Protein 7BU2 (pdb70)

Sequence (676 aa):
SMIKSYAAKEAGGELEVYEYDPGELRPQDVEVQVDYCGICHSDLSMIDNEWGFSQYPLVAGHEVIGRVVALGSAAQDKGLQVGQRVGIGWTARSCGHCDACISGNQINCEQGAVPTIMNNRGGFAEKLRADDWQWVIPLPENIDIESAGPLLCGGITVFKPLLMHHITATSRVGVIGIGGLGHIAIKKLLHAMGCEVTAFSSNPAKEQEVLAMGADKVVNSRRDPQALKALAGQFDLIINTVNVSSLDDWQPYFEALTYGGNFHTVGAVLTPLSVPAFTLIAGDRSVSSGSATGTPYELRKLMRFAARSSKVAPTTELFPMMSKINDAIQHVRDGKARYRVVLKADMIKSYAAKEAGGELEVYEYDPGELRPQDVEVQQVDYCGICHSDLSMIDNEWGFSQYPLVAGHEVIGRVVALGSAAQDKGLQVGQRVGIGWTARSCGHCDACISGNQINCEQGAVPTIMMNRGGFAEKLRADWQWVIPLPENIDIEESAGPLLCGGITVFKPLLMHHHITATSRVGVIGIGGLGHIAIKLLHAMGCEVTAFSSNPAKEQEVLAMGADKVVNSRDPQALKALAGQFDLIINTVNVSLDWQPYFEALTYGGNFHTVGAVLTPLSVPAFTLIAGDRSVSSSGSATGTPYELRKKLMRFAARSSKVAPTTELFPMSKINDAIQHVRDGKARYRRVVLKADYLA

B-factor: mean 23.8, std 11.02, range [9.71, 74.42]

GO terms:
  GO:0008106 alcohol dehydrogenase (NADP+) activity (F, IDA)
  GO:0008270 zinc ion binding (F, IDA)
  GO:0042803 protein homodimerization activity (F, IDA)

Nearest PDB structures (foldseek):
  7bu3-assembly1_B  TM=9.756E-01  e=1.170E-74  Escherichia coli
  5vkt-assembly1_A  TM=9.229E-01  e=2.555E-42  Sorghum bicolor
  6k3g-assembly1_B  TM=9.204E-01  e=2.256E-42  Catharanthus roseus
  1yqd-assembly1_A  TM=9.185E-01  e=1.874E-41  Populus tremuloides
  5fi5-assembly1_B  TM=9.517E-01  e=1.998E-39  Catharanthus roseus

Secondary structure (DSSP, 8-state):
--EEEEEESSTTPPEEEEEE---SPPTTEEEEEEEEEEE-HHHHHHHTTTTS---SSB-----EEEEEEEE-TTSTTSS--TT-EEEE-SEEE--S-SHHHHTT-GGG-TT-PEEGGGG--SSBSEEEEEGGGEEE--TT--HHHHGGGGTHHHHHHHHHHHTT--TT-EEEEE--SHHHHHHHHHHHHTT-EEEEEES-GGGGTHHHHHT-SEEEETT-HHHHHTTTT-EEEEEE--SS----HHHHHTEEEEEEEEE-S--SSPP---HHHHHHHT-EEEE-----HHHHHHHHHHHHHHT----EEEEEGGGHHHHHHHHHTT--SSEEEEEP-/-EEEEEESSTTPPEEEEEE---SPPTTEEEEEEEEEEE-HHHHHHHTTTTS---SSB-----EEEEEEEE-GGGTTSS--TT-EEEE-SEEE--S-SHHHHTT-GGG-TT-PEETTTS--SSBSEEEEEGGGSEE--TT--HHHHGGGGTHHHHHHHHHHHTT--TT-EEEEE--SHHHHHHHHHHHHTT-EEEEEES-GGGHHHHHHHT-SEEEETT-HHHHHTTTT-EEEEEE---S----HHHHHTEEEEEEEEE-S--SSPP---HHHHHHHT-EEEE-----HHHHHHHHHHHHHHT----EEEEEGGGHHHHHHHHHTT--SSEEEEEP----

CATH classification: 3.40.50.720

InterPro domains:
  IPR002328 Alcohol dehydrogenase, zinc-type, conserved site [PS00059] (62-76)
  IPR011032 GroES-like superfamily [SSF50129] (2-184)
  IPR013149 Alcohol dehydrogenase-like, C-terminal [PF00107] (179-301)
  IPR013154 Alcohol dehydrogenase-like, N-terminal [PF08240] (28-140)
  IPR020843 Enoylreductase domain [SM00829] (14-335)
  IPR029752 D-isomer specific 2-hydroxyacid dehydrogenase, NAD-binding domain conserved site 1 [PS00065] (172-199)
  IPR036291 NAD(P)-binding domain superfamily [SSF51735] (142-305)
  IPR047109 Cinnamyl alcohol dehydrogenase-like [PTHR42683] (7-336)
  IPR047109 Cinnamyl alcohol dehydrogenase-like [cd05283] (5-336)

Structure (mmCIF, N/CA/C/O backbone):
data_7BU2
#
_entry.id   7BU2
#
_cell.length_a   133.138
_cell.length_b   64.470
_cell.length_c   81.663
_cell.angle_alpha   90.000
_cell.angle_beta   106.140
_cell.angle_gamma   90.000
#
_symmetry.space_group_name_H-M   'C 1 2 1'
#
loop_
_entity.id
_entity.type
_entity.pdbx_description
1 polymer 'Alcohol dehydrogenase'
2 non-polymer 'NITRATE ION'
3 non-polymer GLYCEROL
4 non-polymer 'ZINC ION'
5 water water
#
loop_
_atom_site.group_PDB
_atom_site.id
_atom_site.type_symbol
_atom_site.label_atom_id
_atom_site.label_alt_id
_atom_site.label_comp_id
_atom_site.label_asym_id
_atom_site.label_entity_id
_atom_site.label_seq_id
_atom_site.pdbx_PDB_ins_code
_atom_site.Cartn_x
_atom_site.Cartn_y
_atom_site.Cartn_z
_atom_site.occupancy
_atom_site.B_iso_or_equiv
_atom_site.auth_seq_id
_atom_site.auth_comp_id
_atom_site.auth_asym_id
_atom_site.auth_atom_id
_atom_site.pdbx_PDB_model_num
ATOM 1 N N . SER A 1 2 ? -16.035 28.975 -9.196 1.00 47.94 2 SER A N 1
ATOM 2 C CA . SER A 1 2 ? -17.403 29.156 -8.721 1.00 51.71 2 SER A CA 1
ATOM 3 C C . SER A 1 2 ? -17.586 30.528 -8.079 1.00 46.47 2 SER A C 1
ATOM 4 O O . SER A 1 2 ? -16.639 31.100 -7.542 1.00 51.20 2 SER A O 1
ATOM 7 N N . MET A 1 3 ? -18.800 31.066 -8.155 1.00 49.99 3 MET A N 1
ATOM 8 C CA . MET A 1 3 ? -19.109 32.316 -7.470 1.00 42.43 3 MET A CA 1
ATOM 9 C C . MET A 1 3 ? -19.994 32.025 -6.267 1.00 36.79 3 MET A C 1
ATOM 10 O O . MET A 1 3 ? -20.795 31.091 -6.296 1.00 35.18 3 MET A O 1
ATOM 15 N N . ILE A 1 4 ? -19.835 32.816 -5.210 1.00 30.23 4 ILE A N 1
ATOM 16 C CA . ILE A 1 4 ? -20.710 32.714 -4.041 1.00 27.32 4 ILE A CA 1
ATOM 17 C C . ILE A 1 4 ? -21.521 33.993 -3.908 1.00 22.78 4 ILE A C 1
ATOM 18 O O . ILE A 1 4 ? -20.948 35.077 -3.861 1.00 25.74 4 ILE A O 1
ATOM 23 N N . LYS A 1 5 ? -22.843 33.866 -3.861 1.00 28.35 5 LYS A N 1
ATOM 24 C CA . LYS A 1 5 ? -23.740 35.002 -3.622 1.00 26.54 5 LYS A CA 1
ATOM 25 C C . LYS A 1 5 ? -23.860 35.299 -2.125 1.00 25.62 5 LYS A C 1
ATOM 26 O O . LYS A 1 5 ? -24.239 34.415 -1.355 1.00 28.42 5 LYS A O 1
ATOM 32 N N . SER A 1 6 ? -23.551 36.532 -1.729 1.00 21.96 6 SER A N 1
ATOM 33 C CA . SER A 1 6 ? -23.545 36.926 -0.321 1.00 26.65 6 SER A CA 1
ATOM 34 C C . SER A 1 6 ? -24.179 38.311 -0.117 1.00 26.81 6 SER A C 1
ATOM 35 O O . SER A 1 6 ? -24.478 39.027 -1.083 1.00 28.16 6 SER A O 1
ATOM 38 N N . TYR A 1 7 ? -24.408 38.675 1.140 1.00 23.71 7 TYR A N 1
ATOM 39 C CA . TYR A 1 7 ? -24.798 40.032 1.493 1.00 21.37 7 TYR A CA 1
ATOM 40 C C . TYR A 1 7 ? -23.672 40.691 2.254 1.00 24.08 7 TYR A C 1
ATOM 41 O O . TYR A 1 7 ? -23.326 40.271 3.358 1.00 27.05 7 TYR A O 1
ATOM 50 N N . ALA A 1 8 ? -23.089 41.726 1.666 1.00 21.77 8 ALA A N 1
ATOM 51 C CA . ALA A 1 8 ? -21.886 42.330 2.222 1.00 21.67 8 ALA A CA 1
ATOM 52 C C . ALA A 1 8 ? -22.047 43.807 2.569 1.00 23.98 8 ALA A C 1
ATOM 53 O O . ALA A 1 8 ? -22.748 44.542 1.877 1.00 26.73 8 ALA A O 1
ATOM 55 N N . ALA A 1 9 ? -21.376 44.233 3.634 1.00 21.31 9 ALA A N 1
ATOM 56 C CA . ALA A 1 9 ? -21.155 45.650 3.908 1.00 22.84 9 ALA A CA 1
ATOM 57 C C . ALA A 1 9 ? -19.951 46.145 3.107 1.00 24.85 9 ALA A C 1
ATOM 58 O O . ALA A 1 9 ? -18.875 45.544 3.158 1.00 23.66 9 ALA A O 1
ATOM 60 N N . LYS A 1 10 ? -20.119 47.249 2.393 1.00 27.22 10 LYS A N 1
ATOM 61 C CA . LYS A 1 10 ? -19.022 47.784 1.584 1.00 31.02 10 LYS A CA 1
ATOM 62 C C . LYS A 1 10 ? -18.208 48.829 2.335 1.00 29.98 10 LYS A C 1
ATOM 63 O O . LYS A 1 10 ? -17.129 49.208 1.890 1.00 31.89 10 LYS A O 1
ATOM 69 N N . GLU A 1 11 ? -18.714 49.281 3.474 1.00 32.76 11 GLU A N 1
ATOM 70 C CA . GLU A 1 11 ? -17.997 50.227 4.325 1.00 28.58 11 GLU A CA 1
ATOM 71 C C . GLU A 1 11 ? -18.493 50.083 5.753 1.00 30.88 11 GLU A C 1
ATOM 72 O O . GLU A 1 11 ? -19.565 49.537 5.968 1.00 28.65 11 GLU A O 1
ATOM 78 N N . ALA A 1 12 ? -17.730 50.566 6.727 1.00 32.13 12 ALA A N 1
ATOM 79 C CA . ALA A 1 12 ? -18.142 50.426 8.126 1.00 29.39 12 ALA A CA 1
ATOM 80 C C . ALA A 1 12 ? -19.533 51.015 8.376 1.00 34.24 12 ALA A C 1
ATOM 81 O O . ALA A 1 12 ? -19.834 52.136 7.960 1.00 30.15 12 ALA A O 1
ATOM 83 N N . GLY A 1 13 ? -20.383 50.247 9.051 1.00 28.78 13 GLY A N 1
ATOM 84 C CA . GLY A 1 13 ? -21.731 50.704 9.364 1.00 26.37 13 GLY A CA 1
ATOM 85 C C . GLY A 1 13 ? -22.697 50.724 8.197 1.00 27.71 13 GLY A C 1
ATOM 86 O O . GLY A 1 13 ? -23.847 51.130 8.355 1.00 33.88 13 GLY A O 1
ATOM 87 N N . GLY A 1 14 ? -22.248 50.282 7.027 1.00 26.74 14 GLY A N 1
ATOM 88 C CA . GLY A 1 14 ? -23.063 50.344 5.829 1.00 27.47 14 GLY A CA 1
ATOM 89 C C . GLY A 1 14 ? -24.170 49.303 5.784 1.00 37.89 14 GLY A C 1
ATOM 90 O O . GLY A 1 14 ? -24.160 48.327 6.539 1.00 31.80 14 GLY A O 1
ATOM 91 N N . GLU A 1 15 ? -25.138 49.511 4.900 1.00 28.84 15 GLU A N 1
ATOM 92 C CA . GLU A 1 15 ? -26.173 48.509 4.690 1.00 35.92 15 GLU A CA 1
ATOM 93 C C . GLU A 1 15 ? -25.623 47.413 3.794 1.00 26.94 15 GLU A C 1
ATOM 94 O O . GLU A 1 15 ? -24.686 47.639 3.027 1.00 31.63 15 GLU A O 1
ATOM 100 N N . LEU A 1 16 ? -26.190 46.220 3.901 1.00 22.99 16 LEU A N 1
ATOM 101 C CA . LEU A 1 16 ? -25.673 45.085 3.151 1.00 25.84 16 LEU A CA 1
ATOM 102 C C . LEU A 1 16 ? -26.187 45.084 1.715 1.00 30.98 16 LEU A C 1
ATOM 103 O O . LEU A 1 16 ? -27.368 45.368 1.458 1.00 28.81 16 LEU A O 1
ATOM 108 N N . GLU A 1 17 ? -25.285 44.763 0.788 1.00 28.89 17 GLU A N 1
ATOM 109 C CA . GLU A 1 17 ? -25.597 44.695 -0.637 1.00 31.98 17 GLU A CA 1
ATOM 110 C C . GLU A 1 17 ? -25.298 43.313 -1.174 1.00 34.25 17 GLU A C 1
ATOM 111 O O . GLU A 1 17 ? -24.373 42.646 -0.702 1.00 26.71 17 GLU A O 1
ATOM 117 N N . VAL A 1 18 ? -26.058 42.891 -2.175 1.00 31.16 18 VAL A N 1
ATOM 118 C CA . VAL A 1 18 ? -25.755 41.649 -2.862 1.00 27.67 18 VAL A CA 1
ATOM 119 C C . VAL A 1 18 ? -24.333 41.746 -3.408 1.00 32.18 18 VAL A C 1
ATOM 120 O O . VAL A 1 18 ? -23.975 42.729 -4.055 1.00 32.52 18 VAL A O 1
ATOM 124 N N . TYR A 1 19 ? -23.520 40.739 -3.107 1.00 28.98 19 TYR A N 1
ATOM 125 C CA . TYR A 1 19 ? -22.093 40.757 -3.423 1.00 31.36 19 TYR A CA 1
ATOM 126 C C . TYR A 1 19 ? -21.626 39.361 -3.804 1.00 31.90 19 TYR A C 1
ATOM 127 O O . TYR A 1 19 ? -21.660 38.439 -2.994 1.00 30.23 19 TYR A O 1
ATOM 136 N N . GLU A 1 20 ? -21.202 39.200 -5.051 1.00 29.84 20 GLU A N 1
ATOM 137 C CA . GLU A 1 20 ? -20.710 37.914 -5.507 1.00 34.07 20 GLU A CA 1
ATOM 138 C C . GLU A 1 20 ? -19.196 37.887 -5.409 1.00 33.40 20 GLU A C 1
ATOM 139 O O . GLU A 1 20 ? -18.528 38.836 -5.817 1.00 32.76 20 GLU A O 1
ATOM 145 N N . TYR A 1 21 ? -18.651 36.816 -4.844 1.00 28.23 21 TYR A N 1
ATOM 146 C CA . TYR A 1 21 ? -17.201 36.689 -4.763 1.00 28.87 21 TYR A CA 1
ATOM 147 C C . TYR A 1 21 ? -16.758 35.291 -5.162 1.00 30.05 21 TYR A C 1
ATOM 148 O O . TYR A 1 21 ? -17.513 34.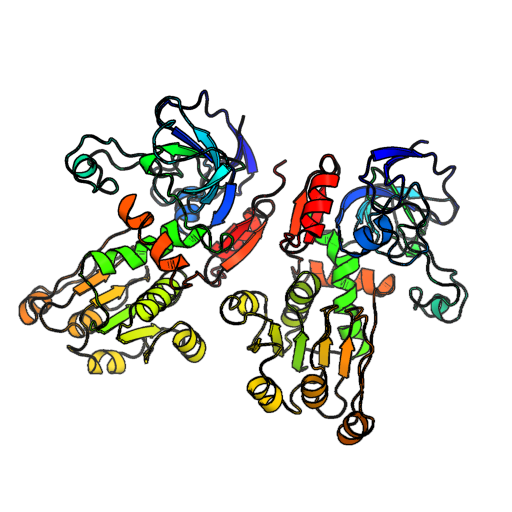328 -5.054 1.00 27.89 21 TYR A O 1
ATOM 157 N N . ASP A 1 22 ? -15.538 35.201 -5.680 1.00 31.21 22 ASP A N 1
ATOM 158 C CA . ASP A 1 22 ? -14.947 33.917 -6.033 1.00 33.07 22 ASP A CA 1
ATOM 159 C C . ASP A 1 22 ? -14.076 33.465 -4.868 1.00 29.57 22 ASP A C 1
ATOM 160 O O . ASP A 1 22 ? -13.100 34.123 -4.536 1.00 32.92 22 ASP A O 1
ATOM 165 N N . PRO A 1 23 ? -14.449 32.350 -4.219 1.00 30.11 23 PRO A N 1
ATOM 166 C CA . PRO A 1 23 ? -13.656 31.805 -3.116 1.00 34.01 23 PRO A CA 1
ATOM 167 C C . PRO A 1 23 ? -12.401 31.075 -3.596 1.00 35.20 23 PRO A C 1
ATOM 168 O O . PRO A 1 23 ? -11.583 30.703 -2.774 1.00 33.65 23 PRO A O 1
ATOM 172 N N . GLY A 1 24 ? -12.272 30.858 -4.903 1.00 32.71 24 GLY A N 1
ATOM 173 C CA . GLY A 1 24 ? -11.198 30.034 -5.434 1.00 29.74 24 GLY A CA 1
ATOM 174 C C . GLY A 1 24 ? -11.449 28.562 -5.129 1.00 27.75 24 GLY A C 1
ATOM 175 O O . GLY A 1 24 ? -12.503 28.220 -4.606 1.00 25.69 24 GLY A O 1
ATOM 176 N N . GLU A 1 25 ? -10.501 27.692 -5.465 1.00 27.09 25 GLU A N 1
ATOM 177 C CA . GLU A 1 25 ? -10.637 26.276 -5.164 1.00 26.80 25 GLU A CA 1
ATOM 178 C C . GLU A 1 25 ? -10.663 26.024 -3.660 1.00 21.64 25 GLU A C 1
ATOM 179 O O . GLU A 1 25 ? -10.044 26.756 -2.866 1.00 24.34 25 GLU A O 1
ATOM 185 N N . LEU A 1 26 ? -11.385 24.974 -3.291 1.00 25.95 26 LEU A N 1
ATOM 186 C CA . LEU A 1 26 ? -11.446 24.526 -1.907 1.00 25.73 26 LEU A CA 1
ATOM 187 C C . LEU A 1 26 ? -10.053 24.146 -1.392 1.00 24.29 26 LEU A C 1
ATOM 188 O O . LEU A 1 26 ? -9.365 23.330 -2.004 1.00 33.25 26 LEU A O 1
ATOM 193 N N . ARG A 1 27 ? -9.639 24.739 -0.275 1.00 24.84 27 ARG A N 1
ATOM 194 C CA . ARG A 1 27 ? -8.385 24.353 0.360 1.00 23.17 27 ARG A CA 1
ATOM 195 C C . ARG A 1 27 ? -8.512 22.941 0.913 1.00 21.60 27 ARG A C 1
ATOM 196 O O . ARG A 1 27 ? -9.618 22.469 1.182 1.00 20.28 27 ARG A O 1
ATOM 204 N N . PRO A 1 28 ? -7.379 22.261 1.094 1.00 22.79 28 PRO A N 1
ATOM 205 C CA . PRO A 1 28 ? -7.404 20.861 1.520 1.00 23.54 28 PRO A CA 1
ATOM 206 C C . PRO A 1 28 ? -8.224 20.653 2.786 1.00 18.43 28 PRO A C 1
ATOM 207 O O . PRO A 1 28 ? -8.926 19.649 2.882 1.00 20.50 28 PRO A O 1
ATOM 211 N N . GLN A 1 29 ? -8.136 21.592 3.722 1.00 19.98 29 GLN A N 1
ATOM 212 C CA . GLN A 1 29 ? -8.842 21.401 4.992 1.00 21.28 29 GLN A CA 1
ATOM 213 C C . GLN A 1 29 ? -10.253 21.978 4.993 1.00 26.38 29 GLN A C 1
ATOM 214 O O . GLN A 1 29 ? -10.986 21.785 5.971 1.00 23.65 29 GLN A O 1
ATOM 220 N N . ASP A 1 30 ? -10.628 22.685 3.923 1.00 20.60 30 ASP A N 1
ATOM 221 C CA . ASP A 1 30 ? -11.922 23.398 3.843 1.00 16.79 30 ASP A CA 1
ATOM 222 C C . ASP A 1 30 ? -13.085 22.431 3.705 1.00 20.71 30 ASP A C 1
ATOM 223 O O . ASP A 1 30 ? -12.955 21.359 3.119 1.00 21.02 30 ASP A O 1
ATOM 228 N N . VAL A 1 31 ? -14.238 22.876 4.204 1.00 17.43 31 VAL A N 1
ATOM 229 C CA . VAL A 1 31 ? -15.540 22.282 3.953 1.00 18.48 31 VAL A CA 1
ATOM 230 C C . VAL A 1 31 ? -16.442 23.400 3.452 1.00 17.37 31 VAL A C 1
ATOM 231 O O . VAL A 1 31 ? -16.488 24.469 4.060 1.00 18.73 31 VAL A O 1
ATOM 235 N N . GLU A 1 32 ? -17.125 23.189 2.326 1.00 16.36 32 GLU A N 1
ATOM 236 C CA . GLU A 1 32 ? -18.079 24.178 1.842 1.00 18.66 32 GLU A CA 1
ATOM 237 C C . GLU A 1 32 ? -19.484 23.811 2.259 1.00 17.61 32 GLU A C 1
ATOM 238 O O . GLU A 1 32 ? -19.905 22.662 2.087 1.00 18.36 32 GLU A O 1
ATOM 244 N N . VAL A 1 33 ? -20.191 24.778 2.840 1.00 18.81 33 VAL A N 1
ATOM 245 C CA . VAL A 1 33 ? -21.511 24.549 3.405 1.00 19.79 33 VAL A CA 1
ATOM 246 C C . VAL A 1 33 ? -22.541 25.489 2.787 1.00 17.24 33 VAL A C 1
ATOM 247 O O . VAL A 1 33 ? -22.313 26.700 2.684 1.00 19.54 33 VAL A O 1
ATOM 251 N N . GLN A 1 34 ? -23.656 24.901 2.343 1.00 20.80 34 GLN A N 1
ATOM 252 C CA . GLN A 1 34 ? -24.819 25.645 1.867 1.00 20.13 34 GLN A CA 1
ATOM 253 C C . GLN A 1 34 ? -25.631 26.100 3.077 1.00 18.08 34 GLN A C 1
ATOM 254 O O . GLN A 1 34 ? -25.973 25.288 3.931 1.00 20.99 34 GLN A O 1
ATOM 260 N N . VAL A 1 35 ? -25.901 27.394 3.157 1.00 19.73 35 VAL A N 1
ATOM 261 C CA . VAL A 1 35 ? -26.619 27.953 4.304 1.00 18.09 35 VAL A CA 1
ATOM 262 C C . VAL A 1 35 ? -28.106 27.675 4.208 1.00 22.88 35 VAL A C 1
ATOM 263 O O . VAL A 1 35 ? -28.726 27.982 3.196 1.00 21.27 35 VAL A O 1
ATOM 267 N N . ASP A 1 36 ? -28.674 27.082 5.255 1.00 17.99 36 ASP A N 1
ATOM 268 C CA . ASP A 1 36 ? -30.119 26.936 5.341 1.00 16.46 36 ASP A CA 1
ATOM 269 C C . ASP A 1 36 ? -30.671 28.009 6.285 1.00 21.48 36 ASP A C 1
ATOM 270 O O . ASP A 1 36 ? -31.685 28.654 5.984 1.00 19.68 36 ASP A O 1
ATOM 275 N N . TYR A 1 37 ? -29.993 28.209 7.418 1.00 17.61 37 TYR A N 1
ATOM 276 C CA . TYR A 1 37 ? -30.371 29.207 8.433 1.00 15.66 37 TYR A CA 1
ATOM 277 C C . TYR A 1 37 ? -29.104 29.882 8.948 1.00 16.86 37 TYR A C 1
ATOM 278 O O . TYR A 1 37 ? -28.050 29.234 9.011 1.00 15.36 37 TYR A O 1
ATOM 287 N N . CYS A 1 38 ? -29.185 31.143 9.335 1.00 15.28 38 CYS A N 1
ATOM 288 C CA . CYS A 1 38 ? -28.068 31.800 9.995 1.00 14.11 38 CYS A CA 1
ATOM 289 C C . CYS A 1 38 ? -28.586 32.785 11.018 1.00 18.20 38 CYS A C 1
ATOM 290 O O . CYS A 1 38 ? -29.273 33.756 10.680 1.00 16.39 38 CYS A O 1
ATOM 293 N N . GLY A 1 39 ? -28.221 32.554 12.270 1.00 13.87 39 GLY A N 1
ATOM 294 C CA . GLY A 1 39 ? -28.577 33.477 13.320 1.00 16.96 39 GLY A CA 1
ATOM 295 C C . GLY A 1 39 ? -27.878 34.802 13.138 1.00 16.46 39 GLY A C 1
ATOM 296 O O . GLY A 1 39 ? -26.881 34.918 12.411 1.00 17.79 39 GLY A O 1
ATOM 297 N N . ILE A 1 40 ? -28.422 35.822 13.804 1.00 15.66 40 ILE A N 1
ATOM 298 C CA . ILE A 1 40 ? -27.779 37.119 13.908 1.00 14.48 40 ILE A CA 1
ATOM 299 C C . ILE A 1 40 ? -27.556 37.448 15.365 1.00 18.50 40 ILE A C 1
ATOM 300 O O . ILE A 1 40 ? -28.453 37.244 16.170 1.00 19.16 40 ILE A O 1
ATOM 305 N N . CYS A 1 41 ? -26.384 37.972 15.728 1.00 15.16 41 CYS A N 1
ATOM 306 C CA . CYS A 1 41 ? -26.238 38.516 17.062 1.00 15.45 41 CYS A CA 1
ATOM 307 C C . CYS A 1 41 ? -25.457 39.821 16.983 1.00 17.31 41 CYS A C 1
ATOM 308 O O . CYS A 1 41 ? -25.055 40.261 15.895 1.00 16.70 41 CYS A O 1
ATOM 311 N N . HIS A 1 42 ? -25.248 40.446 18.134 1.00 19.48 42 HIS A N 1
ATOM 312 C CA . HIS A 1 42 ? -24.626 41.755 18.157 1.00 19.37 42 HIS A CA 1
ATOM 313 C C . HIS A 1 42 ? -23.184 41.729 17.670 1.00 18.94 42 HIS A C 1
ATOM 314 O O . HIS A 1 42 ? -22.709 42.733 17.173 1.00 20.87 42 HIS A O 1
ATOM 321 N N . SER A 1 43 ? -22.514 40.583 17.755 1.00 19.34 43 SER A N 1
ATOM 322 C CA . SER A 1 43 ? -21.184 40.488 17.175 1.00 18.07 43 SER A CA 1
ATOM 323 C C . SER A 1 43 ? -21.141 40.723 15.663 1.00 20.26 43 SER A C 1
ATOM 324 O O . SER A 1 43 ? -20.130 41.198 15.128 1.00 18.68 43 SER A O 1
ATOM 327 N N . ASP A 1 44 ? -22.191 40.338 14.954 1.00 18.26 44 ASP A N 1
ATOM 328 C CA . ASP A 1 44 ? -22.264 40.621 13.524 1.00 17.91 44 ASP A CA 1
ATOM 329 C C . ASP A 1 44 ? -22.309 42.116 13.320 1.00 22.59 44 ASP A C 1
ATOM 330 O O . ASP A 1 44 ? -21.631 42.648 12.437 1.00 21.24 44 ASP A O 1
ATOM 335 N N . LEU A 1 45 ? -23.105 42.773 14.162 1.00 20.01 45 LEU A N 1
ATOM 336 C CA . LEU A 1 45 ? -23.275 44.224 14.105 1.00 20.48 45 LEU A CA 1
ATOM 337 C C . LEU A 1 45 ? -21.949 44.910 14.418 1.00 25.17 45 LEU A C 1
ATOM 338 O O . LEU A 1 45 ? -21.566 45.884 13.750 1.00 24.93 45 LEU A O 1
ATOM 343 N N . SER A 1 46 ? -21.249 44.401 15.430 1.00 23.31 46 SER A N 1
ATOM 344 C CA . SER A 1 46 ? -19.956 44.975 15.818 1.00 26.86 46 SER A CA 1
ATOM 345 C C . SER A 1 46 ? -18.955 44.891 14.677 1.00 26.64 46 SER A C 1
ATOM 346 O O . SER A 1 46 ? -18.174 45.829 14.453 1.00 27.41 46 SER A O 1
ATOM 349 N N . MET A 1 47 ? -18.965 43.774 13.955 1.00 21.70 47 MET A N 1
ATOM 350 C CA . MET A 1 47 ? -18.048 43.607 12.834 1.00 20.56 47 MET A CA 1
ATOM 351 C C . MET A 1 47 ? -18.463 44.508 11.666 1.00 24.78 47 MET A C 1
ATOM 352 O O . MET A 1 47 ? -17.633 45.174 11.054 1.00 25.66 47 MET A O 1
ATOM 357 N N . ILE A 1 48 ? -19.751 44.522 11.349 1.00 19.55 48 ILE A N 1
ATOM 358 C CA . ILE A 1 48 ? -20.266 45.413 10.306 1.00 20.50 48 ILE A CA 1
ATOM 359 C C . ILE A 1 48 ? -19.851 46.853 10.575 1.00 22.33 48 ILE A C 1
ATOM 360 O O . ILE A 1 48 ? -19.433 47.579 9.644 1.00 24.03 48 ILE A O 1
ATOM 365 N N . ASP A 1 49 ? -19.928 47.242 11.849 1.00 24.37 49 ASP A N 1
ATOM 366 C CA . ASP A 1 49 ? -19.659 48.619 12.275 1.00 26.02 49 ASP A CA 1
ATOM 367 C C . ASP A 1 49 ? -18.188 48.910 12.502 1.00 26.76 49 ASP A C 1
ATOM 368 O O . ASP A 1 49 ? -17.824 50.046 12.830 1.00 26.86 49 ASP A O 1
ATOM 373 N N . ASN A 1 50 ? -17.355 47.882 12.369 1.00 22.96 50 ASN A N 1
ATOM 374 C CA . ASN A 1 50 ? -15.934 47.978 12.696 1.00 28.61 50 ASN A CA 1
ATOM 375 C C . ASN A 1 50 ? -15.700 48.500 14.113 1.00 31.54 50 ASN A C 1
ATOM 376 O O . ASN A 1 50 ? -14.789 49.289 14.358 1.00 30.97 50 ASN A O 1
ATOM 381 N N . GLU A 1 51 ? -16.537 48.070 15.050 1.00 23.98 51 GLU A N 1
ATOM 382 C CA . GLU A 1 51 ? -16.400 48.515 16.440 1.00 27.08 51 GLU A CA 1
ATOM 383 C C . GLU A 1 51 ? -15.038 48.155 17.036 1.00 34.48 51 GLU A C 1
ATOM 384 O O . GLU A 1 51 ? -14.511 48.878 17.880 1.00 33.62 51 GLU A O 1
ATOM 390 N N . TRP A 1 52 ? -14.479 47.033 16.599 1.00 30.49 52 TRP A N 1
ATOM 391 C CA . TRP A 1 52 ? -13.252 46.519 17.196 1.00 36.91 52 TRP A CA 1
ATOM 392 C C . TRP A 1 52 ? -12.011 46.826 16.368 1.00 38.48 52 TRP A C 1
ATOM 393 O O . TRP A 1 52 ? -10.898 46.477 16.760 1.00 42.70 52 TRP A O 1
ATOM 404 N N . GLY A 1 53 ? -12.203 47.470 15.221 1.00 31.32 53 GLY A N 1
ATOM 405 C CA . GLY A 1 53 ? -11.088 47.991 14.450 1.00 41.76 53 GLY A CA 1
ATOM 406 C C . GLY A 1 53 ? -10.353 47.055 13.508 1.00 40.00 53 GLY A C 1
ATOM 407 O O . GLY A 1 53 ? -9.338 47.440 12.932 1.00 44.41 53 GLY A O 1
ATOM 408 N N . PHE A 1 54 ? -10.836 45.830 13.338 1.00 32.56 54 PHE A N 1
ATOM 409 C CA . PHE A 1 54 ? -10.148 44.929 12.431 1.00 31.86 54 PHE A CA 1
ATOM 410 C C . PHE A 1 54 ? -11.038 44.354 11.348 1.00 28.55 54 PHE A C 1
ATOM 411 O O . PHE A 1 54 ? -10.692 43.348 10.729 1.00 35.39 54 PHE A O 1
ATOM 419 N N . SER A 1 55 ? -12.165 45.015 11.085 1.00 26.47 55 SER A N 1
ATOM 420 C CA . SER A 1 55 ? -13.016 44.624 9.974 1.00 25.64 55 SER A CA 1
ATOM 421 C C . SER A 1 55 ? -12.398 45.029 8.654 1.00 28.99 55 SER A C 1
ATOM 422 O O . SER A 1 55 ? -11.786 46.094 8.543 1.00 29.31 55 SER A O 1
ATOM 425 N N . GLN A 1 56 ? -12.565 44.165 7.659 1.00 28.99 56 GLN A N 1
ATOM 426 C CA . GLN A 1 56 ? -12.116 44.428 6.292 1.00 30.55 56 GLN A CA 1
ATOM 427 C C . GLN A 1 56 ? -13.313 44.364 5.358 1.00 30.51 56 GLN A C 1
ATOM 428 O O . GLN A 1 56 ? -14.174 43.483 5.498 1.00 25.83 56 GLN A O 1
ATOM 434 N N . TYR A 1 57 ? -13.367 45.289 4.402 1.00 26.50 57 TYR A N 1
ATOM 435 C CA . TYR A 1 57 ? -14.524 45.424 3.519 1.00 27.70 57 TYR A CA 1
ATOM 436 C C . TYR A 1 57 ? -14.135 45.108 2.083 1.00 30.62 57 TYR A C 1
ATOM 437 O O . TYR A 1 57 ? -13.014 45.409 1.673 1.00 34.97 57 TYR A O 1
ATOM 446 N N . PRO A 1 58 ? -15.036 44.478 1.316 1.00 26.89 58 PRO A N 1
ATOM 447 C CA . PRO A 1 58 ? -16.404 44.055 1.663 1.00 22.45 58 PRO A CA 1
ATOM 448 C C . PRO A 1 58 ? -16.432 42.991 2.756 1.00 22.96 58 PRO A C 1
ATOM 449 O O . PRO A 1 58 ? -15.612 42.062 2.767 1.00 24.61 58 PRO A O 1
ATOM 453 N N . LEU A 1 59 ? -17.386 43.139 3.670 1.00 23.16 59 LEU A N 1
ATOM 454 C CA . LEU A 1 59 ? -17.467 42.281 4.840 1.00 24.93 59 LEU A CA 1
ATOM 455 C C . LEU A 1 59 ? -18.729 41.431 4.798 1.00 23.19 59 LEU A C 1
ATOM 456 O O . LEU A 1 59 ? -19.839 41.952 4.670 1.00 22.31 59 LEU A O 1
ATOM 461 N N . VAL A 1 60 ? -18.546 40.116 4.870 1.00 19.85 60 VAL A N 1
ATOM 462 C CA . VAL A 1 60 ? -19.664 39.199 4.879 1.00 17.58 60 VAL A CA 1
ATOM 463 C C . VAL A 1 60 ? -19.788 38.638 6.278 1.00 22.32 60 VAL A C 1
ATOM 464 O O . VAL A 1 60 ? -18.976 37.828 6.689 1.00 20.15 60 VAL A O 1
ATOM 468 N N . ALA A 1 61 ? -20.777 39.098 7.028 1.00 20.83 61 ALA A N 1
ATOM 469 C CA . ALA A 1 61 ? -20.906 38.611 8.398 1.00 18.30 61 ALA A CA 1
ATOM 470 C C . ALA A 1 61 ? -21.732 37.338 8.424 1.00 16.06 61 ALA A C 1
ATOM 471 O O . ALA A 1 61 ? -21.907 36.688 7.389 1.00 17.57 61 ALA A O 1
ATOM 473 N N . GLY A 1 62 ? -22.212 36.957 9.617 1.00 18.03 62 GLY A N 1
ATOM 474 C CA . GLY A 1 62 ? -22.967 35.729 9.809 1.00 16.36 62 GLY A CA 1
ATOM 475 C C . GLY A 1 62 ? -22.070 34.624 10.332 1.00 16.79 62 GLY A C 1
ATOM 476 O O . GLY A 1 62 ? -21.079 34.250 9.688 1.00 18.19 62 GLY A O 1
ATOM 477 N N . HIS A 1 63 ? -22.401 34.089 11.507 1.00 14.60 63 HIS A N 1
ATOM 478 C CA . HIS A 1 63 ? -21.522 33.082 12.131 1.00 14.76 63 HIS A CA 1
ATOM 479 C C . HIS A 1 63 ? -22.322 32.122 13.003 1.00 14.59 63 HIS A C 1
ATOM 480 O O . HIS A 1 63 ? -21.823 31.587 13.984 1.00 13.82 63 HIS A O 1
ATOM 487 N N . GLU A 1 64 ? -23.592 31.930 12.669 1.00 14.58 64 GLU A N 1
ATOM 488 C CA . GLU A 1 64 ? -24.470 31.056 13.444 1.00 13.17 64 GLU A CA 1
ATOM 489 C C . GLU A 1 64 ? -25.247 30.212 12.440 1.00 15.02 64 GLU A C 1
ATOM 490 O O . GLU A 1 64 ? -26.494 30.246 12.381 1.00 14.75 64 GLU A O 1
ATOM 496 N N . VAL A 1 65 ? -24.505 29.452 11.647 1.00 13.89 65 VAL A N 1
ATOM 497 C CA . VAL A 1 65 ? -25.044 28.736 10.492 1.00 14.37 65 VAL A CA 1
ATOM 498 C C . VAL A 1 65 ? -25.466 27.311 10.742 1.00 18.18 65 VAL A C 1
ATOM 499 O O . VAL A 1 65 ? -24.746 26.507 11.337 1.00 16.10 65 VAL A O 1
ATOM 503 N N . ILE A 1 66 ? -26.666 26.999 10.279 1.00 14.86 66 ILE A N 1
ATOM 504 C CA . ILE A 1 66 ? -27.082 25.609 10.108 1.00 13.77 66 ILE A CA 1
ATOM 505 C C . ILE A 1 66 ? -27.208 25.398 8.606 1.00 17.34 66 ILE A C 1
ATOM 506 O O . ILE A 1 66 ? -27.928 26.139 7.936 1.00 16.08 66 ILE A O 1
ATOM 511 N N . GLY A 1 67 ? -26.494 24.425 8.069 1.00 17.07 67 GLY A N 1
ATOM 512 C CA . GLY A 1 67 ? -26.527 24.181 6.637 1.00 17.92 67 GLY A CA 1
ATOM 513 C C . GLY A 1 67 ? -26.208 22.752 6.270 1.00 17.65 67 GLY A C 1
ATOM 514 O O . GLY A 1 67 ? -26.295 21.848 7.106 1.00 16.95 67 GLY A O 1
ATOM 515 N N . ARG A 1 68 ? -25.875 22.538 5.001 1.00 17.80 68 ARG A N 1
ATOM 516 C CA . ARG A 1 68 ? -25.544 21.202 4.525 1.00 20.79 68 ARG A CA 1
ATOM 517 C C . ARG A 1 68 ? -24.198 21.219 3.808 1.00 17.31 68 ARG A C 1
ATOM 518 O O . ARG A 1 68 ? -23.882 22.169 3.118 1.00 20.78 68 ARG A O 1
ATOM 526 N N . VAL A 1 69 ? -23.412 20.163 3.997 1.00 18.15 69 VAL A N 1
ATOM 527 C CA . VAL A 1 69 ? -22.109 20.023 3.322 1.00 17.28 69 VAL A CA 1
ATOM 528 C C . VAL A 1 69 ? -22.339 19.900 1.830 1.00 19.25 69 VAL A C 1
ATOM 529 O O . VAL A 1 69 ? -23.111 19.042 1.407 1.00 20.84 69 VAL A O 1
ATOM 533 N N . VAL A 1 70 ? -21.731 20.769 1.039 1.00 18.86 70 VAL A N 1
ATOM 534 C CA . VAL A 1 70 ? -21.865 20.610 -0.407 1.00 21.87 70 VAL A CA 1
ATOM 535 C C . VAL A 1 70 ? -20.559 20.149 -1.037 1.00 25.44 70 VAL A C 1
ATOM 536 O O . VAL A 1 70 ? -20.579 19.566 -2.118 1.00 24.27 70 VAL A O 1
ATOM 540 N N . ALA A 1 71 ? -19.435 20.358 -0.357 1.00 24.55 71 ALA A N 1
ATOM 541 C CA . ALA A 1 71 ? -18.136 19.932 -0.892 1.00 24.52 71 ALA A CA 1
ATOM 542 C C . ALA A 1 71 ? -17.087 19.773 0.212 1.00 23.32 71 ALA A C 1
ATOM 543 O O . ALA A 1 71 ? -17.127 20.491 1.225 1.00 21.36 71 ALA A O 1
ATOM 545 N N . LEU A 1 72 ? -16.152 18.842 0.015 1.00 23.54 72 LEU A N 1
ATOM 546 C CA . LEU A 1 72 ? -15.079 18.581 0.967 1.00 19.85 72 LEU A CA 1
ATOM 547 C C . LEU A 1 72 ? -13.715 18.757 0.312 1.00 21.83 72 LEU A C 1
ATOM 548 O O . LEU A 1 72 ? -13.494 18.248 -0.788 1.00 23.17 72 LEU A O 1
ATOM 553 N N . GLY A 1 73 ? -12.805 19.469 0.973 1.00 20.70 73 GLY A N 1
ATOM 554 C CA . GLY A 1 73 ? -11.428 19.580 0.490 1.00 19.54 73 GLY A CA 1
ATOM 555 C C . GLY A 1 73 ? -10.673 18.249 0.522 1.00 20.62 73 GLY A C 1
ATOM 556 O O . GLY A 1 73 ? -11.124 17.268 1.122 1.00 20.64 73 GLY A O 1
ATOM 557 N N . SER A 1 74 ? -9.524 18.198 -0.149 1.00 20.43 74 SER A N 1
ATOM 558 C CA . SER A 1 74 ? -8.785 16.949 -0.314 1.00 23.36 74 SER A CA 1
ATOM 559 C C . SER A 1 74 ? -8.351 16.292 0.995 1.00 28.35 74 SER A C 1
ATOM 560 O O . SER A 1 74 ? -8.223 15.069 1.060 1.00 37.14 74 SER A O 1
ATOM 563 N N . ALA A 1 75 ? -8.122 17.094 2.032 1.00 23.97 75 ALA A N 1
ATOM 564 C CA . ALA A 1 75 ? -7.746 16.559 3.336 1.00 24.97 75 ALA A CA 1
ATOM 565 C C . ALA A 1 75 ? -8.948 16.464 4.296 1.00 31.30 75 ALA A C 1
ATOM 566 O O . ALA A 1 75 ? -8.776 16.137 5.474 1.00 31.37 75 ALA A O 1
ATOM 568 N N . ALA A 1 76 ? -10.154 16.719 3.787 1.00 25.66 76 ALA A N 1
ATOM 569 C CA . ALA A 1 76 ? -11.364 16.680 4.609 1.00 21.16 76 ALA A CA 1
ATOM 570 C C . ALA A 1 76 ? -12.329 15.605 4.127 1.00 23.25 76 ALA A C 1
ATOM 571 O O . ALA A 1 76 ? -13.478 15.562 4.540 1.00 23.14 76 ALA A O 1
ATOM 573 N N . GLN A 1 77 ? -11.856 14.710 3.273 1.00 27.64 77 GLN A N 1
ATOM 574 C CA . GLN A 1 77 ? -12.759 13.728 2.696 1.00 30.54 77 GLN A CA 1
ATOM 575 C C . GLN A 1 77 ? -13.021 12.542 3.630 1.00 26.35 77 GLN A C 1
ATOM 576 O O . GLN A 1 77 ? -14.031 11.850 3.481 1.00 27.51 77 GLN A O 1
ATOM 582 N N . ASP A 1 78 ? -12.150 12.329 4.612 1.00 22.85 78 ASP A N 1
ATOM 583 C CA . ASP A 1 78 ? -12.344 11.256 5.595 1.00 27.23 78 ASP A CA 1
ATOM 584 C C . ASP A 1 78 ? -12.272 11.832 7.004 1.00 28.26 78 ASP A C 1
ATOM 585 O O . ASP A 1 78 ? -11.501 11.369 7.865 1.00 21.85 78 ASP A O 1
ATOM 590 N N . LYS A 1 79 ? -13.087 12.855 7.228 1.00 23.12 79 LYS A N 1
ATOM 591 C CA . LYS A 1 79 ? -13.102 13.533 8.516 1.00 18.57 79 LYS A CA 1
ATOM 592 C C . LYS A 1 79 ? -14.489 13.478 9.157 1.00 19.11 79 LYS A C 1
ATOM 593 O O . LYS A 1 79 ? -14.893 14.424 9.830 1.00 21.54 79 LYS A O 1
ATOM 599 N N . GLY A 1 80 ? -15.198 12.368 8.943 1.00 21.58 80 GLY A N 1
ATOM 600 C CA . GLY A 1 80 ? -16.508 12.148 9.548 1.00 19.35 80 GLY A CA 1
ATOM 601 C C . GLY A 1 80 ? -17.683 12.861 8.890 1.00 22.99 80 GLY A C 1
ATOM 602 O O . GLY A 1 80 ? -18.815 12.739 9.357 1.00 24.47 80 GLY A O 1
ATOM 603 N N . LEU A 1 81 ? -17.432 13.599 7.811 1.00 19.38 81 LEU A N 1
ATOM 604 C CA . LEU A 1 81 ? -18.475 14.384 7.160 1.00 19.05 81 LEU A CA 1
ATOM 605 C C . LEU A 1 81 ? -18.784 13.865 5.751 1.00 23.84 81 LEU A C 1
ATOM 606 O O . LEU A 1 81 ? -17.895 13.361 5.057 1.00 22.97 81 LEU A O 1
ATOM 611 N N . GLN A 1 82 ? -20.041 13.990 5.336 1.00 26.81 82 GLN A N 1
ATOM 612 C CA . GLN A 1 82 ? -20.465 13.600 3.990 1.00 22.20 82 GLN A CA 1
ATOM 613 C C . GLN A 1 82 ? -21.190 14.740 3.302 1.00 25.50 82 GLN A C 1
ATOM 614 O O . GLN A 1 82 ? -21.855 15.539 3.954 1.00 22.54 82 GLN A O 1
ATOM 620 N N . VAL A 1 83 ? -21.081 14.811 1.980 1.00 23.50 83 VAL A N 1
ATOM 621 C CA . VAL A 1 83 ? -21.913 15.736 1.220 1.00 25.02 83 VAL A CA 1
ATOM 622 C C . VAL A 1 83 ? -23.380 15.475 1.560 1.00 22.93 83 VAL A C 1
ATOM 623 O O . VAL A 1 83 ? -23.798 14.322 1.653 1.00 25.74 83 VAL A O 1
ATOM 627 N N . GLY A 1 84 ? -24.143 16.544 1.778 1.00 22.96 84 GLY A N 1
ATOM 628 C CA . GLY A 1 84 ? -25.541 16.445 2.184 1.00 21.71 84 GLY A CA 1
ATOM 629 C C . GLY A 1 84 ? -25.794 16.488 3.689 1.00 19.84 84 GLY A C 1
ATOM 630 O O . GLY A 1 84 ? -26.911 16.773 4.146 1.00 21.94 84 GLY A O 1
ATOM 631 N N . GLN A 1 85 ? -24.749 16.225 4.471 1.00 22.39 85 GLN A N 1
ATOM 632 C CA . GLN A 1 85 ? -24.871 16.175 5.923 1.00 19.14 85 GLN A CA 1
ATOM 633 C C . GLN A 1 85 ? -25.211 17.528 6.535 1.00 19.33 85 GLN A C 1
ATOM 634 O O . GLN A 1 85 ? -24.641 18.570 6.168 1.00 17.48 85 GLN A O 1
ATOM 640 N N . ARG A 1 86 ? -26.145 17.500 7.483 1.00 19.76 86 ARG A N 1
ATOM 641 C CA . ARG A 1 86 ? -26.500 18.716 8.191 1.00 19.75 86 ARG A CA 1
ATOM 642 C C . ARG A 1 86 ? -25.451 19.079 9.216 1.00 16.14 86 ARG A C 1
ATOM 643 O O . ARG A 1 86 ? -25.101 18.258 10.060 1.00 16.90 86 ARG A O 1
ATOM 651 N N . VAL A 1 87 ? -24.949 20.309 9.130 1.00 15.08 87 VAL A N 1
ATOM 652 C CA . VAL A 1 87 ? -23.860 20.753 9.996 1.00 17.53 87 VAL A CA 1
ATOM 653 C C . VAL A 1 87 ? -24.018 22.194 10.465 1.00 16.45 87 VAL A C 1
ATOM 654 O O . VAL A 1 87 ? -24.831 22.956 9.940 1.00 15.96 87 VAL A O 1
ATOM 658 N N . GLY A 1 88 ? -23.230 22.571 11.467 1.00 14.52 88 GLY A N 1
ATOM 659 C CA . GLY A 1 88 ? -23.234 23.943 11.964 1.00 13.80 88 GLY A CA 1
ATOM 660 C C . GLY A 1 88 ? -21.870 24.607 11.875 1.00 14.09 88 GLY A C 1
ATOM 661 O O . GLY A 1 88 ? -20.818 23.947 11.930 1.00 14.20 88 GLY A O 1
ATOM 662 N N . ILE A 1 89 ? -21.864 25.920 11.706 1.00 12.85 89 ILE A N 1
ATOM 663 C CA . ILE A 1 89 ? -20.636 26.700 11.823 1.00 12.37 89 ILE A CA 1
ATOM 664 C C . ILE A 1 89 ? -20.897 27.887 12.724 1.00 16.30 89 ILE A C 1
ATOM 665 O O . ILE A 1 89 ? -21.841 28.648 12.496 1.00 14.44 89 ILE A O 1
ATOM 670 N N . GLY A 1 90 ? -20.080 28.024 13.767 1.00 12.18 90 GLY A N 1
ATOM 671 C CA . GLY A 1 90 ? -20.199 29.090 14.751 1.00 12.28 90 GLY A CA 1
ATOM 672 C C . GLY A 1 90 ? -19.270 30.263 14.499 1.00 12.69 90 GLY A C 1
ATOM 673 O O . GLY A 1 90 ? -18.911 30.570 13.346 1.00 13.02 90 GLY A O 1
ATOM 674 N N . TRP A 1 91 ? -18.880 30.927 15.585 1.00 12.68 91 TRP A N 1
ATOM 675 C CA . TRP A 1 91 ? -18.051 32.116 15.523 1.00 12.77 91 TRP A CA 1
ATOM 676 C C . TRP A 1 91 ? -16.673 31.870 14.895 1.00 12.79 91 TRP A C 1
ATOM 677 O O . TRP A 1 91 ? -16.107 32.748 14.274 1.00 13.74 91 TRP A O 1
ATOM 688 N N . THR A 1 92 ? -16.152 30.665 15.063 1.00 14.41 92 THR A N 1
ATOM 689 C CA . THR A 1 92 ? -14.778 30.353 14.632 1.00 12.27 92 THR A CA 1
ATOM 690 C C . THR A 1 92 ? -14.721 29.408 13.420 1.00 12.77 92 THR A C 1
ATOM 691 O O . THR A 1 92 ? -15.497 28.458 13.317 1.00 12.78 92 THR A O 1
ATOM 695 N N . ALA A 1 93 ? -13.764 29.659 12.512 1.00 12.06 93 ALA A N 1
ATOM 696 C CA . ALA A 1 93 ? -13.659 28.834 11.303 1.00 14.92 93 ALA A CA 1
ATOM 697 C C . ALA A 1 93 ? -12.320 28.086 11.174 1.00 12.77 93 ALA A C 1
ATOM 698 O O . ALA A 1 93 ? -12.239 27.117 10.438 1.00 14.53 93 ALA A O 1
ATOM 700 N N . ARG A 1 94 ? -11.286 28.556 11.872 1.00 15.24 94 ARG A N 1
ATOM 701 C CA . ARG A 1 94 ? -9.943 27.991 11.693 1.00 14.05 94 ARG A CA 1
ATOM 702 C C . ARG A 1 94 ? -9.081 28.159 12.949 1.00 12.43 94 ARG A C 1
ATOM 703 O O . ARG A 1 94 ? -9.176 29.150 13.650 1.00 14.33 94 ARG A O 1
ATOM 711 N N . SER A 1 95 ? -8.239 27.160 13.214 1.00 14.16 95 SER A N 1
ATOM 712 C CA . SER A 1 95 ? -7.213 27.299 14.251 1.00 13.37 95 SER A CA 1
ATOM 713 C C . SER A 1 95 ? -5.965 26.583 13.771 1.00 12.95 95 SER A C 1
ATOM 714 O O . SER A 1 95 ? -6.034 25.890 12.758 1.00 14.58 95 SER A O 1
ATOM 717 N N . CYS A 1 96 ? -4.831 26.793 14.447 1.00 13.49 96 CYS A N 1
ATOM 718 C CA . CYS A 1 96 ? -3.551 26.341 13.849 1.00 13.60 96 CYS A CA 1
ATOM 719 C C . CYS A 1 96 ? -3.307 24.847 13.952 1.00 17.09 96 CYS A C 1
ATOM 720 O O . CYS A 1 96 ? -2.570 24.288 13.117 1.00 16.25 96 CYS A O 1
ATOM 723 N N . GLY A 1 97 ? -3.874 24.198 14.965 1.00 13.52 97 GLY A N 1
ATOM 724 C CA . GLY A 1 97 ? -3.772 22.752 15.107 1.00 14.71 97 GLY A CA 1
ATOM 725 C C . GLY A 1 97 ? -2.628 22.240 15.966 1.00 14.40 97 GLY A C 1
ATOM 726 O O . GLY A 1 97 ? -2.702 21.139 16.535 1.00 15.00 97 GLY A O 1
ATOM 727 N N . HIS A 1 98 ? -1.550 23.017 16.041 1.00 13.55 98 HIS A N 1
ATOM 728 C CA . HIS A 1 98 ? -0.289 22.451 16.562 1.00 11.09 98 HIS A CA 1
ATOM 729 C C . HIS A 1 98 ? 0.188 23.070 17.861 1.00 12.27 98 HIS A C 1
ATOM 730 O O . HIS A 1 98 ? 1.046 22.503 18.515 1.00 14.78 98 HIS A O 1
ATOM 737 N N . CYS A 1 99 ? -0.359 24.222 18.256 1.00 12.13 99 CYS A N 1
ATOM 738 C CA . CYS A 1 99 ? 0.079 24.852 19.498 1.00 12.38 99 CYS A CA 1
ATOM 739 C C . CYS A 1 99 ? -0.454 24.009 20.675 1.00 11.40 99 CYS A C 1
ATOM 740 O O . CYS A 1 99 ? -1.295 23.127 20.473 1.00 12.75 99 CYS A O 1
ATOM 743 N N . ASP A 1 100 ? 0.049 24.258 21.879 1.00 13.50 100 ASP A N 1
ATOM 744 C CA . ASP A 1 100 ? -0.392 23.459 23.036 1.00 13.29 100 ASP A CA 1
ATOM 745 C C . ASP A 1 100 ? -1.916 23.507 23.183 1.00 13.21 100 ASP A C 1
ATOM 746 O O . ASP A 1 100 ? -2.538 22.496 23.478 1.00 13.57 100 ASP A O 1
ATOM 751 N N . ALA A 1 101 ? -2.507 24.686 22.992 1.00 11.95 101 ALA A N 1
ATOM 752 C CA . ALA A 1 101 ? -3.964 24.819 23.105 1.00 12.15 101 ALA A CA 1
ATOM 753 C C . ALA A 1 101 ? -4.642 23.943 22.070 1.00 10.69 101 ALA A C 1
ATOM 754 O O . ALA A 1 101 ? -5.530 23.143 22.399 1.00 11.19 101 ALA A O 1
ATOM 756 N N . CYS A 1 102 ? -4.247 24.058 20.810 1.00 11.91 102 CYS A N 1
ATOM 757 C CA . CYS A 1 102 ? -4.917 23.278 19.788 1.00 11.45 102 CYS A CA 1
ATOM 758 C C . CYS A 1 102 ? -4.756 21.761 19.954 1.00 10.88 102 CYS A C 1
ATOM 759 O O . CYS A 1 102 ? -5.742 20.995 19.850 1.00 12.89 102 CYS A O 1
ATOM 762 N N . ILE A 1 103 ? -3.515 21.316 20.183 1.00 12.91 103 ILE A N 1
ATOM 763 C CA . ILE A 1 103 ? -3.242 19.895 20.182 1.00 12.78 103 ILE A CA 1
ATOM 764 C C . ILE A 1 103 ? -3.889 19.187 21.376 1.00 12.62 103 ILE A C 1
ATOM 765 O O . ILE A 1 103 ? -4.133 17.977 21.299 1.00 13.02 103 ILE A O 1
ATOM 770 N N . SER A 1 104 ? -4.168 19.955 22.435 1.00 13.06 104 SER A N 1
ATOM 771 C CA . SER A 1 104 ? -4.800 19.409 23.623 1.00 12.08 104 SER A CA 1
ATOM 772 C C . SER A 1 104 ? -6.320 19.438 23.573 1.00 14.35 104 SER A C 1
ATOM 773 O O . SER A 1 104 ? -6.944 19.057 24.562 1.00 14.69 104 SER A O 1
ATOM 776 N N . GLY A 1 105 ? -6.914 19.858 22.449 1.00 13.07 105 GLY A N 1
ATOM 777 C CA . GLY A 1 105 ? -8.369 19.903 22.359 1.00 12.04 105 GLY A CA 1
ATOM 778 C C . GLY A 1 105 ? -8.950 21.219 22.843 1.00 15.74 105 GLY A C 1
ATOM 779 O O . GLY A 1 105 ? -10.146 21.292 23.179 1.00 14.74 105 GLY A O 1
ATOM 780 N N . ASN A 1 106 ? -8.110 22.243 22.902 1.00 12.66 106 ASN A N 1
ATOM 781 C CA . ASN A 1 106 ? -8.549 23.575 23.329 1.00 12.96 106 ASN A CA 1
ATOM 782 C C . ASN A 1 106 ? -8.404 24.583 22.199 1.00 11.92 106 ASN A C 1
ATOM 783 O O . ASN A 1 106 ? -7.822 25.658 22.391 1.00 11.97 106 ASN A O 1
ATOM 788 N N . GLN A 1 107 ? -8.952 24.216 21.033 1.00 12.21 107 GLN A N 1
ATOM 789 C CA . GLN A 1 107 ? -8.633 24.941 19.790 1.00 12.36 107 GLN A CA 1
ATOM 790 C C . GLN A 1 107 ? -9.099 26.386 19.815 1.00 11.34 107 GLN A C 1
ATOM 791 O O . GLN A 1 107 ? -8.518 27.228 19.140 1.00 12.70 107 GLN A O 1
ATOM 797 N N . ILE A 1 108 ? -10.160 26.701 20.580 1.00 12.06 108 ILE A N 1
ATOM 798 C CA 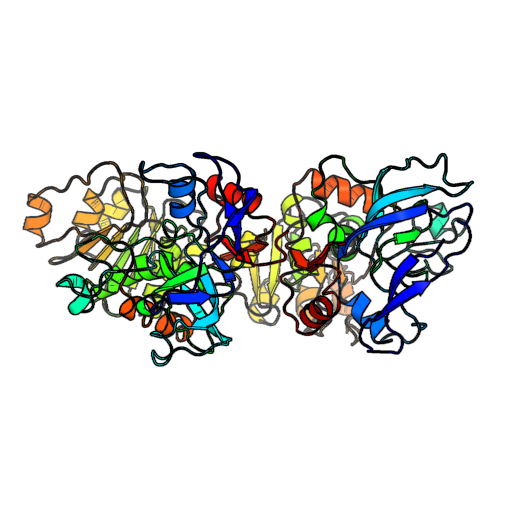. ILE A 1 108 ? -10.628 28.090 20.635 1.00 14.29 108 ILE A CA 1
ATOM 799 C C . ILE A 1 108 ? -9.586 29.020 21.295 1.00 14.07 108 ILE A C 1
ATOM 800 O O . ILE A 1 108 ? -9.598 30.237 21.076 1.00 13.29 108 ILE A O 1
ATOM 805 N N . ASN A 1 109 ? -8.680 28.430 22.083 1.00 11.31 109 ASN A N 1
ATOM 806 C CA . ASN A 1 109 ? -7.617 29.175 22.730 1.00 12.31 109 ASN A CA 1
ATOM 807 C C . ASN A 1 109 ? -6.325 29.166 21.942 1.00 13.57 109 ASN A C 1
ATOM 808 O O . ASN A 1 109 ? -5.306 29.530 22.534 1.00 14.84 109 ASN A O 1
ATOM 813 N N . CYS A 1 110 ? -6.363 28.803 20.641 1.00 12.16 110 CYS A N 1
ATOM 814 C CA . CYS A 1 110 ? -5.072 28.670 19.923 1.00 11.51 110 CYS A CA 1
ATOM 815 C C . CYS A 1 110 ? -4.284 29.971 20.032 1.00 12.61 110 CYS A C 1
ATOM 816 O O . CYS A 1 110 ? -4.776 31.123 20.057 1.00 14.95 110 CYS A O 1
ATOM 819 N N . GLU A 1 111 ? -3.013 29.694 20.223 1.00 14.28 111 GLU A N 1
ATOM 820 C CA . GLU A 1 111 ? -2.003 30.657 20.532 1.00 17.83 111 GLU A CA 1
ATOM 821 C C . GLU A 1 111 ? -1.832 31.711 19.440 1.00 15.77 111 GLU A C 1
ATOM 822 O O . GLU A 1 111 ? -1.384 32.833 19.730 1.00 21.55 111 GLU A O 1
ATOM 828 N N . GLN A 1 112 ? -2.183 31.342 18.206 1.00 15.23 112 GLN A N 1
ATOM 829 C CA . GLN A 1 112 ? -2.070 32.278 17.067 1.00 19.31 112 GLN A CA 1
ATOM 830 C C . GLN A 1 112 ? -3.285 33.176 16.970 1.00 18.61 112 GLN A C 1
ATOM 831 O O . GLN A 1 112 ? -3.285 34.155 16.222 1.00 23.09 112 GLN A O 1
ATOM 837 N N . GLY A 1 113 ? -4.319 32.833 17.728 1.00 16.79 113 GLY A N 1
ATOM 838 C CA . GLY A 1 113 ? -5.608 33.484 17.598 1.00 18.70 113 GLY 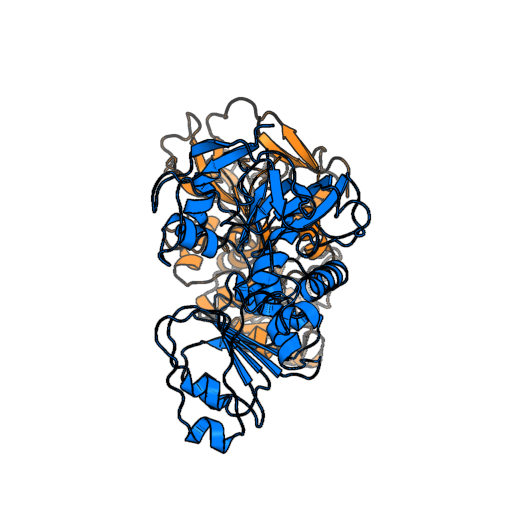A CA 1
ATOM 839 C C . GLY A 1 113 ? -6.475 32.717 16.629 1.00 14.56 113 GLY A C 1
ATOM 840 O O . GLY A 1 113 ? -6.206 32.710 15.431 1.00 18.13 113 GLY A O 1
ATOM 841 N N . ALA A 1 114 ? -7.533 32.084 17.134 1.00 13.48 114 ALA A N 1
ATOM 842 C CA . ALA A 1 114 ? -8.425 31.344 16.255 1.00 13.04 114 ALA A CA 1
ATOM 843 C C . ALA A 1 114 ? -9.118 32.324 15.313 1.00 15.96 114 ALA A C 1
ATOM 844 O O . ALA A 1 114 ? -9.453 33.447 15.720 1.00 21.29 114 ALA A O 1
ATOM 846 N N . VAL A 1 115 ? -9.344 31.908 14.071 1.00 13.75 115 VAL A N 1
ATOM 847 C CA . VAL A 1 115 ? -9.824 32.821 13.043 1.00 15.09 115 VAL A CA 1
ATOM 848 C C . VAL A 1 115 ? -11.346 32.895 13.047 1.00 13.71 115 VAL A C 1
ATOM 849 O O . VAL A 1 115 ? -11.992 31.873 12.841 1.00 14.94 115 VAL A O 1
ATOM 853 N N . PRO A 1 116 ? -11.910 34.099 13.215 1.00 15.27 116 PRO A N 1
ATOM 854 C CA . PRO A 1 116 ? -13.366 34.238 13.115 1.00 15.73 116 PRO A CA 1
ATOM 855 C C . PRO A 1 116 ? -13.891 33.885 11.729 1.00 18.09 116 PRO A C 1
ATOM 856 O O . PRO A 1 116 ? -13.314 34.223 10.701 1.00 16.03 116 PRO A O 1
ATOM 860 N N . THR A 1 117 ? -15.019 33.199 11.718 1.00 12.54 117 THR A N 1
ATOM 861 C CA . THR A 1 117 ? -15.753 32.870 10.509 1.00 14.21 117 THR A CA 1
ATOM 862 C C . THR A 1 117 ? -15.977 34.094 9.611 1.00 18.27 117 THR A C 1
ATOM 863 O O . THR A 1 117 ? -15.793 34.002 8.393 1.00 19.12 117 THR A O 1
ATOM 867 N N . ILE A 1 118 ? -16.350 35.212 10.231 1.00 19.24 118 ILE A N 1
ATOM 868 C CA . ILE A 1 118 ? -16.596 36.455 9.489 1.00 18.68 118 ILE A CA 1
ATOM 869 C C . ILE A 1 118 ? -15.349 36.911 8.703 1.00 23.27 118 ILE A C 1
ATOM 870 O O . ILE A 1 118 ? -15.464 37.446 7.585 1.00 20.56 118 ILE A O 1
ATOM 875 N N . MET A 1 119 ? -14.158 36.680 9.259 1.00 23.20 119 MET A N 1
ATOM 876 C CA . MET A 1 119 ? -12.927 37.094 8.567 1.00 22.53 119 MET A CA 1
ATOM 877 C C . MET A 1 119 ? -12.677 36.384 7.261 1.00 25.90 119 MET A C 1
ATOM 878 O O . MET A 1 119 ? -12.102 36.973 6.356 1.00 24.15 119 MET A O 1
ATOM 883 N N A ASN A 1 120 ? -13.132 35.137 7.214 0.45 25.06 120 ASN A N 1
ATOM 884 N N B ASN A 1 120 ? -13.019 35.102 7.132 0.55 24.90 120 ASN A N 1
ATOM 885 C CA A ASN A 1 120 ? -13.026 34.276 6.058 0.45 32.53 120 ASN A CA 1
ATOM 886 C CA B ASN A 1 120 ? -12.879 34.496 5.807 0.55 33.04 120 ASN A CA 1
ATOM 887 C C A ASN A 1 120 ? -14.221 34.378 5.126 0.45 31.31 120 ASN A C 1
ATOM 888 C C B ASN A 1 120 ? -14.211 34.399 5.090 0.55 31.34 120 ASN A C 1
ATOM 889 O O A ASN A 1 120 ? -14.308 33.632 4.146 0.45 33.87 120 ASN A O 1
ATOM 890 O O B ASN A 1 120 ? -14.393 33.534 4.227 0.55 34.31 120 ASN A O 1
ATOM 899 N N . ARG A 1 121 ? -15.116 35.316 5.448 1.00 23.61 121 ARG A N 1
ATOM 900 C CA . ARG A 1 121 ? -16.427 35.515 4.806 1.00 24.37 121 ARG A CA 1
ATOM 901 C C . ARG A 1 121 ? -17.425 34.552 5.436 1.00 18.45 121 ARG A C 1
ATOM 902 O O . ARG A 1 121 ? -17.263 33.333 5.386 1.00 20.45 121 ARG A O 1
ATOM 910 N N . GLY A 1 122 ? -18.482 35.141 5.992 1.00 16.88 122 GLY A N 1
ATOM 911 C CA . GLY A 1 122 ? -19.410 34.415 6.845 1.00 18.36 122 GLY A CA 1
ATOM 912 C C . GLY A 1 122 ? -20.670 33.903 6.179 1.00 18.82 122 GLY A C 1
ATOM 913 O O . GLY A 1 122 ? -20.733 33.699 4.958 1.00 18.65 122 GLY A O 1
ATOM 914 N N . GLY A 1 123 ? -21.685 33.683 7.017 1.00 17.19 123 GLY A N 1
ATOM 915 C CA . GLY A 1 123 ? -22.891 32.956 6.649 1.00 16.07 123 GLY A CA 1
ATOM 916 C C . GLY A 1 123 ? -24.066 33.797 6.145 1.00 17.43 123 GLY A C 1
ATOM 917 O O . GLY A 1 123 ? -25.131 33.252 5.836 1.00 19.64 123 GLY A O 1
ATOM 918 N N . PHE A 1 124 ? -23.872 35.109 6.047 1.00 16.25 124 PHE A N 1
ATOM 919 C CA . PHE A 1 124 ? -24.875 35.972 5.387 1.00 20.58 124 PHE A CA 1
ATOM 920 C C . PHE A 1 124 ? -24.721 35.787 3.872 1.00 18.72 124 PHE A C 1
ATOM 921 O O . PHE A 1 124 ? -24.318 36.718 3.166 1.00 23.79 124 PHE A O 1
ATOM 929 N N . ALA A 1 125 ? -25.014 34.583 3.397 1.00 19.34 125 ALA A N 1
ATOM 930 C CA . ALA A 1 125 ? -24.667 34.181 2.042 1.00 21.21 125 ALA A CA 1
ATOM 931 C C . ALA A 1 125 ? -25.319 32.859 1.710 1.00 23.95 125 ALA A C 1
ATOM 932 O O . ALA A 1 125 ? -25.857 32.181 2.591 1.00 20.07 125 ALA A O 1
ATOM 934 N N . GLU A 1 126 ? -25.245 32.463 0.439 1.00 22.63 126 GLU A N 1
ATOM 935 C CA . GLU A 1 126 ? -25.756 31.159 0.023 1.00 23.40 126 GLU A CA 1
ATOM 936 C C . GLU A 1 126 ? -24.877 30.016 0.532 1.00 21.52 126 GLU A C 1
ATOM 937 O O . GLU A 1 126 ? -25.355 28.921 0.804 1.00 20.38 126 GLU A O 1
ATOM 943 N N . LYS A 1 127 ? -23.579 30.301 0.648 1.00 20.22 127 LYS A N 1
ATOM 944 C CA . LYS A 1 127 ? -22.579 29.299 1.004 1.00 20.76 127 LYS A CA 1
ATOM 945 C C . LYS A 1 127 ? -21.482 29.963 1.807 1.00 18.45 127 LYS A C 1
ATOM 946 O O . LYS A 1 127 ? -21.280 31.161 1.705 1.00 19.37 127 LYS A O 1
ATOM 952 N N . LEU A 1 128 ? -20.758 29.181 2.604 1.00 19.77 128 LEU A N 1
ATOM 953 C CA . LEU A 1 128 ? -19.493 29.654 3.163 1.00 19.76 128 LEU A CA 1
ATOM 954 C C . LEU A 1 128 ? -18.570 28.457 3.310 1.00 15.96 128 LEU A C 1
ATOM 955 O O . LEU A 1 128 ? -18.962 27.308 3.100 1.00 15.62 128 LEU A O 1
ATOM 960 N N . ARG A 1 129 ? -17.348 28.745 3.742 1.00 17.47 129 ARG A N 1
ATOM 961 C CA . ARG A 1 129 ? -16.369 27.701 4.013 1.00 17.40 129 ARG A CA 1
ATOM 962 C C . ARG A 1 129 ? -15.751 27.841 5.407 1.00 17.35 129 ARG A C 1
ATOM 963 O O . ARG A 1 129 ? -15.601 28.958 5.937 1.00 18.40 129 ARG A O 1
ATOM 971 N N . ALA A 1 130 ? -15.348 26.703 5.968 1.00 16.83 130 ALA A N 1
ATOM 972 C CA . ALA A 1 130 ? -14.614 26.682 7.231 1.00 16.32 130 ALA A CA 1
ATOM 973 C C . ALA A 1 130 ? -13.725 25.450 7.260 1.00 15.65 130 ALA A C 1
ATOM 974 O O . ALA A 1 130 ? -13.957 24.512 6.509 1.00 16.29 130 ALA A O 1
ATOM 976 N N A ASP A 1 131 ? -12.738 25.433 8.145 0.44 15.11 131 ASP A N 1
ATOM 977 N N B ASP A 1 131 ? -12.722 25.439 8.141 0.56 15.09 131 ASP A N 1
ATOM 978 C CA A ASP A 1 131 ? -11.969 24.211 8.348 0.44 15.15 131 ASP A CA 1
ATOM 979 C CA B ASP A 1 131 ? -11.909 24.233 8.384 0.56 15.13 131 ASP A CA 1
ATOM 980 C C A ASP A 1 131 ? -12.848 23.102 8.874 0.44 17.12 131 ASP A C 1
ATOM 981 C C B ASP A 1 131 ? -12.793 23.107 8.914 0.56 17.13 131 ASP A C 1
ATOM 982 O O A ASP A 1 131 ? -13.768 23.351 9.662 0.44 15.37 131 ASP A O 1
ATOM 983 O O B ASP A 1 131 ? -13.681 23.358 9.738 0.56 15.33 131 ASP A O 1
ATOM 992 N N . TRP A 1 132 ? -12.566 21.874 8.455 1.00 17.35 132 TRP A N 1
ATOM 993 C CA . TRP A 1 132 ? -13.400 20.759 8.864 1.00 15.19 132 TRP A CA 1
ATOM 994 C C . TRP A 1 132 ? -13.508 20.630 10.399 1.00 15.53 132 TRP A C 1
ATOM 995 O O . TRP A 1 132 ? -14.542 20.192 10.889 1.00 15.30 132 TRP A O 1
ATOM 1006 N N . GLN A 1 133 ? -12.459 21.000 11.144 1.00 14.82 133 GLN A N 1
ATOM 1007 C CA . GLN A 1 133 ? -12.526 20.855 12.612 1.00 15.66 133 GLN A CA 1
ATOM 1008 C C . GLN A 1 133 ? -13.629 21.704 13.221 1.00 15.39 133 GLN A C 1
ATOM 1009 O O . GLN A 1 133 ? -14.152 21.378 14.291 1.00 14.12 133 GLN A O 1
ATOM 1015 N N . TRP A 1 134 ? -13.969 22.777 12.530 1.00 12.84 134 TRP A N 1
ATOM 1016 C CA . TRP A 1 134 ? -14.918 23.770 13.054 1.00 12.63 134 TRP A CA 1
ATOM 1017 C C . TRP A 1 134 ? -16.297 23.615 12.429 1.00 14.60 134 TRP A C 1
ATOM 1018 O O . TRP A 1 134 ? -17.202 24.400 12.711 1.00 15.37 134 TRP A O 1
ATOM 1029 N N . VAL A 1 135 ? -16.482 22.575 11.630 1.00 13.25 135 VAL A N 1
ATOM 1030 C CA . VAL A 1 135 ? -17.780 22.248 11.065 1.00 13.72 135 VAL A CA 1
ATOM 1031 C C . VAL A 1 135 ? -18.412 21.210 11.972 1.00 15.98 135 VAL A C 1
ATOM 1032 O O . VAL A 1 135 ? -17.953 20.063 12.059 1.00 17.36 135 VAL A O 1
ATOM 1036 N N . ILE A 1 136 ? -19.451 21.636 12.699 1.00 12.54 136 ILE A N 1
ATOM 1037 C CA . ILE A 1 136 ? -19.988 20.852 13.801 1.00 12.09 136 ILE A CA 1
ATOM 1038 C C . ILE A 1 136 ? -21.070 19.900 13.317 1.00 15.68 136 ILE A C 1
ATOM 1039 O O . ILE A 1 136 ? -22.102 20.333 12.792 1.00 14.02 136 ILE A O 1
ATOM 1044 N N . PRO A 1 137 ? -20.874 18.598 13.518 1.00 13.18 137 PRO A N 1
ATOM 1045 C CA . PRO A 1 137 ? -21.919 17.648 13.149 1.00 12.81 137 PRO A CA 1
ATOM 1046 C C . PRO A 1 137 ? -23.070 17.769 14.118 1.00 16.30 137 PRO A C 1
ATOM 1047 O O . PRO A 1 137 ? -22.862 18.144 15.277 1.00 16.85 137 PRO A O 1
ATOM 1051 N N . LEU A 1 138 ? -24.258 17.466 13.630 1.00 16.09 138 LEU A N 1
ATOM 1052 C CA . LEU A 1 138 ? -25.481 17.705 14.390 1.00 15.55 138 LEU A CA 1
ATOM 1053 C C . LEU A 1 138 ? -26.228 16.413 14.641 1.00 17.72 138 LEU A C 1
ATOM 1054 O O . LEU A 1 138 ? -26.166 15.487 13.830 1.00 20.05 138 LEU A O 1
ATOM 1059 N N . PRO A 1 139 ? -26.965 16.354 15.759 1.00 15.62 139 PRO A N 1
ATOM 1060 C CA . PRO A 1 139 ? -27.839 15.208 16.031 1.00 18.45 139 PRO A CA 1
ATOM 1061 C C . PRO A 1 139 ? -28.930 15.067 14.976 1.00 17.73 139 PRO A C 1
ATOM 1062 O O . PRO A 1 139 ? -29.388 16.075 14.441 1.00 18.74 139 PRO A O 1
ATOM 1066 N N . GLU A 1 140 ? -29.347 13.834 14.692 1.00 21.60 140 GLU A N 1
ATOM 1067 C CA . GLU A 1 140 ? -30.326 13.631 13.631 1.00 31.08 140 GLU A CA 1
ATOM 1068 C C . GLU A 1 140 ? -31.646 14.335 13.932 1.00 26.28 140 GLU A C 1
ATOM 1069 O O . GLU A 1 140 ? -32.318 14.811 13.015 1.00 30.25 140 GLU A O 1
ATOM 1075 N N . ASN A 1 141 ? -32.025 14.413 15.202 1.00 24.32 141 ASN A N 1
ATOM 1076 C CA . ASN A 1 141 ? -33.341 14.974 15.501 1.00 26.14 141 ASN A CA 1
ATOM 1077 C C . ASN A 1 141 ? -33.322 16.425 15.955 1.00 29.06 141 ASN A C 1
ATOM 1078 O O . ASN A 1 141 ? -34.301 16.905 16.512 1.00 27.81 141 ASN A O 1
ATOM 1083 N N . ILE A 1 142 ? -32.227 17.144 15.734 1.00 20.42 142 ILE A N 1
ATOM 1084 C CA . ILE A 1 142 ? -32.231 18.510 16.240 1.00 19.21 142 ILE A CA 1
ATOM 1085 C C . ILE A 1 142 ? -33.171 19.388 15.396 1.00 21.99 142 ILE A C 1
ATOM 1086 O O . ILE A 1 142 ? -33.361 19.156 14.192 1.00 19.51 142 ILE A O 1
ATOM 1091 N N . ASP A 1 143 ? -33.800 20.355 16.056 1.00 19.10 143 ASP A N 1
ATOM 1092 C CA . ASP A 1 143 ? -34.603 21.353 15.353 1.00 18.73 143 ASP A CA 1
ATOM 1093 C C . ASP A 1 143 ? -33.681 22.328 14.626 1.00 18.03 143 ASP A C 1
ATOM 1094 O O . ASP A 1 143 ? -32.986 23.153 15.253 1.00 18.59 143 ASP A O 1
ATOM 1099 N N . ILE A 1 144 ? -33.642 22.253 13.299 1.00 18.96 144 ILE A N 1
ATOM 1100 C CA . ILE A 1 144 ? -32.657 23.053 12.596 1.00 18.93 144 ILE A CA 1
ATOM 1101 C C . ILE A 1 144 ? -33.011 24.530 12.509 1.00 16.64 144 ILE A C 1
ATOM 1102 O O . ILE A 1 144 ? -32.126 25.350 12.389 1.00 16.68 144 ILE A O 1
ATOM 1107 N N . GLU A 1 145 ? -34.295 24.880 12.595 1.00 16.79 145 GLU A N 1
ATOM 1108 C CA . GLU A 1 145 ? -34.670 26.288 12.496 1.00 19.08 145 GLU A CA 1
ATOM 1109 C C . GLU A 1 145 ? -34.235 27.123 13.690 1.00 14.65 145 GLU A C 1
ATOM 1110 O O . GLU A 1 145 ? -33.983 28.317 13.545 1.00 17.67 145 GLU A O 1
ATOM 1116 N N . SER A 1 146 ? -34.191 26.518 14.884 1.00 14.88 146 SER A N 1
ATOM 1117 C CA . SER A 1 146 ? -33.795 27.259 16.070 1.00 15.52 146 SER A CA 1
ATOM 1118 C C . SER A 1 146 ? -32.372 26.942 16.540 1.00 15.12 146 SER A C 1
ATOM 1119 O O . SER A 1 146 ? -31.919 27.493 17.543 1.00 16.50 146 SER A O 1
ATOM 1122 N N . ALA A 1 147 ? -31.664 26.061 15.833 1.00 13.48 147 ALA A N 1
ATOM 1123 C CA . ALA A 1 147 ? -30.391 25.594 16.352 1.00 15.39 147 ALA A CA 1
ATOM 1124 C C . ALA A 1 147 ? -29.248 26.584 16.181 1.00 15.66 147 ALA A C 1
ATOM 1125 O O . ALA A 1 147 ? -28.311 26.568 16.962 1.00 14.63 147 ALA A O 1
ATOM 1127 N N . GLY A 1 148 ? -29.302 27.418 15.147 1.00 12.07 148 GLY A N 1
ATOM 1128 C CA . GLY A 1 148 ? -28.208 28.329 14.855 1.00 13.72 148 GLY A CA 1
ATOM 1129 C C . GLY A 1 148 ? -27.649 29.100 16.040 1.00 14.22 148 GLY A C 1
ATOM 1130 O O . GLY A 1 148 ? -26.444 29.110 16.288 1.00 14.64 148 GLY A O 1
ATOM 1131 N N . PRO A 1 149 ? -28.501 29.779 16.792 1.00 13.74 149 PRO A N 1
ATOM 1132 C CA . PRO A 1 149 ? -27.934 30.544 17.904 1.00 13.82 149 PRO A CA 1
ATOM 1133 C C . PRO A 1 149 ? -27.285 29.682 19.005 1.00 13.13 149 PRO A C 1
ATOM 1134 O O . PRO A 1 149 ? -26.513 30.235 19.773 1.00 14.43 149 PRO A O 1
ATOM 1138 N N . LEU A 1 150 ? -27.576 28.386 19.079 1.00 13.78 150 LEU A N 1
ATOM 1139 C CA . LEU A 1 150 ? -26.880 27.536 20.051 1.00 11.46 150 LEU A CA 1
ATOM 1140 C C . LEU A 1 150 ? -25.388 27.528 19.788 1.00 12.31 150 LEU A C 1
ATOM 1141 O O . LEU A 1 150 ? -24.617 27.351 20.720 1.00 12.47 150 LEU A O 1
ATOM 1146 N N . LEU A 1 151 ? -25.005 27.759 18.533 1.00 10.85 151 LEU A N 1
ATOM 1147 C CA . LEU A 1 151 ? -23.578 27.725 18.157 1.00 11.89 151 LEU A CA 1
ATOM 1148 C C . LEU A 1 151 ? -22.777 28.928 18.650 1.00 14.51 151 LEU A C 1
ATOM 1149 O O . LEU A 1 151 ? -21.527 28.809 18.659 1.00 15.35 151 LEU A O 1
ATOM 1154 N N . CYS A 1 152 ? -23.445 30.056 18.998 1.00 12.52 152 CYS A N 1
ATOM 1155 C CA . CYS A 1 152 ? -22.842 31.386 19.402 1.00 16.75 152 CYS A CA 1
ATOM 1156 C C . CYS A 1 152 ? -23.346 31.553 20.875 1.00 16.01 152 CYS A C 1
ATOM 1157 O O . CYS A 1 152 ? -22.625 31.360 21.875 1.00 12.67 152 CYS A O 1
ATOM 1160 N N . GLY A 1 153 ? -24.616 31.873 21.020 1.00 14.40 153 GLY A N 1
ATOM 1161 C CA . GLY A 1 153 ? -25.116 32.201 22.352 1.00 17.03 153 GLY A CA 1
ATOM 1162 C C . GLY A 1 153 ? -25.140 30.987 23.259 1.00 14.05 153 GLY A C 1
ATOM 1163 O O . GLY A 1 153 ? -24.801 31.067 24.453 1.00 14.03 153 GLY A O 1
ATOM 1164 N N . GLY A 1 154 ? -25.550 29.848 22.699 1.00 12.88 154 GLY A N 1
ATOM 1165 C CA . GLY A 1 154 ? -25.655 28.626 23.468 1.00 13.55 154 GLY A CA 1
ATOM 1166 C C . GLY A 1 154 ? -24.322 28.206 24.064 1.00 13.74 154 GLY A C 1
ATOM 1167 O O . GLY A 1 154 ? -24.216 27.958 25.269 1.00 12.39 154 GLY A O 1
ATOM 1168 N N . ILE A 1 155 ? -23.287 28.121 23.224 1.00 13.26 155 ILE A N 1
ATOM 1169 C CA . ILE A 1 155 ? -21.988 27.651 23.712 1.00 13.33 155 ILE A CA 1
ATOM 1170 C C . ILE A 1 155 ? -21.408 28.687 24.676 1.00 12.75 155 ILE A C 1
ATOM 1171 O O . ILE A 1 155 ? -20.741 28.326 25.655 1.00 12.63 155 ILE A O 1
ATOM 1176 N N . THR A 1 156 ? -21.748 29.965 24.464 1.00 11.66 156 THR A N 1
ATOM 1177 C CA . THR A 1 156 ? -21.246 31.001 25.355 1.00 12.74 156 THR A CA 1
ATOM 1178 C C . THR A 1 156 ? -21.742 30.820 26.803 1.00 11.23 156 THR A C 1
ATOM 1179 O O . THR A 1 156 ? -20.955 30.979 27.736 1.00 13.36 156 THR A O 1
ATOM 1183 N N . VAL A 1 157 ? -23.003 30.431 26.991 1.00 10.61 157 VAL A N 1
ATOM 1184 C CA . VAL A 1 157 ? -23.483 30.242 28.351 1.00 10.97 157 VAL A CA 1
ATOM 1185 C C . VAL A 1 157 ? -23.306 28.797 28.847 1.00 12.03 157 VAL A C 1
ATOM 1186 O O . VAL A 1 157 ? -23.309 28.579 30.052 1.00 13.69 157 VAL A O 1
ATOM 1190 N N . PHE A 1 158 ? -23.092 27.837 27.937 1.00 11.15 158 PHE A N 1
ATOM 1191 C CA . PHE A 1 158 ? -22.812 26.446 28.314 1.00 13.16 158 PHE A CA 1
ATOM 1192 C C . PHE A 1 158 ? -21.382 26.298 28.855 1.00 14.02 158 PHE A C 1
ATOM 1193 O O . PHE A 1 158 ? -21.127 25.592 29.837 1.00 12.43 158 PHE A O 1
ATOM 1201 N N . LYS A 1 159 ? -20.431 26.988 28.224 1.00 12.08 159 LYS A N 1
ATOM 1202 C CA . LYS A 1 159 ? -19.026 26.820 28.604 1.00 11.81 159 LYS A CA 1
ATOM 1203 C C . LYS A 1 159 ? -18.727 27.074 30.104 1.00 12.90 159 LYS A C 1
ATOM 1204 O O . LYS A 1 159 ? -18.000 26.284 30.712 1.00 13.78 159 LYS A O 1
ATOM 1210 N N . PRO A 1 160 ? -19.289 28.131 30.725 1.00 12.52 160 PRO A N 1
ATOM 1211 C CA . PRO A 1 160 ? -18.992 28.257 32.160 1.00 12.85 160 PRO A CA 1
ATOM 1212 C C . PRO A 1 160 ? -19.529 27.091 32.986 1.00 12.82 160 PRO A C 1
ATOM 1213 O O . PRO A 1 160 ? -19.008 26.826 34.083 1.00 13.31 160 PRO A O 1
ATOM 1217 N N . LEU A 1 161 ? -20.567 26.422 32.489 1.00 12.29 161 LEU A N 1
ATOM 1218 C CA . LEU A 1 161 ? -21.132 25.291 33.235 1.00 14.13 161 LEU A CA 1
ATOM 1219 C C . LEU A 1 161 ? -20.111 24.163 33.220 1.00 14.32 161 LEU A C 1
ATOM 1220 O O . LEU A 1 161 ? -19.985 23.416 34.215 1.00 15.82 161 LEU A O 1
ATOM 1225 N N . LEU A 1 162 ? -19.329 24.095 32.147 1.00 14.57 162 LEU A N 1
ATOM 1226 C CA . LEU A 1 162 ? -18.236 23.123 32.072 1.00 14.31 162 LEU A CA 1
ATOM 1227 C C . LEU A 1 162 ? -17.038 23.553 32.914 1.00 16.58 162 LEU A C 1
ATOM 1228 O O . LEU A 1 162 ? -16.458 22.758 33.670 1.00 17.63 162 LEU A O 1
ATOM 1233 N N . MET A 1 163 ? -16.642 24.810 32.778 1.00 13.12 163 MET A N 1
ATOM 1234 C CA . MET A 1 163 ? -15.464 25.328 33.452 1.00 14.59 163 MET A CA 1
ATOM 1235 C C . MET A 1 163 ? -15.568 25.208 34.960 1.00 15.71 163 MET A C 1
ATOM 1236 O O . MET A 1 163 ? -14.576 24.918 35.638 1.00 19.77 163 MET A O 1
ATOM 1241 N N . HIS A 1 164 ? -16.767 25.421 35.488 1.00 13.70 164 HIS A N 1
ATOM 1242 C CA . HIS A 1 164 ? -16.955 25.409 36.935 1.00 15.45 164 HIS A CA 1
ATOM 1243 C C . HIS A 1 164 ? -17.652 24.156 37.440 1.00 19.09 164 HIS A C 1
ATOM 1244 O O . HIS A 1 164 ? -18.120 24.116 38.580 1.00 19.82 164 HIS A O 1
ATOM 1251 N N . HIS A 1 165 ? -17.741 23.148 36.575 1.00 17.80 165 HIS A N 1
ATOM 1252 C CA . HIS A 1 165 ? -18.170 21.812 36.999 1.00 19.19 165 HIS A CA 1
ATOM 1253 C C . HIS A 1 165 ? -19.538 21.839 37.646 1.00 21.10 165 HIS A C 1
ATOM 1254 O O . HIS A 1 165 ? -19.757 21.294 38.727 1.00 21.24 165 HIS A O 1
ATOM 1261 N N . ILE A 1 166 ? -20.459 22.509 36.977 1.00 14.80 166 ILE A N 1
ATOM 1262 C CA . ILE A 1 166 ? -21.806 22.684 37.491 1.00 14.21 166 ILE A CA 1
ATOM 1263 C C . ILE A 1 166 ? -22.592 21.380 37.412 1.00 19.13 166 ILE A C 1
ATOM 1264 O O . ILE A 1 166 ? -22.567 20.681 36.387 1.00 17.85 166 ILE A O 1
ATOM 1269 N N . THR A 1 167 ? -23.264 21.045 38.507 1.00 16.04 167 THR A N 1
ATOM 1270 C CA . THR A 1 167 ? -24.142 19.877 38.535 1.00 15.04 167 THR A CA 1
ATOM 1271 C C . THR A 1 167 ? -25.537 20.267 39.006 1.00 14.95 167 THR A C 1
ATOM 1272 O O . THR A 1 167 ? -25.810 21.422 39.338 1.00 14.25 167 THR A O 1
ATOM 1276 N N . ALA A 1 168 ? -26.425 19.282 39.102 1.00 17.61 168 ALA A N 1
ATOM 1277 C CA . ALA A 1 168 ? -27.787 19.560 39.483 1.00 15.88 168 ALA A CA 1
ATOM 1278 C C . ALA A 1 168 ? -27.944 20.195 40.875 1.00 13.45 168 ALA A C 1
ATOM 1279 O O . ALA A 1 168 ? -28.917 20.874 41.140 1.00 16.28 168 ALA A O 1
ATOM 1281 N N . THR A 1 169 ? -26.961 20.006 41.748 1.00 16.57 169 THR A N 1
ATOM 1282 C CA . THR A 1 169 ? -27.097 20.557 43.088 1.00 17.51 169 THR A CA 1
ATOM 1283 C C . THR A 1 169 ? -26.522 21.954 43.197 1.00 17.63 169 THR A C 1
ATOM 1284 O O . THR A 1 169 ? -26.582 22.566 44.268 1.00 19.37 169 THR A O 1
ATOM 1288 N N . SER A 1 170 ? -25.950 22.444 42.098 1.00 15.32 170 SER A N 1
ATOM 1289 C CA . SER A 1 170 ? -25.382 23.788 42.098 1.00 13.43 170 SER A CA 1
ATOM 1290 C C . SER A 1 170 ? -26.443 24.849 42.183 1.00 14.16 170 SER A C 1
ATOM 1291 O O . SER A 1 170 ? -27.521 24.710 41.597 1.00 16.12 170 SER A O 1
ATOM 1294 N N . ARG A 1 171 ? -26.130 25.912 42.922 1.00 14.11 171 ARG A N 1
ATOM 1295 C CA . ARG A 1 171 ? -26.993 27.069 43.003 1.00 13.74 171 ARG A CA 1
ATOM 1296 C C . ARG A 1 171 ? -26.413 28.142 42.104 1.00 15.49 171 ARG A C 1
ATOM 1297 O O . ARG A 1 171 ? -25.297 28.618 42.331 1.00 14.62 171 ARG A O 1
ATOM 1305 N N . VAL A 1 172 ? -27.158 28.507 41.065 1.00 14.96 172 VAL A N 1
ATOM 1306 C CA . VAL A 1 172 ? -26.607 29.332 39.989 1.00 12.33 172 VAL A CA 1
ATOM 1307 C C . VAL A 1 172 ? -27.468 30.559 39.762 1.00 13.12 172 VAL A C 1
ATOM 1308 O O . VAL A 1 172 ? -28.705 30.449 39.684 1.00 15.89 172 VAL A O 1
ATOM 1312 N N . GLY A 1 173 ? -26.827 31.722 39.659 1.00 13.50 173 GLY A N 1
ATOM 1313 C CA . GLY A 1 173 ? -27.554 32.942 39.313 1.00 16.07 173 GLY A CA 1
ATOM 1314 C C . GLY A 1 173 ? -27.190 33.369 37.899 1.00 14.31 173 GLY A C 1
ATOM 1315 O O . GLY A 1 173 ? -26.097 33.070 37.416 1.00 13.34 173 GLY A O 1
ATOM 1316 N N . VAL A 1 174 ? -28.128 34.012 37.216 1.00 13.51 174 VAL A N 1
ATOM 1317 C CA . VAL A 1 174 ? -27.927 34.503 35.857 1.00 12.00 174 VAL A CA 1
ATOM 1318 C C . VAL A 1 174 ? -28.317 35.974 35.832 1.00 15.55 174 VAL A C 1
ATOM 1319 O O . VAL A 1 174 ? -29.473 36.300 36.136 1.00 15.44 174 VAL A O 1
ATOM 1323 N N . ILE A 1 175 ? -27.362 36.844 35.497 1.00 13.28 175 ILE A N 1
ATOM 1324 C CA . ILE A 1 175 ? -27.646 38.273 35.403 1.00 15.04 175 ILE A CA 1
ATOM 1325 C C . ILE A 1 175 ? -27.969 38.612 33.963 1.00 15.42 175 ILE A C 1
ATOM 1326 O O . ILE A 1 175 ? -27.159 38.386 33.048 1.00 14.33 175 ILE A O 1
ATOM 1331 N N . GLY A 1 176 ? -29.169 39.166 33.751 1.00 16.70 176 GLY A N 1
ATOM 1332 C CA . GLY A 1 176 ? -29.633 39.489 32.412 1.00 17.35 176 GLY A CA 1
ATOM 1333 C C . GLY A 1 176 ? -30.533 38.397 31.854 1.00 20.41 176 GLY A C 1
ATOM 1334 O O . GLY A 1 176 ? -30.187 37.222 31.960 1.00 24.21 176 GLY A O 1
ATOM 1335 N N . ILE A 1 177 ? -31.703 38.735 31.299 1.00 19.77 177 ILE A N 1
ATOM 1336 C CA . ILE A 1 177 ? -32.581 37.688 30.752 1.00 20.95 177 ILE A CA 1
ATOM 1337 C C . ILE A 1 177 ? -32.956 38.010 29.301 1.00 29.43 177 ILE A C 1
ATOM 1338 O O . ILE A 1 177 ? -34.103 37.910 28.865 1.00 39.45 177 ILE A O 1
ATOM 1343 N N . GLY A 1 178 ? -31.961 38.402 28.541 1.00 21.40 178 GLY A N 1
ATOM 1344 C CA . GLY A 1 178 ? -32.157 38.637 27.124 1.00 24.82 178 GLY A CA 1
ATOM 1345 C C . GLY A 1 178 ? -31.692 37.455 26.293 1.00 18.89 178 GLY A C 1
ATOM 1346 O O . GLY A 1 178 ? -31.912 36.300 26.648 1.00 21.16 178 GLY A O 1
ATOM 1347 N N . GLY A 1 179 ? -31.069 37.758 25.161 1.00 21.61 179 GLY A N 1
ATOM 1348 C CA . GLY A 1 179 ? -30.605 36.726 24.250 1.00 26.03 179 GLY A CA 1
ATOM 1349 C C . GLY A 1 179 ? -29.778 35.649 24.932 1.00 24.05 179 GLY A C 1
ATOM 1350 O O . GLY A 1 179 ? -30.066 34.464 24.810 1.00 26.35 179 GLY A O 1
ATOM 1351 N N . LEU A 1 180 ? -28.762 36.056 25.678 1.00 21.22 180 LEU A N 1
ATOM 1352 C CA . LEU A 1 180 ? -27.915 35.061 26.346 1.00 16.07 180 LEU A CA 1
ATOM 1353 C C . LEU A 1 180 ? -28.557 34.502 27.601 1.00 17.96 180 LEU A C 1
ATOM 1354 O O . LEU A 1 180 ? -28.499 33.295 27.854 1.00 18.42 180 LEU A O 1
ATOM 1359 N N . GLY A 1 181 ? -29.136 35.381 28.413 1.00 15.56 181 GLY A N 1
ATOM 1360 C CA . GLY A 1 181 ? -29.673 34.966 29.698 1.00 14.50 181 GLY A CA 1
ATOM 1361 C C . GLY A 1 181 ? -30.780 33.944 29.588 1.00 15.28 181 GLY A C 1
ATOM 1362 O O . GLY A 1 181 ? -30.850 33.003 30.388 1.00 15.50 181 GLY A O 1
ATOM 1363 N N . HIS A 1 182 ? -31.649 34.094 28.592 1.00 15.03 182 HIS A N 1
ATOM 1364 C CA . HIS A 1 182 ? -32.762 33.173 28.488 1.00 14.37 182 HIS A CA 1
ATOM 1365 C C . HIS A 1 182 ? -32.272 31.763 28.106 1.00 13.28 182 HIS A C 1
ATOM 1366 O O . HIS A 1 182 ? -32.825 30.779 28.584 1.00 13.69 182 HIS A O 1
ATOM 1373 N N . ILE A 1 183 ? -31.206 31.663 27.313 1.00 14.49 183 ILE A N 1
ATOM 1374 C CA . ILE A 1 183 ? -30.669 30.344 26.959 1.00 14.33 183 ILE A CA 1
ATOM 1375 C C . ILE A 1 183 ? -29.957 29.736 28.171 1.00 13.24 183 ILE A C 1
ATOM 1376 O O . ILE A 1 183 ? -30.032 28.505 28.396 1.00 13.29 183 ILE A O 1
ATOM 1381 N N . ALA A 1 184 ? -29.269 30.577 28.938 1.00 15.03 184 ALA A N 1
ATOM 1382 C CA . ALA A 1 184 ? -28.622 30.112 30.174 1.00 12.97 184 ALA A CA 1
ATOM 1383 C C . ALA A 1 184 ? -29.641 29.511 31.129 1.00 14.94 184 ALA A C 1
ATOM 1384 O O . ALA A 1 184 ? -29.412 28.453 31.701 1.00 12.74 184 ALA A O 1
ATOM 1386 N N . ILE A 1 185 ? -30.763 30.200 31.302 1.00 13.27 185 ILE A N 1
ATOM 1387 C CA . ILE A 1 185 ? -31.810 29.686 32.180 1.00 13.13 185 ILE A CA 1
ATOM 1388 C C . ILE A 1 185 ? -32.372 28.349 31.673 1.00 14.46 185 ILE A C 1
ATOM 1389 O O . ILE A 1 185 ? -32.527 27.417 32.441 1.00 13.95 185 ILE A O 1
ATOM 1394 N N A LYS A 1 186 ? -32.626 28.244 30.373 0.57 13.02 186 LYS A N 1
ATOM 1395 N N B LYS A 1 186 ? -32.631 28.256 30.374 0.43 13.11 186 LYS A N 1
ATOM 1396 C CA A LYS A 1 186 ? -33.144 26.994 29.826 0.57 14.90 186 LYS A CA 1
ATOM 1397 C CA B LYS A 1 186 ? -33.134 27.013 29.796 0.43 14.89 186 LYS A CA 1
ATOM 1398 C C A LYS A 1 186 ? -32.152 25.845 30.032 0.57 13.39 186 LYS A C 1
ATOM 1399 C C B LYS A 1 186 ? -32.156 25.857 30.023 0.43 13.43 186 LYS A C 1
ATOM 1400 O O A LYS A 1 186 ? -32.541 24.728 30.393 0.57 14.67 186 LYS A O 1
ATOM 1401 O O B LYS A 1 186 ? -32.558 24.749 30.394 0.43 14.74 186 LYS A O 1
ATOM 1412 N N . LEU A 1 187 ? -30.870 26.113 29.801 1.00 12.21 187 LEU A N 1
ATOM 1413 C CA . LEU A 1 187 ? -29.876 25.045 29.967 1.00 11.36 187 LEU A CA 1
ATOM 1414 C C . LEU A 1 187 ? -29.735 24.616 31.428 1.00 13.88 187 LEU A C 1
ATOM 1415 O O . LEU A 1 187 ? -29.711 23.431 31.719 1.00 14.51 187 LEU A O 1
ATOM 1420 N N . LEU A 1 188 ? -29.689 25.584 32.342 1.00 12.84 188 LEU A N 1
ATOM 1421 C CA . LEU A 1 188 ? -29.569 25.313 33.765 1.00 12.70 188 LEU A CA 1
ATOM 1422 C C . LEU A 1 188 ? -30.747 24.513 34.259 1.00 13.86 188 LEU A C 1
ATOM 1423 O O . LEU A 1 188 ? -30.579 23.619 35.075 1.00 14.36 188 LEU A O 1
ATOM 1428 N N . HIS A 1 189 ? -31.941 24.863 33.793 1.00 14.67 189 HIS A N 1
ATOM 1429 C CA . HIS A 1 189 ? -33.140 24.129 34.187 1.00 15.27 189 HIS A CA 1
ATOM 1430 C C . HIS A 1 189 ? -33.048 22.678 33.707 1.00 16.29 189 HIS A C 1
ATOM 1431 O O . HIS A 1 189 ? -33.410 21.771 34.451 1.00 19.29 189 HIS A O 1
ATOM 1438 N N . ALA A 1 190 ? -32.601 22.465 32.468 1.00 15.46 190 ALA A N 1
ATOM 1439 C CA . ALA A 1 190 ? -32.422 21.105 31.933 1.00 17.20 190 ALA A CA 1
ATOM 1440 C C . ALA A 1 190 ? -31.418 20.297 32.744 1.00 18.40 190 ALA A C 1
ATOM 1441 O O . ALA A 1 190 ? -31.495 19.070 32.779 1.00 21.43 190 ALA A O 1
ATOM 1443 N N . MET A 1 191 ? -30.502 20.988 33.415 1.00 16.79 191 MET A N 1
ATOM 1444 C CA . MET A 1 191 ? -29.514 20.336 34.266 1.00 16.80 191 MET A CA 1
ATOM 1445 C C . MET A 1 191 ? -29.984 20.087 35.692 1.00 16.88 191 MET A C 1
ATOM 1446 O O . MET A 1 191 ? -29.236 19.527 36.498 1.00 21.22 191 MET A O 1
ATOM 1451 N N . GLY A 1 192 ? -31.188 20.550 36.003 1.00 15.58 192 GLY A N 1
ATOM 1452 C CA . GLY A 1 192 ? -31.782 20.348 37.312 1.00 14.72 192 GLY A CA 1
ATOM 1453 C C . GLY A 1 192 ? -31.335 21.313 38.386 1.00 18.14 192 GLY A C 1
ATOM 1454 O O . GLY A 1 192 ? -31.666 21.120 39.551 1.00 18.48 192 GLY A O 1
ATOM 1455 N N . CYS A 1 193 ? -30.579 22.344 38.005 1.00 16.01 193 CYS A N 1
ATOM 1456 C CA . CYS A 1 193 ? -29.986 23.274 38.974 1.00 14.94 193 CYS A CA 1
ATOM 1457 C C . CYS A 1 193 ? -31.023 24.135 39.658 1.00 17.36 193 CYS A C 1
ATOM 1458 O O . CYS A 1 193 ? -32.108 24.335 39.123 1.00 19.70 193 CYS A O 1
ATOM 1461 N N . GLU A 1 194 ? -30.663 24.706 40.812 1.00 17.61 194 GLU A N 1
ATOM 1462 C CA . GLU A 1 194 ? -31.505 25.734 41.427 1.00 16.93 194 GLU A CA 1
ATOM 1463 C C . GLU A 1 194 ? -31.104 27.089 40.829 1.00 16.47 194 GLU A C 1
ATOM 1464 O O . GLU A 1 194 ? -29.957 27.502 40.972 1.00 18.95 194 GLU A O 1
ATOM 1470 N N . VAL A 1 195 ? -32.030 27.764 40.159 1.00 14.57 195 VAL A N 1
ATOM 1471 C CA . VAL A 1 195 ? -31.703 28.900 39.306 1.00 13.79 195 VAL A CA 1
ATOM 1472 C C . VAL A 1 195 ? -32.358 30.200 39.775 1.00 16.50 195 VAL A C 1
ATOM 1473 O O . VAL A 1 195 ? -33.574 30.269 39.957 1.00 15.35 195 VAL A O 1
ATOM 1477 N N . THR A 1 196 ? -31.548 31.232 39.943 1.00 14.69 196 THR A N 1
ATOM 1478 C CA . THR A 1 196 ? -32.066 32.567 40.235 1.00 14.19 196 THR A CA 1
ATOM 1479 C C . THR A 1 196 ? -31.749 33.501 39.090 1.00 15.97 196 THR A C 1
ATOM 1480 O O . THR A 1 196 ? -30.609 33.558 38.640 1.00 16.10 196 THR A O 1
ATOM 1484 N N . ALA A 1 197 ? -32.740 34.250 38.618 1.00 17.48 197 ALA A N 1
ATOM 1485 C CA . ALA A 1 197 ? -32.493 35.212 37.567 1.00 15.53 197 ALA A CA 1
ATOM 1486 C C . ALA A 1 197 ? -32.454 36.601 38.164 1.00 17.62 197 ALA A C 1
ATOM 1487 O O . ALA A 1 197 ? -33.244 36.906 39.059 1.00 20.23 197 ALA A O 1
ATOM 1489 N N . PHE A 1 198 ? -31.535 37.420 37.681 1.00 18.14 198 PHE A N 1
ATOM 1490 C CA . PHE A 1 198 ? -31.474 38.811 38.090 1.00 18.49 198 PHE A CA 1
ATOM 1491 C C . PHE A 1 198 ? -31.861 39.662 36.903 1.00 20.94 198 PHE A C 1
ATOM 1492 O O . PHE A 1 198 ? -31.198 39.645 35.866 1.00 21.40 198 PHE A O 1
ATOM 1500 N N . SER A 1 199 ? -32.937 40.429 37.052 1.00 24.27 199 SER A N 1
ATOM 1501 C CA . SER A 1 199 ? -33.392 41.267 35.958 1.00 27.51 199 SER A CA 1
ATOM 1502 C C . SER A 1 199 ? -33.667 42.698 36.356 1.00 32.91 199 SER A C 1
ATOM 1503 O O . SER A 1 199 ? -33.725 43.023 37.533 1.00 32.19 199 SER A O 1
ATOM 1506 N N . SER A 1 200 ? -33.870 43.536 35.349 1.00 41.54 200 SER A N 1
ATOM 1507 C CA . SER A 1 200 ? -34.208 44.928 35.580 1.00 45.41 200 SER A CA 1
ATOM 1508 C C . SER A 1 200 ? -35.651 45.094 36.066 1.00 51.88 200 SER A C 1
ATOM 1509 O O . SER A 1 200 ? -35.947 45.986 36.850 1.00 53.88 200 SER A O 1
ATOM 1512 N N . ASN A 1 201 ? -36.531 44.202 35.627 1.00 53.16 201 ASN A N 1
ATOM 1513 C CA . ASN A 1 201 ? -37.962 44.402 35.690 1.00 55.98 201 ASN A CA 1
ATOM 1514 C C . ASN A 1 201 ? -38.746 43.218 36.182 1.00 59.39 201 ASN A C 1
ATOM 1515 O O . ASN A 1 201 ? -39.609 42.787 35.447 1.00 59.28 201 ASN A O 1
ATOM 1520 N N . PRO A 1 202 ? -38.436 42.702 37.393 1.00 59.59 202 PRO A N 1
ATOM 1521 C CA . PRO A 1 202 ? -38.979 41.434 37.913 1.00 53.91 202 PRO A CA 1
ATOM 1522 C C . PRO A 1 202 ? -40.483 41.175 37.727 1.00 57.07 202 PRO A C 1
ATOM 1523 O O . PRO A 1 202 ? -40.846 40.032 37.421 1.00 54.07 202 PRO A O 1
ATOM 1527 N N . ALA A 1 203 ? -41.339 42.184 37.906 1.00 55.69 203 ALA A N 1
ATOM 1528 C CA . ALA A 1 203 ? -42.801 41.965 37.908 1.00 59.68 203 ALA A CA 1
ATOM 1529 C C . ALA A 1 203 ? -43.368 41.792 36.519 1.00 58.21 203 ALA A C 1
ATOM 1530 O O . ALA A 1 203 ? -44.362 41.098 36.283 1.00 55.58 203 ALA A O 1
ATOM 1532 N N . LYS A 1 204 ? -42.716 42.452 35.591 1.00 57.48 204 LYS A N 1
ATOM 1533 C CA . LYS A 1 204 ? -43.015 42.218 34.219 1.00 53.51 204 LYS A CA 1
ATOM 1534 C C . LYS A 1 204 ? -42.062 41.143 33.693 1.00 55.97 204 LYS A C 1
ATOM 1535 O O . LYS A 1 204 ? -41.741 41.084 32.503 1.00 60.57 204 LYS A O 1
ATOM 1541 N N . GLU A 1 205 ? -41.578 40.311 34.608 1.00 53.98 205 GLU A N 1
ATOM 1542 C CA . GLU A 1 205 ? -41.036 39.049 34.173 1.00 43.21 205 GLU A CA 1
ATOM 1543 C C . GLU A 1 205 ? -41.183 37.850 35.104 1.00 50.15 205 GLU A C 1
ATOM 1544 O O . GLU A 1 205 ? -40.208 37.163 35.426 1.00 53.64 205 GLU A O 1
ATOM 1550 N N . GLN A 1 206 ? -42.409 37.538 35.481 1.00 48.39 206 GLN A N 1
ATOM 1551 C CA . GLN A 1 206 ? -42.695 36.204 35.975 1.00 45.59 206 GLN A CA 1
ATOM 1552 C C . GLN A 1 206 ? -42.577 35.223 34.791 1.00 40.40 206 GLN A C 1
ATOM 1553 O O . GLN A 1 206 ? -42.632 33.997 34.987 1.00 33.12 206 GLN A O 1
ATOM 1559 N N . GLU A 1 207 ? -42.431 35.774 33.572 1.00 28.56 207 GLU A N 1
ATOM 1560 C CA . GLU A 1 207 ? -42.104 35.008 32.353 1.00 29.72 207 GLU A CA 1
ATOM 1561 C C . GLU A 1 207 ? -40.802 34.252 32.568 1.00 22.71 207 GLU A C 1
ATOM 1562 O O . GLU A 1 207 ? -40.622 33.172 32.035 1.00 25.05 207 GLU A O 1
ATOM 1568 N N . VAL A 1 208 ? -39.899 34.840 33.345 1.00 30.75 208 VAL A N 1
ATOM 1569 C CA . VAL A 1 208 ? -38.592 34.237 33.554 1.00 28.66 208 VAL A CA 1
ATOM 1570 C C . VAL A 1 208 ? -38.710 32.973 34.394 1.00 24.30 208 VAL A C 1
ATOM 1571 O O . VAL A 1 208 ? -37.936 32.036 34.211 1.00 20.99 208 VAL A O 1
ATOM 1575 N N . LEU A 1 209 ? -39.685 32.930 35.301 1.00 26.29 209 LEU A N 1
ATOM 1576 C CA . LEU A 1 209 ? -39.940 31.712 36.057 1.00 21.19 209 LEU A CA 1
ATOM 1577 C C . LEU A 1 209 ? -40.310 30.592 35.103 1.00 21.48 209 LEU A C 1
ATOM 1578 O O . LEU A 1 209 ? -39.841 29.462 35.234 1.00 24.73 209 LEU A O 1
ATOM 1583 N N . ALA A 1 210 ? -41.144 30.909 34.119 1.00 26.94 210 ALA A N 1
ATOM 1584 C CA . ALA A 1 210 ? -41.585 29.909 33.154 1.00 26.50 210 ALA A CA 1
ATOM 1585 C C . ALA A 1 210 ? -40.427 29.386 32.299 1.00 28.10 210 ALA A C 1
ATOM 1586 O O . ALA A 1 210 ? -40.427 28.217 31.912 1.00 28.45 210 ALA A O 1
ATOM 1588 N N . MET A 1 211 ? -39.442 30.251 32.034 1.00 25.79 211 MET A N 1
ATOM 1589 C CA . MET A 1 211 ? -38.238 29.889 31.270 1.00 30.06 211 MET A CA 1
ATOM 1590 C C . MET A 1 211 ? -37.418 28.819 31.975 1.00 29.23 211 MET A C 1
ATOM 1591 O O . MET A 1 211 ? -36.610 28.126 31.341 1.00 25.45 211 MET A O 1
ATOM 1596 N N . GLY A 1 212 ? -37.598 28.706 33.292 1.00 25.67 212 GLY A N 1
ATOM 1597 C CA . GLY A 1 212 ? -36.842 27.741 34.073 1.00 25.16 212 GLY A CA 1
ATOM 1598 C C . GLY A 1 212 ? -36.191 28.275 35.340 1.00 21.29 212 GLY A C 1
ATOM 1599 O O . GLY A 1 212 ? -35.498 27.516 36.016 1.00 22.31 212 GLY A O 1
ATOM 1600 N N . ALA A 1 213 ? -36.397 29.556 35.672 1.00 19.31 213 ALA A N 1
ATOM 1601 C CA . ALA A 1 213 ? -35.858 30.126 36.908 1.00 15.56 213 ALA A CA 1
ATOM 1602 C C . ALA A 1 213 ? -36.725 29.747 38.092 1.00 22.37 213 ALA A C 1
ATOM 1603 O O . ALA A 1 213 ? -37.954 29.685 37.976 1.00 24.23 213 ALA A O 1
ATOM 1605 N N . ASP A 1 214 ? -36.086 29.486 39.222 1.00 18.06 214 ASP A N 1
ATOM 1606 C CA . ASP A 1 214 ? -36.794 29.184 40.463 1.00 17.36 214 ASP A CA 1
ATOM 1607 C C . ASP A 1 214 ? -37.175 30.455 41.206 1.00 19.50 214 ASP A C 1
ATOM 1608 O O . ASP A 1 214 ? -38.193 30.497 41.896 1.00 21.87 214 ASP A O 1
ATOM 1613 N N . LYS A 1 215 ? -36.345 31.482 41.059 1.00 21.59 215 LYS A N 1
ATOM 1614 C CA . LYS A 1 215 ? -36.470 32.766 41.741 1.00 25.71 215 LYS A CA 1
ATOM 1615 C C . LYS A 1 215 ? -36.044 33.900 40.796 1.00 27.04 215 LYS A C 1
ATOM 1616 O O . LYS A 1 215 ? -35.168 33.719 39.949 1.00 19.37 215 LYS A O 1
ATOM 1622 N N . VAL A 1 216 ? -36.669 35.065 40.927 1.00 21.99 216 VAL A N 1
ATOM 1623 C CA . VAL A 1 216 ? -36.306 36.222 40.135 1.00 24.51 216 VAL A CA 1
ATOM 1624 C C . VAL A 1 216 ? -36.156 37.433 41.050 1.00 31.74 216 VAL A C 1
ATOM 1625 O O . VAL A 1 216 ? -37.051 37.734 41.850 1.00 32.40 216 VAL A O 1
ATOM 1629 N N . VAL A 1 217 ? -35.025 38.125 40.918 1.00 27.08 217 VAL A N 1
ATOM 1630 C CA . VAL A 1 217 ? -34.640 39.221 41.813 1.00 23.70 217 VAL A CA 1
ATOM 1631 C C . VAL A 1 217 ? -34.282 40.431 40.975 1.00 27.17 217 VAL A C 1
ATOM 1632 O O . VAL A 1 217 ? -33.741 40.266 39.887 1.00 28.19 217 VAL A O 1
ATOM 1636 N N . ASN A 1 218 ? -34.572 41.648 41.452 1.00 28.05 218 ASN A N 1
ATOM 1637 C CA . ASN A 1 218 ? -34.120 42.839 40.726 1.00 35.87 218 ASN A CA 1
ATOM 1638 C C . ASN A 1 218 ? -32.603 43.028 40.772 1.00 24.87 218 ASN A C 1
ATOM 1639 O O . ASN A 1 218 ? -31.998 42.975 41.843 1.00 29.93 218 ASN A O 1
ATOM 1644 N N . SER A 1 219 ? -31.996 43.295 39.618 1.00 32.24 219 SER A N 1
ATOM 1645 C CA . SER A 1 219 ? -30.547 43.248 39.476 1.00 29.15 219 SER A CA 1
ATOM 1646 C C . SER A 1 219 ? -29.818 44.432 40.125 1.00 39.06 219 SER A C 1
ATOM 1647 O O . SER A 1 219 ? -28.578 44.470 40.152 1.00 31.57 219 SER A O 1
ATOM 1650 N N A ARG A 1 220 ? -30.598 45.376 40.650 0.51 35.25 220 ARG A N 1
ATOM 1651 N N B ARG A 1 220 ? -30.570 45.394 40.655 0.49 35.27 220 ARG A N 1
ATOM 1652 C CA A ARG A 1 220 ? -30.063 46.605 41.232 0.51 40.65 220 ARG A CA 1
ATOM 1653 C CA B ARG A 1 220 ? -29.947 46.542 41.315 0.49 40.55 220 ARG A CA 1
ATOM 1654 C C A ARG A 1 220 ? -30.544 46.824 42.674 0.51 45.05 220 ARG A C 1
ATOM 1655 C C B ARG A 1 220 ? -30.522 46.810 42.707 0.49 45.02 220 ARG A C 1
ATOM 1656 O O A ARG A 1 220 ? -30.015 47.679 43.388 0.51 47.40 220 ARG A O 1
ATOM 1657 O O B ARG A 1 220 ? -30.044 47.695 43.419 0.49 47.35 220 ARG A O 1
ATOM 1672 N N . ASP A 1 221 ? -31.542 46.045 43.093 1.00 45.44 221 ASP A N 1
ATOM 1673 C CA . ASP A 1 221 ? -32.129 46.164 44.435 1.00 42.51 221 ASP A CA 1
ATOM 1674 C C . ASP A 1 221 ? -31.156 45.730 45.536 1.00 45.08 221 ASP A C 1
ATOM 1675 O O . ASP A 1 221 ? -30.918 44.536 45.731 1.00 39.06 221 ASP A O 1
ATOM 1680 N N . PRO A 1 222 ? -30.636 46.703 46.300 1.00 43.56 222 PRO A N 1
ATOM 1681 C CA . PRO A 1 222 ? -29.582 46.454 47.291 1.00 33.47 222 PRO A CA 1
ATOM 1682 C C . PRO A 1 222 ? -29.975 45.499 48.412 1.00 39.01 222 PRO A C 1
ATOM 1683 O O . PRO A 1 222 ? -29.160 44.678 48.824 1.00 36.52 222 PRO A O 1
ATOM 1687 N N . GLN A 1 223 ? -31.198 45.610 48.918 1.00 37.30 223 GLN A N 1
ATOM 1688 C CA . GLN A 1 223 ? -31.607 44.790 50.052 1.00 36.11 223 GLN A CA 1
ATOM 1689 C C . GLN A 1 223 ? -31.765 43.346 49.630 1.00 29.83 223 GLN A C 1
ATOM 1690 O O . GLN A 1 223 ? -31.370 42.431 50.348 1.00 29.90 223 GLN A O 1
ATOM 1696 N N . ALA A 1 224 ? -32.382 43.158 48.468 1.00 29.96 224 ALA A N 1
ATOM 1697 C CA . ALA A 1 224 ? -32.582 41.830 47.925 1.00 30.42 224 ALA A CA 1
ATOM 1698 C C . ALA A 1 224 ? -31.235 41.129 47.728 1.00 27.56 224 ALA A C 1
ATOM 1699 O O . ALA A 1 224 ? -31.069 39.970 48.100 1.00 27.09 224 ALA A O 1
ATOM 1701 N N . LEU A 1 225 ? -30.277 41.857 47.167 1.00 30.26 225 LEU A N 1
ATOM 1702 C CA . LEU A 1 225 ? -28.966 41.285 46.853 1.00 25.11 225 LEU A CA 1
ATOM 1703 C C . LEU A 1 225 ? -28.175 40.991 48.123 1.00 22.74 225 LEU A C 1
ATOM 1704 O O . LEU A 1 225 ? -27.524 39.953 48.239 1.00 25.03 225 LEU A O 1
ATOM 1709 N N . LYS A 1 226 ? -28.242 41.892 49.103 1.00 28.68 226 LYS A N 1
ATOM 1710 C CA . LYS A 1 226 ? -27.547 41.649 50.360 1.00 24.77 226 LYS A CA 1
ATOM 1711 C C . LYS A 1 226 ? -28.074 40.414 51.070 1.00 27.45 226 LYS A C 1
ATOM 1712 O O . LYS A 1 226 ? -27.309 39.693 51.709 1.00 30.47 226 LYS A O 1
ATOM 1718 N N . ALA A 1 227 ? -29.382 40.170 50.962 1.00 24.37 227 ALA A N 1
ATOM 1719 C CA . ALA A 1 227 ? -30.001 39.019 51.606 1.00 29.84 227 ALA A CA 1
ATOM 1720 C C . ALA A 1 227 ? -29.500 37.706 51.016 1.00 29.84 227 ALA A C 1
ATOM 1721 O O . ALA A 1 227 ? -29.655 36.643 51.614 1.00 30.89 227 ALA A O 1
ATOM 1723 N N . LEU A 1 228 ? -28.889 37.792 49.840 1.00 24.20 228 LEU A N 1
ATOM 1724 C CA . LEU A 1 228 ? -28.372 36.607 49.157 1.00 26.47 228 LEU A CA 1
ATOM 1725 C C . LEU A 1 228 ? -26.879 36.368 49.383 1.00 28.45 228 LEU A C 1
ATOM 1726 O O . LEU A 1 228 ? -26.284 35.534 48.701 1.00 22.84 228 LEU A O 1
ATOM 1731 N N . ALA A 1 229 ? -26.278 37.082 50.335 1.00 24.76 229 ALA A N 1
ATOM 1732 C CA . ALA A 1 229 ? -24.868 36.891 50.662 1.00 27.11 229 ALA A CA 1
ATOM 1733 C C . ALA A 1 229 ? -24.551 35.416 50.887 1.00 25.64 229 ALA A C 1
ATOM 1734 O O . ALA A 1 229 ? -25.286 34.710 51.600 1.00 25.93 229 ALA A O 1
ATOM 1736 N N . GLY A 1 230 ? -23.475 34.953 50.249 1.00 20.86 230 GLY A N 1
ATOM 1737 C CA . GLY A 1 230 ? -22.993 33.604 50.420 1.00 22.91 230 GLY A CA 1
ATOM 1738 C C . GLY A 1 230 ? -23.871 32.486 49.888 1.00 18.76 230 GLY A C 1
ATOM 1739 O O . GLY A 1 230 ? -23.667 31.345 50.262 1.00 26.64 230 GLY A O 1
ATOM 1740 N N . GLN A 1 231 ? -24.836 32.789 49.024 1.00 22.84 231 GLN A N 1
ATOM 1741 C CA . GLN A 1 231 ? -25.800 31.746 48.614 1.00 20.74 231 GLN A CA 1
ATOM 1742 C C . GLN A 1 231 ? -25.408 30.975 47.333 1.00 23.32 231 GLN A C 1
ATOM 1743 O O . GLN A 1 231 ? -25.907 29.878 47.115 1.00 29.94 231 GLN A O 1
ATOM 1749 N N . PHE A 1 232 ? -24.546 31.537 46.488 1.00 18.71 232 PHE A N 1
ATOM 1750 C CA . PHE A 1 232 ? -24.391 30.996 45.125 1.00 15.68 232 PHE A CA 1
ATOM 1751 C C . PHE A 1 232 ? -23.076 30.320 44.824 1.00 18.08 232 PHE A C 1
ATOM 1752 O O . PHE A 1 232 ? -22.012 30.825 45.166 1.00 18.47 232 PHE A O 1
ATOM 1760 N N . ASP A 1 233 ? -23.158 29.189 44.131 1.00 13.72 233 ASP A N 1
ATOM 1761 C CA . ASP A 1 233 ? -21.950 28.539 43.637 1.00 14.93 233 ASP A CA 1
ATOM 1762 C C . ASP A 1 233 ? -21.371 29.247 42.416 1.00 14.00 233 ASP A C 1
ATOM 1763 O O . ASP A 1 233 ? -20.164 29.334 42.251 1.00 14.30 233 ASP A O 1
ATOM 1768 N N . LEU A 1 234 ? -22.253 29.764 41.571 1.00 13.28 234 LEU A N 1
ATOM 1769 C CA . LEU A 1 234 ? -21.882 30.395 40.316 1.00 11.24 234 LEU A CA 1
ATOM 1770 C C . LEU A 1 234 ? -22.879 31.494 40.007 1.00 12.27 234 LEU A C 1
ATOM 1771 O O . LEU A 1 234 ? -24.080 31.272 40.148 1.00 12.95 234 LEU A O 1
ATOM 1776 N N . ILE A 1 235 ? -22.389 32.663 39.600 1.00 11.77 235 ILE A N 1
ATOM 1777 C CA . ILE A 1 235 ? -23.240 33.720 39.041 1.00 12.33 235 ILE A CA 1
ATOM 1778 C C . ILE A 1 235 ? -22.675 34.056 37.673 1.00 10.58 235 ILE A C 1
ATOM 1779 O O . ILE A 1 235 ? -21.482 34.385 37.542 1.00 12.57 235 ILE A O 1
ATOM 1784 N N . ILE A 1 236 ? -23.490 33.870 36.642 1.00 11.26 236 ILE A N 1
ATOM 1785 C CA . ILE A 1 236 ? -23.095 34.147 35.283 1.00 11.47 236 ILE A CA 1
ATOM 1786 C C . ILE A 1 236 ? -23.611 35.530 34.935 1.00 14.73 236 ILE A C 1
ATOM 1787 O O . ILE A 1 236 ? -24.824 35.743 34.927 1.00 13.66 236 ILE A O 1
ATOM 1792 N N . ASN A 1 237 ? -22.712 36.461 34.648 1.00 14.30 237 ASN A N 1
ATOM 1793 C CA . ASN A 1 237 ? -23.154 37.745 34.114 1.00 12.81 237 ASN A CA 1
ATOM 1794 C C . ASN A 1 237 ? -23.280 37.661 32.602 1.00 12.27 237 ASN A C 1
ATOM 1795 O O . ASN A 1 237 ? -22.313 37.313 31.918 1.00 13.23 237 ASN A O 1
ATOM 1800 N N . THR A 1 238 ? -24.439 38.012 32.054 1.00 15.06 238 THR A N 1
ATOM 1801 C CA . THR A 1 238 ? -24.602 37.978 30.608 1.00 15.39 238 THR A CA 1
ATOM 1802 C C . THR A 1 238 ? -24.763 39.371 30.004 1.00 17.50 238 THR A C 1
ATOM 1803 O O . THR A 1 238 ? -24.822 39.485 28.781 1.00 21.26 238 THR A O 1
ATOM 1807 N N . VAL A 1 239 ? -24.836 40.403 30.836 1.00 15.90 239 VAL A N 1
ATOM 1808 C CA . VAL A 1 239 ? -25.085 41.745 30.276 1.00 21.40 239 VAL A CA 1
ATOM 1809 C C . VAL A 1 239 ? -23.758 42.440 29.984 1.00 21.89 239 VAL A C 1
ATOM 1810 O O . VAL A 1 239 ? -22.736 42.154 30.614 1.00 18.32 239 VAL A O 1
ATOM 1814 N N . ASN A 1 240 ? -23.766 43.366 29.029 1.00 24.38 240 ASN A N 1
ATOM 1815 C CA . ASN A 1 240 ? -22.536 44.077 28.721 1.00 24.96 240 ASN A CA 1
ATOM 1816 C C . ASN A 1 240 ? -22.517 45.495 29.299 1.00 29.83 240 ASN A C 1
ATOM 1817 O O . ASN A 1 240 ? -21.609 46.276 29.009 1.00 32.66 240 ASN A O 1
ATOM 1822 N N . VAL A 1 241 ? -23.504 45.814 30.131 1.00 28.28 241 VAL A N 1
ATOM 1823 C CA . VAL A 1 241 ? -23.506 47.093 30.827 1.00 35.70 241 VAL A CA 1
ATOM 1824 C C . VAL A 1 241 ? -22.931 46.949 32.224 1.00 32.22 241 VAL A C 1
ATOM 1825 O O . VAL A 1 241 ? -22.815 45.849 32.759 1.00 26.41 241 VAL A O 1
ATOM 1829 N N A SER A 1 242 ? -22.555 48.077 32.816 0.45 30.21 242 SER A N 1
ATOM 1830 N N B SER A 1 242 ? -22.573 48.068 32.827 0.55 30.20 242 SER A N 1
ATOM 1831 C CA A SER A 1 242 ? -21.991 48.090 34.158 0.45 27.40 242 SER A CA 1
ATOM 1832 C CA B SER A 1 242 ? -21.992 48.021 34.148 0.55 27.35 242 SER A CA 1
ATOM 1833 C C A SER A 1 242 ? -23.104 48.061 35.213 0.45 32.90 242 SER A C 1
ATOM 1834 C C B SER A 1 242 ? -23.070 48.085 35.232 0.55 32.94 242 SER A C 1
ATOM 1835 O O A SER A 1 242 ? -24.087 48.796 35.115 0.45 34.57 242 SER A O 1
ATOM 1836 O O B SER A 1 242 ? -23.995 48.894 35.169 0.55 34.77 242 SER A O 1
ATOM 1841 N N . LEU A 1 243 ? -22.952 47.194 36.209 1.00 29.15 243 LEU A N 1
ATOM 1842 C CA . LEU A 1 243 ? -23.841 47.165 37.361 1.00 27.38 243 LEU A CA 1
ATOM 1843 C C . LEU A 1 243 ? -22.951 47.334 38.572 1.00 20.82 243 LEU A C 1
ATOM 1844 O O . LEU A 1 243 ? -21.738 47.337 38.441 1.00 25.13 243 LEU A O 1
ATOM 1849 N N A ASP A 1 244 ? -23.540 47.494 39.754 0.64 21.99 244 ASP A N 1
ATOM 1850 N N B ASP A 1 244 ? -23.540 47.476 39.749 0.36 22.02 244 ASP A N 1
ATOM 1851 C CA A ASP A 1 244 ? -22.775 47.358 40.983 0.64 20.96 244 ASP A CA 1
ATOM 1852 C CA B ASP A 1 244 ? -22.734 47.377 40.943 0.36 21.06 244 ASP A CA 1
ATOM 1853 C C A ASP A 1 244 ? -22.480 45.880 41.131 0.64 21.25 244 ASP A C 1
ATOM 1854 C C B ASP A 1 244 ? -22.464 45.900 41.170 0.36 21.26 244 ASP A C 1
ATOM 1855 O O A ASP A 1 244 ? -23.367 45.117 41.486 0.64 20.13 244 ASP A O 1
ATOM 1856 O O B ASP A 1 244 ? -23.342 45.167 41.615 0.36 20.19 244 ASP A O 1
ATOM 1865 N N . TRP A 1 245 ? -21.251 45.462 40.859 1.00 18.98 245 TRP A N 1
ATOM 1866 C CA . TRP A 1 245 ? -20.940 44.038 40.918 1.00 20.57 245 TRP A CA 1
ATOM 1867 C C . TRP A 1 245 ? -20.690 43.538 42.334 1.00 19.51 245 TRP A C 1
ATOM 1868 O O . TRP A 1 245 ? -20.858 42.348 42.633 1.00 19.16 245 TRP A O 1
ATOM 1879 N N . GLN A 1 246 ? -20.311 44.437 43.233 1.00 21.49 246 GLN A N 1
ATOM 1880 C CA . GLN A 1 246 ? -19.909 44.029 44.568 1.00 23.06 246 GLN A CA 1
ATOM 1881 C C . GLN A 1 246 ? -20.920 43.129 45.321 1.00 15.57 246 GLN A C 1
ATOM 1882 O O . GLN A 1 246 ? -20.521 42.142 45.943 1.00 19.80 246 GLN A O 1
ATOM 1888 N N . PRO A 1 247 ? -22.232 43.459 45.281 1.00 17.94 247 PRO A N 1
ATOM 1889 C CA . PRO A 1 247 ? -23.180 42.573 45.961 1.00 16.72 247 PRO A CA 1
ATOM 1890 C C . PRO A 1 247 ? -23.212 41.173 45.356 1.00 16.40 247 PRO A C 1
ATOM 1891 O O . PRO A 1 247 ? -23.471 40.233 46.097 1.00 17.03 247 PRO A O 1
ATOM 1895 N N . TYR A 1 248 ? -22.914 41.060 44.065 1.00 17.28 248 TYR A N 1
ATOM 1896 C CA . TYR A 1 248 ? -22.861 39.743 43.420 1.00 16.70 248 TYR A CA 1
ATOM 1897 C C . TYR A 1 248 ? -21.633 38.970 43.887 1.00 16.28 248 TYR A C 1
ATOM 1898 O O . TYR A 1 248 ? -21.717 37.765 44.143 1.00 16.86 248 TYR A O 1
ATOM 1907 N N . PHE A 1 249 ? -20.484 39.654 44.019 1.00 16.77 249 PHE A N 1
ATOM 1908 C CA . PHE A 1 249 ? -19.321 38.970 44.583 1.00 16.33 249 PHE A CA 1
ATOM 1909 C C . PHE A 1 249 ? -19.637 38.457 45.989 1.00 16.90 249 PHE A C 1
ATOM 1910 O O . PHE A 1 249 ? -19.260 37.343 46.363 1.00 16.93 249 PHE A O 1
ATOM 1918 N N . GLU A 1 250 ? -20.345 39.272 46.789 1.00 16.53 250 GLU A N 1
ATOM 1919 C CA . GLU A 1 250 ? -20.639 38.872 48.153 1.00 19.00 250 GLU A CA 1
ATOM 1920 C C . GLU A 1 250 ? -21.732 37.798 48.205 1.00 18.21 250 GLU A C 1
ATOM 1921 O O . GLU A 1 250 ? -21.904 37.113 49.210 1.00 19.86 250 GLU A O 1
ATOM 1927 N N . ALA A 1 251 ? -22.440 37.618 47.098 1.00 15.27 251 ALA A N 1
ATOM 1928 C CA . ALA A 1 251 ? -23.474 36.584 47.034 1.00 17.25 251 ALA A CA 1
ATOM 1929 C C . ALA A 1 251 ? -22.879 35.205 46.724 1.00 16.73 251 ALA A C 1
ATOM 1930 O O . ALA A 1 251 ? -23.588 34.195 46.733 1.00 16.58 251 ALA A O 1
ATOM 1932 N N . LEU A 1 252 ? -21.574 35.157 46.476 1.00 17.31 252 LEU A N 1
ATOM 1933 C CA . LEU A 1 252 ? -20.892 33.888 46.246 1.00 17.60 252 LEU A CA 1
ATOM 1934 C C . LEU A 1 252 ? -20.613 33.172 47.565 1.00 22.05 252 LEU A C 1
ATOM 1935 O O . LEU A 1 252 ? -20.101 33.769 48.526 1.00 21.16 252 LEU A O 1
ATOM 1940 N N . THR A 1 253 ? -20.925 31.884 47.608 1.00 18.62 253 THR A N 1
ATOM 1941 C CA . THR A 1 253 ? -20.521 31.058 48.730 1.00 19.21 253 THR A CA 1
ATOM 1942 C C . THR A 1 253 ? -19.011 30.856 48.681 1.00 19.10 253 THR A C 1
ATOM 1943 O O . THR A 1 253 ? -18.339 31.341 47.764 1.00 17.65 253 THR A O 1
ATOM 1947 N N . TYR A 1 254 ? -18.457 30.161 49.664 1.00 19.27 254 TYR A N 1
ATOM 1948 C CA . TYR A 1 254 ? -17.025 29.931 49.653 1.00 16.39 254 TYR A CA 1
ATOM 1949 C C . TYR A 1 254 ? -16.645 29.068 48.449 1.00 18.03 254 TYR A C 1
ATOM 1950 O O . TYR A 1 254 ? -17.350 28.112 48.092 1.00 19.91 254 TYR A O 1
ATOM 1959 N N . GLY A 1 255 ? -15.549 29.419 47.791 1.00 18.24 255 GLY A N 1
ATOM 1960 C CA . GLY A 1 255 ? -15.157 28.751 46.566 1.00 16.81 255 GLY A CA 1
ATOM 1961 C C . GLY A 1 255 ? -16.030 29.106 45.369 1.00 17.38 255 GLY A C 1
ATOM 1962 O O . GLY A 1 255 ? -15.838 28.561 44.295 1.00 18.79 255 GLY A O 1
ATOM 1963 N N . GLY A 1 256 ? -16.975 30.025 45.552 1.00 16.73 256 GLY A N 1
ATOM 1964 C CA . GLY A 1 256 ? -17.886 30.434 44.482 1.00 17.38 256 GLY A CA 1
ATOM 1965 C C . GLY A 1 256 ? -17.237 31.218 43.348 1.00 18.21 256 GLY A C 1
ATOM 1966 O O . GLY A 1 256 ? -16.141 31.769 43.496 1.00 16.20 256 GLY A O 1
ATOM 1967 N N . ASN A 1 257 ? -17.929 31.290 42.214 1.00 13.36 257 ASN A N 1
ATOM 1968 C CA . ASN A 1 257 ? -17.416 31.916 41.007 1.00 14.66 257 ASN A CA 1
ATOM 1969 C C . ASN A 1 257 ? -18.381 32.936 40.417 1.00 14.44 257 ASN A C 1
ATOM 1970 O O . ASN A 1 257 ? -19.551 32.622 40.200 1.00 13.34 257 ASN A O 1
ATOM 1975 N N . PHE A 1 258 ? -17.893 34.147 40.146 1.00 11.23 258 PHE A N 1
ATOM 1976 C CA . PHE A 1 258 ? -18.618 35.121 39.347 1.00 12.69 258 PHE A CA 1
ATOM 1977 C C . PHE A 1 258 ? -17.988 35.037 37.981 1.00 13.94 258 PHE A C 1
ATOM 1978 O O . PHE A 1 258 ? -16.782 35.232 37.849 1.00 15.62 258 PHE A O 1
ATOM 1986 N N . HIS A 1 259 ? -18.792 34.767 36.968 1.00 11.22 259 HIS A N 1
ATOM 1987 C CA . HIS A 1 259 ? -18.253 34.493 35.648 1.00 11.17 259 HIS A CA 1
ATOM 1988 C C . HIS A 1 259 ? -18.922 35.376 34.623 1.00 12.46 259 HIS A C 1
ATOM 1989 O O . HIS A 1 259 ? -20.154 35.293 34.463 1.00 13.04 259 HIS A O 1
ATOM 1996 N N . THR A 1 260 ? -18.147 36.212 33.925 1.00 12.46 260 THR A N 1
ATOM 1997 C CA . THR A 1 260 ? -18.779 37.072 32.938 1.00 12.83 260 THR A CA 1
ATOM 1998 C C . THR A 1 260 ? -18.598 36.571 31.512 1.00 12.81 260 THR A C 1
ATOM 1999 O O . THR A 1 260 ? -17.494 36.239 31.082 1.00 14.57 260 THR A O 1
ATOM 2003 N N . VAL A 1 261 ? -19.719 36.440 30.802 1.00 13.03 261 VAL A N 1
ATOM 2004 C CA . VAL A 1 261 ? -19.678 36.234 29.363 1.00 11.94 261 VAL A CA 1
ATOM 2005 C C . VAL A 1 261 ? -20.099 37.528 28.661 1.00 16.13 261 VAL A C 1
ATOM 2006 O O . VAL A 1 261 ? -20.054 37.611 27.441 1.00 16.25 261 VAL A O 1
ATOM 2010 N N . GLY A 1 262 ? -20.505 38.533 29.439 1.00 14.60 262 GLY A N 1
ATOM 2011 C CA . GLY A 1 262 ? -20.769 39.845 28.867 1.00 18.12 262 GLY A CA 1
ATOM 2012 C C . GLY A 1 262 ? -19.472 40.639 28.799 1.00 16.00 262 GLY A C 1
ATOM 2013 O O . GLY A 1 262 ? -18.720 40.688 29.768 1.00 15.59 262 GLY A O 1
ATOM 2014 N N . ALA A 1 263 ? -19.219 41.254 27.652 1.00 18.90 263 ALA A N 1
ATOM 2015 C CA . ALA A 1 263 ? -17.999 42.034 27.456 1.00 21.34 263 ALA A CA 1
ATOM 2016 C C . ALA A 1 263 ? -18.230 43.451 27.987 1.00 27.79 263 ALA A C 1
ATOM 2017 O O . ALA A 1 263 ? -18.417 44.405 27.233 1.00 29.13 263 ALA A O 1
ATOM 2019 N N . VAL A 1 264 ? -18.243 43.550 29.304 1.00 20.47 264 VAL A N 1
ATOM 2020 C CA . VAL A 1 264 ? -18.491 44.796 30.018 1.00 18.45 264 VAL A CA 1
ATOM 2021 C C . VAL A 1 264 ? -17.296 45.695 29.722 1.00 19.98 264 VAL A C 1
ATOM 2022 O O . VAL A 1 264 ? -16.167 45.274 29.879 1.00 20.66 264 VAL A O 1
ATOM 2026 N N . LEU A 1 265 ? -17.546 46.921 29.264 1.00 26.19 265 LEU A N 1
ATOM 2027 C CA . LEU A 1 265 ? -16.450 47.779 28.791 1.00 26.42 265 LEU A CA 1
ATOM 2028 C C . LEU A 1 265 ? -15.624 48.373 29.935 1.00 20.50 265 LEU A C 1
ATOM 2029 O O . LEU A 1 265 ? -14.387 48.407 29.849 1.00 23.20 265 LEU A O 1
ATOM 2034 N N . THR A 1 266 ? -16.307 48.791 30.993 1.00 21.84 266 THR A N 1
ATOM 2035 C CA . THR A 1 266 ? -15.672 49.279 32.223 1.00 21.61 266 THR A CA 1
ATOM 2036 C C . THR A 1 266 ? -15.136 48.123 33.053 1.00 18.31 266 THR A C 1
ATOM 2037 O O . THR A 1 266 ? -15.902 47.222 33.412 1.00 16.68 266 THR A O 1
ATOM 2041 N N . PRO A 1 267 ? -13.844 48.154 33.383 1.00 15.60 267 PRO A N 1
ATOM 2042 C CA . PRO A 1 267 ? -13.270 47.035 34.151 1.00 16.42 267 PRO A CA 1
ATOM 2043 C C . PRO A 1 267 ? -13.998 46.800 35.457 1.00 22.73 267 PRO A C 1
ATOM 2044 O O . PRO A 1 267 ? -14.485 47.729 36.109 1.00 18.22 267 PRO A O 1
ATOM 2048 N N . LEU A 1 268 ? -14.103 45.531 35.830 1.00 15.91 268 LEU A N 1
ATOM 2049 C CA . LEU A 1 268 ? -14.676 45.155 37.109 1.00 14.78 268 LEU A CA 1
ATOM 2050 C C . LEU A 1 268 ? -13.775 45.615 38.230 1.00 13.18 268 LEU A C 1
ATOM 2051 O O . LEU A 1 268 ? -12.574 45.399 38.167 1.00 16.88 268 LEU A O 1
ATOM 2056 N N . SER A 1 269 ? -14.345 46.219 39.256 1.00 13.91 269 SER A N 1
ATOM 2057 C CA . SER A 1 269 ? -13.581 46.608 40.431 1.00 13.99 269 SER A CA 1
ATOM 2058 C C . SER A 1 269 ? -13.674 45.490 41.428 1.00 15.00 269 SER A C 1
ATOM 2059 O O . SER A 1 269 ? -14.761 45.233 41.985 1.00 16.71 269 SER A O 1
ATOM 2062 N N . VAL A 1 270 ? -12.553 44.793 41.637 1.00 14.90 270 VAL A N 1
ATOM 2063 C CA . VAL A 1 270 ? -12.595 43.560 42.430 1.00 16.34 270 VAL A CA 1
ATOM 2064 C C . VAL A 1 270 ? -11.735 43.679 43.682 1.00 13.97 270 VAL A C 1
ATOM 2065 O O . VAL A 1 270 ? -10.505 43.614 43.596 1.00 15.55 270 VAL A O 1
ATOM 2069 N N . PRO A 1 271 ? -12.367 43.908 44.836 1.00 14.81 271 PRO A N 1
ATOM 2070 C CA . PRO A 1 271 ? -11.534 44.051 46.039 1.00 17.03 271 PRO A CA 1
ATOM 2071 C C . PRO A 1 271 ? -10.813 42.763 46.415 1.00 15.86 271 PRO A C 1
ATOM 2072 O O . PRO A 1 271 ? -11.480 41.716 46.536 1.00 14.54 271 PRO A O 1
ATOM 2076 N N . ALA A 1 272 ? -9.501 42.824 46.629 1.00 14.44 272 ALA A N 1
ATOM 2077 C CA . ALA A 1 272 ? -8.778 41.617 47.061 1.00 14.50 272 ALA A CA 1
ATOM 2078 C C . ALA A 1 272 ? -9.427 41.040 48.320 1.00 17.72 272 ALA A C 1
ATOM 2079 O O . ALA A 1 272 ? -9.555 39.823 48.464 1.00 15.52 272 ALA A O 1
ATOM 2081 N N . PHE A 1 273 ? -9.854 41.896 49.247 1.00 15.95 273 PHE A N 1
ATOM 2082 C CA . PHE A 1 273 ? -10.396 41.364 50.491 1.00 15.49 273 PHE A CA 1
ATOM 2083 C C . PHE A 1 273 ? -11.654 40.524 50.275 1.00 13.13 273 PHE A C 1
ATOM 2084 O O . PHE A 1 273 ? -11.886 39.575 50.987 1.00 15.02 273 PHE A O 1
ATOM 2092 N N . THR A 1 274 ? -12.466 40.916 49.298 1.00 13.64 274 THR A N 1
ATOM 2093 C CA . THR A 1 274 ? -13.682 40.180 48.997 1.00 14.23 274 THR A CA 1
ATOM 2094 C C . THR A 1 274 ? -13.349 38.804 48.433 1.00 13.20 274 THR A C 1
ATOM 2095 O O . THR A 1 274 ? -13.990 37.789 48.790 1.00 14.94 274 THR A O 1
ATOM 2099 N N . LEU A 1 275 ? -12.350 38.763 47.558 1.00 12.96 275 LEU A N 1
ATOM 2100 C CA . LEU A 1 275 ? -11.883 37.465 47.029 1.00 13.81 275 LEU A CA 1
ATOM 2101 C C . LEU A 1 275 ? -11.329 36.595 48.150 1.00 15.37 275 LEU A C 1
ATOM 2102 O O . LEU A 1 275 ? -11.628 35.404 48.269 1.00 15.04 275 LEU A O 1
ATOM 2107 N N . ILE A 1 276 ? -10.511 37.214 48.986 1.00 12.16 276 ILE A N 1
ATOM 2108 C CA . ILE A 1 276 ? -9.810 36.491 50.042 1.00 15.26 276 ILE A CA 1
ATOM 2109 C C . ILE A 1 276 ? -10.804 35.941 51.058 1.00 15.61 276 ILE A C 1
ATOM 2110 O O . ILE A 1 276 ? -10.688 34.800 51.495 1.00 14.10 276 ILE A O 1
ATOM 2115 N N . ALA A 1 277 ? -11.799 36.736 51.427 1.00 15.68 277 ALA A N 1
ATOM 2116 C CA . ALA A 1 277 ? -12.626 36.389 52.569 1.00 16.12 277 ALA A CA 1
ATOM 2117 C C . ALA A 1 277 ? -13.486 35.187 52.295 1.00 20.15 277 ALA A C 1
ATOM 2118 O O . ALA A 1 277 ? -13.858 34.464 53.213 1.00 21.02 277 ALA A O 1
ATOM 2120 N N . GLY A 1 278 ? -13.822 34.976 51.034 1.00 17.86 278 GLY A N 1
ATOM 2121 C CA . GLY A 1 278 ? -14.623 33.817 50.705 1.00 15.89 278 GLY A CA 1
ATOM 2122 C C . GLY A 1 278 ? -13.992 32.819 49.754 1.00 16.42 278 GLY A C 1
ATOM 2123 O O . GLY A 1 278 ? -14.675 31.987 49.190 1.00 15.95 278 GLY A O 1
ATOM 2124 N N . ASP A 1 279 ? -12.681 32.898 49.553 1.00 12.90 279 ASP A N 1
ATOM 2125 C CA . ASP A 1 279 ? -12.033 32.034 48.565 1.00 14.16 279 ASP A CA 1
ATOM 2126 C C . ASP A 1 279 ? -12.761 32.095 47.219 1.00 15.46 279 ASP A C 1
ATOM 2127 O O . ASP A 1 279 ? -12.966 31.065 46.554 1.00 15.34 279 ASP A O 1
ATOM 2132 N N . ARG A 1 280 ? -13.095 33.316 46.810 1.00 13.65 280 ARG A N 1
ATOM 2133 C CA . ARG A 1 280 ? -13.870 33.549 45.590 1.00 14.58 280 ARG A CA 1
ATOM 2134 C C . ARG A 1 280 ? -13.044 33.796 44.344 1.00 13.67 280 ARG A C 1
ATOM 2135 O O . ARG A 1 280 ? -11.864 34.147 44.429 1.00 12.53 280 ARG A O 1
ATOM 2143 N N . SER A 1 281 ? -13.699 33.636 43.196 1.00 12.73 281 SER A N 1
ATOM 2144 C CA . SER A 1 281 ? -13.066 33.857 41.900 1.00 12.27 281 SER A CA 1
ATOM 2145 C C . SER A 1 281 ? -13.964 34.669 40.979 1.00 15.83 281 SER A C 1
ATOM 2146 O O . SER A 1 281 ? -15.202 34.594 41.045 1.00 15.51 281 SER A O 1
ATOM 2149 N N . VAL A 1 282 ? -13.321 35.444 40.114 1.00 12.87 282 VAL A N 1
ATOM 2150 C CA . VAL A 1 282 ? -13.979 36.175 39.035 1.00 11.23 282 VAL A CA 1
ATOM 2151 C C . VAL A 1 282 ? -13.336 35.697 37.739 1.00 11.96 282 VAL A C 1
ATOM 2152 O O . VAL A 1 282 ? -12.110 35.687 37.623 1.00 14.02 282 VAL A O 1
ATOM 2156 N N A SER A 1 283 ? -14.147 35.301 36.772 0.55 11.39 283 SER A N 1
ATOM 2157 N N B SER A 1 283 ? -14.157 35.239 36.798 0.45 11.44 283 SER A N 1
ATOM 2158 C CA A SER A 1 283 ? -13.605 34.747 35.529 0.55 10.01 283 SER A CA 1
ATOM 2159 C CA B SER A 1 283 ? -13.662 34.631 35.551 0.45 10.07 283 SER A CA 1
ATOM 2160 C C A SER A 1 283 ? -14.446 35.136 34.337 0.55 11.40 283 SER A C 1
ATOM 2161 C C B SER A 1 283 ? -14.418 35.154 34.345 0.45 11.43 283 SER A C 1
ATOM 2162 O O A SER A 1 283 ? -15.466 35.820 34.464 0.55 11.43 283 SER A O 1
ATOM 2163 O O B SER A 1 283 ? -15.357 35.946 34.473 0.45 11.45 283 SER A O 1
ATOM 2168 N N . GLY A 1 284 ? -14.018 34.685 33.170 1.00 12.16 284 GLY A N 1
ATOM 2169 C CA . GLY A 1 284 ? -14.706 35.018 31.944 1.00 13.44 284 GLY A CA 1
ATOM 2170 C C . GLY A 1 284 ? -14.432 33.983 30.879 1.00 12.42 284 GLY A C 1
ATOM 2171 O O . GLY A 1 284 ? -13.518 33.152 31.014 1.00 14.54 284 GLY A O 1
ATOM 2172 N N . SER A 1 285 ? -15.227 34.036 29.813 1.00 12.29 285 SER A N 1
ATOM 2173 C CA . SER A 1 285 ? -15.034 33.197 28.642 1.00 11.33 285 SER A CA 1
ATOM 2174 C C . SER A 1 285 ? -15.901 33.714 27.508 1.00 13.78 285 SER A C 1
ATOM 2175 O O . SER A 1 285 ? -16.804 34.520 27.729 1.00 16.68 285 SER A O 1
ATOM 2178 N N . ALA A 1 286 ? -15.652 33.195 26.306 1.00 18.01 286 ALA A N 1
ATOM 2179 C CA . ALA A 1 286 ? -16.592 33.387 25.195 1.00 15.09 286 ALA A CA 1
ATOM 2180 C C . ALA A 1 286 ? -16.999 32.034 24.588 1.00 15.97 286 ALA A C 1
ATOM 2181 O O . ALA A 1 286 ? -17.594 31.196 25.270 1.00 17.62 286 ALA A O 1
ATOM 2183 N N . THR A 1 287 ? -16.744 31.823 23.313 1.00 12.78 287 THR A N 1
ATOM 2184 C CA . THR A 1 287 ? -17.234 30.601 22.696 1.00 12.94 287 THR A CA 1
ATOM 2185 C C . THR A 1 287 ? -16.291 29.408 22.971 1.00 16.85 287 THR A C 1
ATOM 2186 O O . THR A 1 287 ? -15.246 29.562 23.612 1.00 16.80 287 THR A O 1
ATOM 2190 N N . GLY A 1 288 ? -16.669 28.226 22.512 1.00 12.66 288 GLY A N 1
ATOM 2191 C CA . GLY A 1 288 ? -15.993 27.014 22.973 1.00 12.35 288 GLY A CA 1
ATOM 2192 C C . GLY A 1 288 ? -15.272 26.246 21.879 1.00 13.38 288 GLY A C 1
ATOM 2193 O O . GLY A 1 288 ? -15.112 26.716 20.760 1.00 13.64 288 GLY A O 1
ATOM 2194 N N . THR A 1 289 ? -14.853 25.041 22.223 1.00 12.72 289 THR A N 1
ATOM 2195 C CA . THR A 1 289 ? -14.085 24.213 21.312 1.00 11.65 289 THR A CA 1
ATOM 2196 C C . THR A 1 289 ? -14.997 23.419 20.391 1.00 13.17 289 THR A C 1
ATOM 2197 O O . THR A 1 289 ? -16.205 23.308 20.657 1.00 11.84 289 THR A O 1
ATOM 2201 N N . PRO A 1 290 ? -14.429 22.819 19.335 1.00 12.19 290 PRO A N 1
ATOM 2202 C CA . PRO A 1 290 ? -15.293 22.003 18.477 1.00 13.36 290 PRO A CA 1
ATOM 2203 C C . PRO A 1 290 ? -15.988 20.860 19.246 1.00 13.09 290 PRO A C 1
ATOM 2204 O O . PRO A 1 290 ? -17.148 20.514 18.986 1.00 12.68 290 PRO A O 1
ATOM 2208 N N . TYR A 1 291 ? -15.286 20.280 20.214 1.00 12.04 291 TYR A N 1
ATOM 2209 C CA . TYR A 1 291 ? -15.868 19.191 20.979 1.00 10.75 291 TYR A CA 1
ATOM 2210 C C . TYR A 1 291 ? -16.994 19.729 21.869 1.00 13.11 291 TYR A C 1
ATOM 2211 O O . TYR A 1 291 ? -18.060 19.114 21.969 1.00 12.83 291 TYR A O 1
ATOM 2220 N N . GLU A 1 292 ? -16.768 20.867 22.514 1.00 11.61 292 GLU A N 1
ATOM 2221 C CA . GLU A 1 292 ? -17.820 21.400 23.390 1.00 12.27 292 GLU A CA 1
ATOM 2222 C C . GLU A 1 292 ? -19.052 21.737 22.580 1.00 12.43 292 GLU A C 1
ATOM 2223 O O . GLU A 1 292 ? -20.186 21.544 23.030 1.00 11.48 292 GLU A O 1
ATOM 2229 N N . LEU A 1 293 ? -18.824 22.245 21.376 1.00 12.08 293 LEU A N 1
ATOM 2230 C CA . LEU A 1 293 ? -19.949 22.566 20.499 1.00 11.78 293 LEU A CA 1
ATOM 2231 C C . LEU A 1 293 ? -20.710 21.310 20.121 1.00 12.07 293 LEU A C 1
ATOM 2232 O O . LEU A 1 293 ? -21.946 21.275 20.135 1.00 12.25 293 LEU A O 1
ATOM 2237 N N . ARG A 1 294 ? -19.966 20.270 19.743 1.00 12.61 294 ARG A N 1
ATOM 2238 C CA . ARG A 1 294 ? -20.580 19.000 19.383 1.00 14.00 294 ARG A CA 1
ATOM 2239 C C . ARG A 1 294 ? -21.450 18.451 20.523 1.00 11.79 294 ARG A C 1
ATOM 2240 O O . ARG A 1 294 ? -22.607 18.027 20.323 1.00 14.35 294 ARG A O 1
ATOM 2248 N N . LYS A 1 295 ? -20.904 18.517 21.730 1.00 13.05 295 LYS A N 1
ATOM 2249 C CA . LYS A 1 295 ? -21.599 18.067 22.926 1.00 13.10 295 LYS A CA 1
ATOM 2250 C C . LYS A 1 295 ? -22.839 18.912 23.238 1.00 11.94 295 LYS A C 1
ATOM 2251 O O . LYS A 1 295 ? -23.873 18.374 23.623 1.00 13.31 295 LYS A O 1
ATOM 2257 N N . LEU A 1 296 ? -22.727 20.224 23.096 1.00 13.43 296 LEU A N 1
ATOM 2258 C CA . LEU A 1 296 ? -23.877 21.071 23.383 1.00 12.23 296 LEU A CA 1
ATOM 2259 C C . LEU A 1 296 ? -25.026 20.780 22.422 1.00 14.40 296 LEU A C 1
ATOM 2260 O O . LEU A 1 296 ? -26.194 20.711 22.819 1.00 12.52 296 LEU A O 1
ATOM 2265 N N . MET A 1 297 ? -24.720 20.645 21.129 1.00 12.79 297 MET A N 1
ATOM 2266 C CA . MET A 1 297 ? -25.822 20.405 20.199 1.00 12.92 297 MET A CA 1
ATOM 2267 C C . MET A 1 297 ? -26.525 19.073 20.515 1.00 15.12 297 MET A C 1
ATOM 2268 O O . MET A 1 297 ? -27.750 18.966 20.419 1.00 15.11 297 MET A O 1
ATOM 2273 N N . ARG A 1 298 ? -25.762 18.051 20.910 1.00 14.76 298 ARG A N 1
ATOM 2274 C CA . ARG A 1 298 ? -26.356 16.792 21.344 1.00 15.16 298 ARG A CA 1
ATOM 2275 C C . ARG A 1 298 ? -27.241 16.984 22.562 1.00 14.95 298 ARG A C 1
ATOM 2276 O O . ARG A 1 298 ? -28.374 16.483 22.639 1.00 14.81 298 ARG A O 1
ATOM 2284 N N . PHE A 1 299 ? -26.710 17.698 23.541 1.00 12.91 299 PHE A N 1
ATOM 2285 C CA . PHE A 1 299 ? -27.433 17.865 24.792 1.00 13.70 299 PHE A CA 1
ATOM 2286 C C . PHE A 1 299 ? -28.725 18.637 24.554 1.00 14.33 299 PHE A C 1
ATOM 2287 O O . PHE A 1 299 ? -29.793 18.279 25.060 1.00 14.53 299 PHE A O 1
ATOM 2295 N N . ALA A 1 300 ? -28.612 19.703 23.779 1.00 13.38 300 ALA A N 1
ATOM 2296 C CA . ALA A 1 300 ? -29.787 20.523 23.497 1.00 13.48 300 ALA A CA 1
ATOM 2297 C C . ALA A 1 300 ? -30.851 19.710 22.764 1.00 16.02 300 ALA A C 1
ATOM 2298 O O . ALA A 1 300 ? -32.024 19.796 23.109 1.00 15.36 300 ALA A O 1
ATOM 2300 N N . ALA A 1 301 ? -30.462 18.906 21.773 1.00 15.16 301 ALA A N 1
ATOM 2301 C CA . ALA A 1 301 ? -31.457 18.122 21.019 1.00 14.71 301 ALA A CA 1
ATOM 2302 C C . ALA A 1 301 ? -32.146 17.100 21.924 1.00 17.13 301 ALA A C 1
ATOM 2303 O O . ALA A 1 301 ? -33.369 16.920 21.869 1.00 17.36 301 ALA A O 1
ATOM 2305 N N . ARG A 1 302 ? -31.367 16.451 22.786 1.00 16.82 302 ARG A N 1
ATOM 2306 C CA . ARG A 1 302 ? -31.918 15.411 23.645 1.00 15.41 302 ARG A CA 1
ATOM 2307 C C . ARG A 1 302 ? -32.823 16.011 24.712 1.00 17.57 302 ARG A C 1
ATOM 2308 O O . ARG A 1 302 ? -33.887 15.443 25.043 1.00 18.44 302 ARG A O 1
ATOM 2316 N N A SER A 1 303 ? -32.403 17.147 25.256 0.59 15.62 303 SER A N 1
ATOM 2317 N N B SER A 1 303 ? -32.407 17.147 25.261 0.41 15.65 303 SER A N 1
ATOM 2318 C CA A SER A 1 303 ? -33.154 17.808 26.325 0.59 14.48 303 SER A CA 1
ATOM 2319 C CA B SER A 1 303 ? -33.160 17.803 26.333 0.41 14.56 303 SER A CA 1
ATOM 2320 C C A SER A 1 303 ? -34.312 18.645 25.809 0.59 19.16 303 SER A C 1
ATOM 2321 C C B SER A 1 303 ? -34.295 18.674 25.812 0.41 19.13 303 SER A C 1
ATOM 2322 O O A SER A 1 303 ? -35.118 19.140 26.599 0.59 20.08 303 SER A O 1
ATOM 2323 O O B SER A 1 303 ? -35.064 19.228 26.602 0.41 20.09 303 SER A O 1
ATOM 2328 N N . LYS A 1 304 ? -34.386 18.787 24.490 1.00 17.24 304 LYS A N 1
ATOM 2329 C CA . LYS A 1 304 ? -35.378 19.650 23.828 1.00 20.49 304 LYS A CA 1
ATOM 2330 C C . LYS A 1 304 ? -35.289 21.103 24.292 1.00 21.87 304 LYS A C 1
ATOM 2331 O O . LYS A 1 304 ? -36.301 21.769 24.546 1.00 24.21 304 LYS A O 1
ATOM 2337 N N . VAL A 1 305 ? -34.056 21.571 24.435 1.00 15.23 305 VAL A N 1
ATOM 2338 C CA . VAL A 1 305 ? -33.753 22.958 24.740 1.00 15.08 305 VAL A CA 1
ATOM 2339 C C . VAL A 1 305 ? -33.453 23.701 23.444 1.00 18.58 305 VAL A C 1
ATOM 2340 O O . VAL A 1 305 ? -32.574 23.302 22.670 1.00 19.37 305 VAL A O 1
ATOM 2344 N N . ALA A 1 306 ? -34.204 24.761 23.188 1.00 18.28 306 ALA A N 1
ATOM 2345 C CA . ALA A 1 306 ? -33.933 25.590 22.022 1.00 17.78 306 ALA A CA 1
ATOM 2346 C C . ALA A 1 306 ? -34.103 27.060 22.387 1.00 16.60 306 ALA A C 1
ATOM 2347 O O . ALA A 1 306 ? -34.952 27.415 23.212 1.00 17.04 306 ALA A O 1
ATOM 2349 N N . PRO A 1 307 ? -33.298 27.922 21.778 1.00 14.55 307 PRO A N 1
ATOM 2350 C CA . PRO A 1 307 ? -33.488 29.360 21.947 1.00 16.54 307 PRO A CA 1
ATOM 2351 C C . PRO A 1 307 ? -34.851 29.772 21.409 1.00 13.93 307 PRO A C 1
ATOM 2352 O O . PRO A 1 307 ? -35.363 29.156 20.485 1.00 18.19 307 PRO A O 1
ATOM 2356 N N . THR A 1 308 ? -35.418 30.807 22.008 1.00 15.46 308 THR A N 1
ATOM 2357 C CA . THR A 1 308 ? -36.595 31.447 21.445 1.00 14.82 308 THR A CA 1
ATOM 2358 C C . THR A 1 308 ? -36.136 32.324 20.294 1.00 12.49 308 THR A C 1
ATOM 2359 O O . THR A 1 308 ? -35.391 33.274 20.502 1.00 15.03 308 THR A O 1
ATOM 2363 N N . THR A 1 309 ? -36.576 31.990 19.081 1.00 14.48 309 THR A N 1
ATOM 2364 C CA . THR A 1 309 ? -36.068 32.660 17.883 1.00 16.76 309 THR A CA 1
ATOM 2365 C C . THR A 1 309 ? -37.211 33.366 17.155 1.00 14.43 309 THR A C 1
ATOM 2366 O O . THR A 1 309 ? -38.381 33.156 17.491 1.00 17.85 309 THR A O 1
ATOM 2370 N N . GLU A 1 310 ? -36.875 34.201 16.174 1.00 14.10 310 GLU A N 1
ATOM 2371 C CA . GLU A 1 310 ? -37.865 34.612 15.191 1.00 16.90 310 GLU A CA 1
ATOM 2372 C C . GLU A 1 310 ? -37.208 34.673 13.813 1.00 14.05 310 GLU A C 1
ATOM 2373 O O . GLU A 1 310 ? -36.101 35.164 13.663 1.00 15.82 310 GLU A O 1
ATOM 2379 N N . LEU A 1 311 ? -37.885 34.089 12.836 1.00 13.52 311 LEU A N 1
ATOM 2380 C CA . LEU A 1 311 ? -37.363 33.978 11.463 1.00 13.71 311 LEU A CA 1
ATOM 2381 C C . LEU A 1 311 ? -37.569 35.234 10.616 1.00 23.03 311 LEU A C 1
ATOM 2382 O O . LEU A 1 311 ? -38.662 35.843 10.612 1.00 17.25 311 LEU A O 1
ATOM 2387 N N . PHE A 1 312 ? -36.520 35.593 9.883 1.00 16.72 312 PHE A N 1
ATOM 2388 C CA . PHE A 1 312 ? -36.581 36.601 8.830 1.00 21.38 312 PHE A CA 1
ATOM 2389 C C . PHE A 1 312 ? -36.058 35.934 7.576 1.00 22.05 312 PHE A C 1
ATOM 2390 O O . PHE A 1 312 ? -35.107 35.144 7.648 1.00 19.15 312 PHE A O 1
ATOM 2398 N N . PRO A 1 313 ? -36.656 36.241 6.417 1.00 20.75 313 PRO A N 1
ATOM 2399 C CA . PRO A 1 313 ? -36.049 35.802 5.158 1.00 20.12 313 PRO A CA 1
ATOM 2400 C C . PRO A 1 313 ? -34.735 36.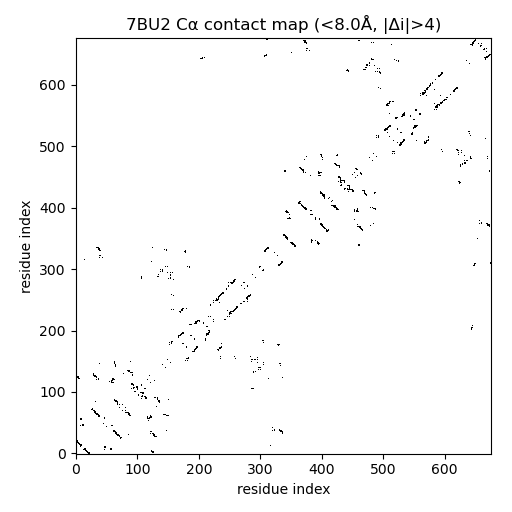540 4.900 1.00 19.61 313 PRO A C 1
ATOM 2401 O O . PRO A 1 313 ? -34.583 37.718 5.235 1.00 19.29 313 PRO A O 1
ATOM 2405 N N A MET A 1 314 ? -33.781 35.799 4.338 0.48 20.52 314 MET A N 1
ATOM 2406 N N B MET A 1 314 ? -33.757 35.841 4.322 0.52 20.50 314 MET A N 1
ATOM 2407 C CA A MET A 1 314 ? -32.466 36.310 3.983 0.48 24.00 314 MET A CA 1
ATOM 2408 C CA B MET A 1 314 ? -32.459 36.461 4.102 0.52 23.87 314 MET A CA 1
ATOM 2409 C C A MET A 1 314 ? -32.580 37.533 3.078 0.48 24.97 314 MET A C 1
ATOM 2410 C C B MET A 1 314 ? -32.587 37.598 3.089 0.52 24.98 314 MET A C 1
ATOM 2411 O O A MET A 1 314 ? -31.820 38.498 3.207 0.48 24.14 314 MET A O 1
ATOM 2412 O O B MET A 1 314 ? -31.836 38.578 3.153 0.52 24.11 314 MET A O 1
ATOM 2421 N N . SER A 1 315 ? -33.571 37.499 2.192 1.00 24.85 315 SER A N 1
ATOM 2422 C CA . SER A 1 315 ? -33.819 38.606 1.261 1.00 31.43 315 SER A CA 1
ATOM 2423 C C . SER A 1 315 ? -34.174 39.904 1.997 1.00 27.53 315 SER A C 1
ATOM 2424 O O . SER A 1 315 ? -34.038 40.994 1.437 1.00 32.56 315 SER A O 1
ATOM 2427 N N . LYS A 1 316 ? -34.619 39.802 3.250 1.00 23.64 316 LYS A N 1
ATOM 2428 C CA . LYS A 1 316 ? -34.861 40.991 4.060 1.00 22.72 316 LYS A CA 1
ATOM 2429 C C . LYS A 1 316 ? -33.803 41.159 5.146 1.00 27.08 316 LYS A C 1
ATOM 2430 O O . LYS A 1 316 ? -34.095 41.637 6.239 1.00 24.15 316 LYS A O 1
ATOM 2436 N N . ILE A 1 317 ? -32.558 40.799 4.838 1.00 23.20 317 ILE A N 1
ATOM 2437 C CA . ILE A 1 317 ? -31.526 40.824 5.864 1.00 22.19 317 ILE A CA 1
ATOM 2438 C C . ILE A 1 317 ? -31.293 42.205 6.477 1.00 19.40 317 ILE A C 1
ATOM 2439 O O . ILE A 1 317 ? -31.014 42.324 7.674 1.00 19.75 317 ILE A O 1
ATOM 2444 N N . ASN A 1 318 ? -31.440 43.270 5.694 1.00 20.50 318 ASN A N 1
ATOM 2445 C CA . ASN A 1 318 ? -31.234 44.591 6.276 1.00 19.79 318 ASN A CA 1
ATOM 2446 C C . ASN A 1 318 ? -32.338 44.958 7.288 1.00 22.23 318 ASN A C 1
ATOM 2447 O O . ASN A 1 318 ? -32.074 45.640 8.276 1.00 24.31 318 ASN A O 1
ATOM 2452 N N . ASP A 1 319 ? -33.562 44.503 7.040 1.00 23.32 319 ASP A N 1
ATOM 2453 C CA . ASP A 1 319 ? -34.652 44.682 8.014 1.00 23.64 319 ASP A CA 1
ATOM 2454 C C . ASP A 1 319 ? -34.344 43.906 9.289 1.00 24.58 319 ASP A C 1
ATOM 2455 O O . ASP A 1 319 ? -34.587 44.394 10.398 1.00 22.60 319 ASP A O 1
ATOM 2460 N N . ALA A 1 320 ? -33.804 42.699 9.113 1.00 22.70 320 ALA A N 1
ATOM 2461 C CA . ALA A 1 320 ? -33.458 41.834 10.242 1.00 19.87 320 ALA A CA 1
ATOM 2462 C C . ALA A 1 320 ? -32.351 42.448 11.089 1.00 19.09 320 ALA A C 1
ATOM 2463 O O . ALA A 1 320 ? -32.412 42.450 12.312 1.00 20.20 320 ALA A O 1
ATOM 2465 N N . ILE A 1 321 ? -31.305 42.951 10.435 1.00 18.91 321 ILE A N 1
ATOM 2466 C CA . ILE A 1 321 ? -30.243 43.607 11.185 1.00 20.62 321 ILE A CA 1
ATOM 2467 C C . ILE A 1 321 ? -30.763 44.809 11.985 1.00 20.43 321 ILE A C 1
ATOM 2468 O O . ILE A 1 321 ? -30.404 44.991 13.150 1.00 22.26 321 ILE A O 1
ATOM 2473 N N . GLN A 1 322 ? -31.612 45.634 11.370 1.00 22.15 322 GLN A N 1
ATOM 2474 C CA . GLN A 1 322 ? -32.127 46.805 12.055 1.00 22.86 322 GLN A CA 1
ATOM 2475 C C . GLN A 1 322 ? -32.978 46.411 13.269 1.00 20.38 322 GLN A C 1
ATOM 2476 O O . GLN A 1 322 ? -32.955 47.073 14.300 1.00 23.33 322 GLN A O 1
ATOM 2482 N N . HIS A 1 323 ? -33.705 45.315 13.107 1.00 22.11 323 HIS A N 1
ATOM 2483 C CA . HIS A 1 323 ? -34.523 44.721 14.164 1.00 21.17 323 HIS A CA 1
ATOM 2484 C C . HIS A 1 323 ? -33.645 44.405 15.361 1.00 23.57 323 HIS A C 1
ATOM 2485 O O . HIS A 1 323 ? -33.950 44.764 16.495 1.00 20.88 323 HIS A O 1
ATOM 2492 N N . VAL A 1 324 ? -32.507 43.759 15.098 1.00 19.00 324 VAL A N 1
ATOM 2493 C CA . VAL A 1 324 ? -31.575 43.498 16.169 1.00 20.05 324 VAL A CA 1
ATOM 2494 C C . VAL A 1 324 ? -30.999 44.794 16.749 1.00 20.85 324 VAL A C 1
ATOM 2495 O O . VAL A 1 324 ? -30.915 44.939 17.976 1.00 21.88 324 VAL A O 1
ATOM 2499 N N . ARG A 1 325 ? -30.623 45.743 15.882 1.00 22.01 325 ARG A N 1
ATOM 2500 C CA . ARG A 1 325 ? -30.041 47.007 16.347 1.00 19.82 325 ARG A CA 1
ATOM 2501 C C . ARG A 1 325 ? -30.979 47.736 17.297 1.00 28.88 325 ARG A C 1
ATOM 2502 O O . ARG A 1 325 ? -30.543 48.313 18.295 1.00 26.79 325 ARG A O 1
ATOM 2510 N N . ASP A 1 326 ? -32.264 47.685 16.964 1.00 26.93 326 ASP A N 1
ATOM 2511 C CA . ASP A 1 326 ? -33.299 48.420 17.697 1.00 23.07 326 ASP A CA 1
ATOM 2512 C C . ASP A 1 326 ? -33.700 47.732 19.004 1.00 27.39 326 ASP A C 1
ATOM 2513 O O . ASP A 1 326 ? -34.545 48.244 19.738 1.00 31.58 326 ASP A O 1
ATOM 2518 N N . GLY A 1 327 ? -33.124 46.568 19.287 1.00 22.79 327 GLY A N 1
ATOM 2519 C CA . GLY A 1 327 ? -33.403 45.857 20.527 1.00 23.99 327 GLY A CA 1
ATOM 2520 C C . GLY A 1 327 ? -34.710 45.079 20.502 1.00 22.66 327 GLY A C 1
ATOM 2521 O O . GLY A 1 327 ? -35.245 44.711 21.555 1.00 22.07 327 GLY A O 1
ATOM 2522 N N . LYS A 1 328 ? -35.211 44.790 19.304 1.00 22.57 328 LYS A N 1
ATOM 2523 C CA . LYS A 1 328 ? -36.525 44.156 19.156 1.00 22.14 328 LYS A CA 1
ATOM 2524 C C . LYS A 1 328 ? -36.477 42.624 19.138 1.00 22.93 328 LYS A C 1
ATOM 2525 O O . LYS A 1 328 ? -37.518 41.990 19.174 1.00 20.09 328 LYS A O 1
ATOM 2531 N N . ALA A 1 329 ? -35.284 42.024 19.075 1.00 21.71 329 ALA A N 1
ATOM 2532 C CA . ALA A 1 329 ? -35.200 40.576 18.995 1.00 17.00 329 ALA A CA 1
ATOM 2533 C C . ALA A 1 329 ? -35.831 39.887 20.182 1.00 14.66 329 ALA A C 1
ATOM 2534 O O . ALA A 1 329 ? -35.565 40.252 21.331 1.00 18.67 329 ALA A O 1
ATOM 2536 N N . ARG A 1 330 ? -36.658 38.886 19.894 1.00 17.07 330 ARG A N 1
ATOM 2537 C CA . ARG A 1 330 ? -37.306 38.113 20.943 1.00 15.41 330 ARG A CA 1
ATOM 2538 C C . ARG A 1 330 ? -37.178 36.624 20.681 1.00 19.05 330 ARG A C 1
ATOM 2539 O O . ARG A 1 330 ? -38.106 36.016 20.194 1.00 18.72 330 ARG A O 1
ATOM 2547 N N . TYR A 1 331 ? -36.025 36.021 20.986 1.00 19.23 331 TYR A N 1
ATOM 2548 C CA . TYR A 1 331 ? -34.893 36.693 21.602 1.00 17.99 331 TYR A CA 1
ATOM 2549 C C . TYR A 1 331 ? -33.675 36.635 20.689 1.00 17.55 331 TYR A C 1
ATOM 2550 O O . TYR A 1 331 ? -32.701 37.335 20.919 1.00 20.03 331 TYR A O 1
ATOM 2559 N N . ARG A 1 332 ? -33.727 35.776 19.677 1.00 17.71 332 ARG A N 1
ATOM 2560 C CA . ARG A 1 332 ? -32.616 35.640 18.716 1.00 16.94 332 ARG A CA 1
ATOM 2561 C C . ARG A 1 332 ? -33.176 35.654 17.299 1.00 16.82 332 ARG A C 1
ATOM 2562 O O . ARG A 1 332 ? -34.041 34.844 16.958 1.00 19.42 332 ARG A O 1
ATOM 2570 N N . VAL A 1 333 ? -32.714 36.589 16.473 1.00 15.93 333 VAL A N 1
ATOM 2571 C CA . VAL A 1 333 ? -33.154 36.598 15.082 1.00 17.67 333 VAL A CA 1
ATOM 2572 C C . VAL A 1 333 ? -32.430 35.519 14.281 1.00 16.72 333 VAL A C 1
ATOM 2573 O O . VAL A 1 333 ? -31.196 35.377 14.376 1.00 16.14 333 VAL A O 1
ATOM 2577 N N . VAL A 1 334 ? -33.176 34.771 13.482 1.00 14.95 334 VAL A N 1
ATOM 2578 C CA . VAL A 1 334 ? -32.585 33.773 12.583 1.00 15.99 334 VAL A CA 1
ATOM 2579 C C . VAL A 1 334 ? -32.999 34.038 11.130 1.00 20.81 334 VAL A C 1
ATOM 2580 O O . VAL A 1 334 ? -34.186 34.158 10.833 1.00 17.57 334 VAL A O 1
ATOM 2584 N N . LEU A 1 335 ? -32.028 34.120 10.233 1.00 15.18 335 LEU A N 1
ATOM 2585 C CA . LEU A 1 335 ? -32.301 34.274 8.802 1.00 15.33 335 LEU A CA 1
ATOM 2586 C C . LEU A 1 335 ? -32.561 32.939 8.144 1.00 18.90 335 LEU A C 1
ATOM 2587 O O . LEU A 1 335 ? -31.791 31.991 8.336 1.00 19.02 335 LEU A O 1
ATOM 2592 N N . LYS A 1 336 ? -33.612 32.859 7.325 1.00 17.81 336 LYS A N 1
ATOM 2593 C CA . LYS A 1 336 ? -33.830 31.678 6.506 1.00 19.51 336 LYS A CA 1
ATOM 2594 C C . LYS A 1 336 ? -33.349 31.940 5.089 1.00 25.07 336 LYS A C 1
ATOM 2595 O O . LYS A 1 336 ? -33.782 32.895 4.445 1.00 23.26 336 LYS A O 1
ATOM 2601 N N . ALA A 1 337 ? -32.450 31.095 4.609 1.00 24.10 337 ALA A N 1
ATOM 2602 C CA . ALA A 1 337 ? -31.916 31.260 3.262 1.00 25.42 337 ALA A CA 1
ATOM 2603 C C . ALA A 1 337 ? -33.033 31.021 2.261 1.00 31.49 337 ALA A C 1
ATOM 2604 O O . ALA A 1 337 ? -33.723 30.004 2.329 1.00 32.49 337 ALA A O 1
ATOM 2606 N N . ASP A 1 338 ? -33.219 31.975 1.347 1.00 34.51 338 ASP A N 1
ATOM 2607 C CA . ASP A 1 338 ? -34.353 31.950 0.416 1.00 41.01 338 ASP A CA 1
ATOM 2608 C C . ASP A 1 338 ? -33.916 32.263 -1.018 1.00 38.40 338 ASP A C 1
ATOM 2609 O O . ASP A 1 338 ? -32.782 31.966 -1.408 1.00 37.16 338 ASP A O 1
ATOM 2614 N N . MET B 1 3 ? -53.375 36.876 -1.797 1.00 46.22 3 MET B N 1
ATOM 2615 C CA . MET B 1 3 ? -53.310 35.700 -0.933 1.00 35.25 3 MET B CA 1
ATOM 2616 C C . MET B 1 3 ? -52.797 36.031 0.475 1.00 28.85 3 MET B C 1
ATOM 2617 O O . MET B 1 3 ? -51.947 36.913 0.655 1.00 33.24 3 MET B O 1
ATOM 2622 N N . ILE B 1 4 ? -53.319 35.299 1.458 1.00 26.53 4 ILE B N 1
ATOM 2623 C CA . ILE B 1 4 ? -52.844 35.369 2.844 1.00 21.91 4 ILE B CA 1
ATOM 2624 C C . ILE B 1 4 ? -52.267 34.010 3.256 1.00 19.36 4 ILE B C 1
ATOM 2625 O O . ILE B 1 4 ? -52.949 32.977 3.146 1.00 21.67 4 ILE B O 1
ATOM 2630 N N . LYS B 1 5 ? -51.033 34.020 3.756 1.00 20.55 5 LYS B N 1
ATOM 2631 C CA . LYS B 1 5 ? -50.406 32.811 4.299 1.00 18.16 5 LYS B CA 1
ATOM 2632 C C . LYS B 1 5 ? -50.813 32.625 5.748 1.00 19.06 5 LYS B C 1
ATOM 2633 O O . LYS B 1 5 ? -50.792 33.587 6.525 1.00 19.09 5 LYS B O 1
ATOM 2639 N N . SER B 1 6 ? -51.148 31.385 6.092 1.00 18.29 6 SER B N 1
ATOM 2640 C CA . SER B 1 6 ? -51.674 31.054 7.402 1.00 18.24 6 SER B CA 1
ATOM 2641 C C . SER B 1 6 ? -51.166 29.689 7.837 1.00 19.47 6 SER B C 1
ATOM 2642 O O . SER B 1 6 ? -50.521 28.979 7.052 1.00 21.72 6 SER B O 1
ATOM 2645 N N . TYR B 1 7 ? -51.440 29.345 9.089 1.00 16.93 7 TYR B N 1
ATOM 2646 C CA . TYR B 1 7 ? -51.209 28.007 9.599 1.00 16.79 7 TYR B CA 1
ATOM 2647 C C . TYR B 1 7 ? -52.555 27.364 9.817 1.00 20.13 7 TYR B C 1
ATOM 2648 O O . TYR B 1 7 ? -53.318 27.790 10.689 1.00 20.00 7 TYR B O 1
ATOM 2657 N N . ALA B 1 8 ? -52.871 26.356 9.017 1.00 20.35 8 ALA B N 1
ATOM 2658 C CA . ALA B 1 8 ? -54.212 25.768 9.056 1.00 18.75 8 ALA B CA 1
ATOM 2659 C C . ALA B 1 8 ? -54.213 24.300 9.437 1.00 22.82 8 ALA B C 1
ATOM 2660 O O . ALA B 1 8 ? -53.309 23.549 9.059 1.00 21.09 8 ALA B O 1
ATOM 2662 N N . ALA B 1 9 ? -55.244 23.885 10.164 1.00 19.86 9 ALA B N 1
ATOM 2663 C CA . ALA B 1 9 ? -55.537 22.459 10.358 1.00 20.96 9 ALA B CA 1
ATOM 2664 C C . ALA B 1 9 ? -56.312 21.934 9.158 1.00 24.34 9 ALA B C 1
ATOM 2665 O O . ALA B 1 9 ? -57.253 22.563 8.691 1.00 21.74 9 ALA B O 1
ATOM 2667 N N . LYS B 1 10 ? -55.925 20.771 8.649 1.00 26.59 10 LYS B N 1
ATOM 2668 C CA . LYS B 1 10 ? -56.604 20.228 7.476 1.00 24.95 10 LYS B CA 1
ATOM 2669 C C . LYS B 1 10 ? -57.679 19.218 7.845 1.00 22.41 10 LYS B C 1
ATOM 2670 O O . LYS B 1 10 ? -58.524 18.859 7.017 1.00 29.57 10 LYS B O 1
ATOM 2676 N N . GLU B 1 11 ? -57.639 18.759 9.087 1.00 26.19 11 GLU B N 1
ATOM 2677 C CA . GLU B 1 11 ? -58.624 17.818 9.600 1.00 28.64 11 GLU B CA 1
ATOM 2678 C C . GLU B 1 11 ? -58.716 17.989 11.107 1.00 28.58 11 GLU B C 1
ATOM 2679 O O . GLU B 1 11 ? -57.811 18.550 11.714 1.00 27.55 11 GLU B O 1
ATOM 2685 N N . ALA B 1 12 ? -59.794 17.499 11.705 1.00 27.93 12 ALA B N 1
ATOM 2686 C CA . ALA B 1 12 ? -59.994 17.587 13.147 1.00 27.37 12 ALA B CA 1
ATOM 2687 C C . ALA B 1 12 ? -58.824 16.986 13.918 1.00 32.33 12 ALA B C 1
ATOM 2688 O O . ALA B 1 12 ? -58.417 15.843 13.669 1.00 28.23 12 ALA B O 1
ATOM 2690 N N . GLY B 1 13 ? -58.279 17.772 14.846 1.00 28.52 13 GLY B N 1
ATOM 2691 C CA . GLY B 1 13 ? -57.138 17.362 15.654 1.00 29.10 13 GLY B CA 1
ATOM 2692 C C . GLY B 1 13 ? -55.798 17.310 14.933 1.00 27.18 13 GLY B C 1
ATOM 2693 O O . GLY B 1 13 ? -54.804 16.854 15.495 1.00 31.63 13 GLY B O 1
ATOM 2694 N N . GLY B 1 14 ? -55.757 17.788 13.698 1.00 24.24 14 GLY B N 1
ATOM 2695 C CA . GLY B 1 14 ? -54.539 17.717 12.907 1.00 28.67 14 GLY B CA 1
ATOM 2696 C C . GLY B 1 14 ? -53.511 18.776 13.258 1.00 29.31 14 GLY B C 1
ATOM 2697 O O . GLY B 1 14 ? -53.837 19.796 13.869 1.00 27.08 14 GLY B O 1
ATOM 2698 N N . GLU B 1 15 ? -52.260 18.533 12.878 1.00 25.69 15 GLU B N 1
ATOM 2699 C CA . GLU B 1 15 ? -51.211 19.517 13.072 1.00 26.94 15 GLU B CA 1
ATOM 2700 C C . GLU B 1 15 ? -51.368 20.624 12.046 1.00 23.53 15 GLU B C 1
ATOM 2701 O O . GLU B 1 15 ? -51.925 20.409 10.972 1.00 26.92 15 GLU B O 1
ATOM 2707 N N . LEU B 1 16 ? -50.852 21.805 12.348 1.00 21.59 16 LEU B N 1
ATOM 2708 C CA . LEU B 1 16 ? -51.072 22.901 11.429 1.00 23.13 16 LEU B CA 1
ATOM 2709 C C . LEU B 1 16 ? -50.032 22.882 10.319 1.00 22.18 16 LEU B C 1
ATOM 2710 O O . LEU B 1 16 ? -48.861 22.534 10.544 1.00 24.61 16 LEU B O 1
ATOM 2715 N N . GLU B 1 17 ? -50.464 23.270 9.124 1.00 21.83 17 GLU B N 1
ATOM 2716 C CA . GLU B 1 17 ? -49.579 23.363 7.955 1.00 24.44 17 GLU B CA 1
ATOM 2717 C C . GLU B 1 17 ? -49.704 24.739 7.328 1.00 26.68 17 GLU B C 1
ATOM 2718 O O . GLU B 1 17 ? -50.761 25.381 7.429 1.00 21.30 17 GLU B O 1
ATOM 2724 N N . VAL B 1 18 ? -48.662 25.180 6.636 1.00 23.33 18 VAL B N 1
ATOM 2725 C CA . VAL B 1 18 ? -48.749 26.439 5.915 1.00 23.07 18 VAL B CA 1
ATOM 2726 C C . VAL B 1 18 ? -49.835 26.310 4.853 1.00 24.97 18 VAL B C 1
ATOM 2727 O O . VAL B 1 18 ? -49.908 25.317 4.121 1.00 28.17 18 VAL B O 1
ATOM 2731 N N . TYR B 1 19 ? -50.707 27.312 4.810 1.00 23.16 19 TYR B N 1
ATOM 2732 C CA . TYR B 1 19 ? -51.873 27.277 3.962 1.00 23.78 19 TYR B CA 1
ATOM 2733 C C . TYR B 1 19 ? -52.169 28.677 3.462 1.00 24.13 19 TYR B C 1
ATOM 2734 O O . TYR B 1 19 ? -52.225 29.621 4.246 1.00 21.03 19 TYR B O 1
ATOM 2743 N N . GLU B 1 20 ? -52.309 28.817 2.149 1.00 25.76 20 GLU B N 1
ATOM 2744 C CA . GLU B 1 20 ? -52.662 30.096 1.547 1.00 25.95 20 GLU B CA 1
ATOM 2745 C C . GLU B 1 20 ? -54.128 30.138 1.175 1.00 35.48 20 GLU B C 1
ATOM 2746 O O . GLU B 1 20 ? -54.663 29.195 0.601 1.00 26.46 20 GLU B O 1
ATOM 2752 N N . TYR B 1 21 ? -54.788 31.240 1.500 1.00 29.27 21 TYR B N 1
ATOM 2753 C CA . TYR B 1 21 ? -56.180 31.377 1.115 1.00 27.17 21 TYR B CA 1
ATOM 2754 C C . TYR B 1 21 ? -56.379 32.768 0.549 1.00 33.13 21 TYR B C 1
ATOM 2755 O O . TYR B 1 21 ? -55.602 33.685 0.825 1.00 27.86 21 TYR B O 1
ATOM 2764 N N . ASP B 1 22 ? -57.402 32.909 -0.284 1.00 30.51 22 ASP B N 1
ATOM 2765 C CA . ASP B 1 22 ? -57.711 34.187 -0.878 1.00 34.72 22 ASP B CA 1
ATOM 2766 C C . ASP B 1 22 ? -58.943 34.735 -0.182 1.00 36.56 22 ASP B C 1
ATOM 2767 O O . ASP B 1 22 ? -60.030 34.157 -0.286 1.00 37.65 22 ASP B O 1
ATOM 2772 N N . PRO B 1 23 ? -58.764 35.837 0.563 1.00 32.83 23 PRO B N 1
ATOM 2773 C CA . PRO B 1 23 ? -59.826 36.522 1.310 1.00 33.34 23 PRO B CA 1
ATOM 2774 C C . PRO B 1 23 ? -60.742 37.320 0.393 1.00 38.10 23 PRO B C 1
ATOM 2775 O O . PRO B 1 23 ? -61.744 37.867 0.842 1.00 40.48 23 PRO B O 1
ATOM 2779 N N . GLY B 1 24 ? -60.383 37.396 -0.884 1.00 33.47 24 GLY B N 1
ATOM 2780 C CA . GLY B 1 24 ? -61.081 38.257 -1.812 1.00 39.39 24 GLY B CA 1
ATOM 2781 C C . GLY B 1 24 ? -60.828 39.714 -1.474 1.00 34.68 24 GLY B C 1
ATOM 2782 O O . GLY B 1 24 ? -59.964 40.028 -0.660 1.00 27.24 24 GLY B O 1
ATOM 2783 N N . GLU B 1 25 ? -61.595 40.601 -2.098 1.00 31.20 25 GLU B N 1
ATOM 2784 C CA . GLU B 1 25 ? -61.473 42.033 -1.885 1.00 28.03 25 GLU B CA 1
ATOM 2785 C C . GLU B 1 25 ? -61.956 42.400 -0.486 1.00 22.59 25 GLU B C 1
ATOM 2786 O O . GLU B 1 25 ? -62.924 41.837 0.002 1.00 25.36 25 GLU B O 1
ATOM 2792 N N . LEU B 1 26 ? -61.248 43.320 0.152 1.00 26.33 26 LEU B N 1
ATOM 2793 C CA . LEU B 1 26 ? -61.646 43.804 1.472 1.00 24.79 26 LEU B CA 1
ATOM 2794 C C . LEU B 1 26 ? -63.089 44.324 1.452 1.00 28.53 26 LEU B C 1
ATOM 2795 O O . LEU B 1 26 ? -63.397 45.218 0.668 1.00 35.64 26 LEU B O 1
ATOM 2800 N N . ARG B 1 27 ? -63.956 43.746 2.291 1.00 24.12 27 ARG B N 1
ATOM 2801 C CA . ARG B 1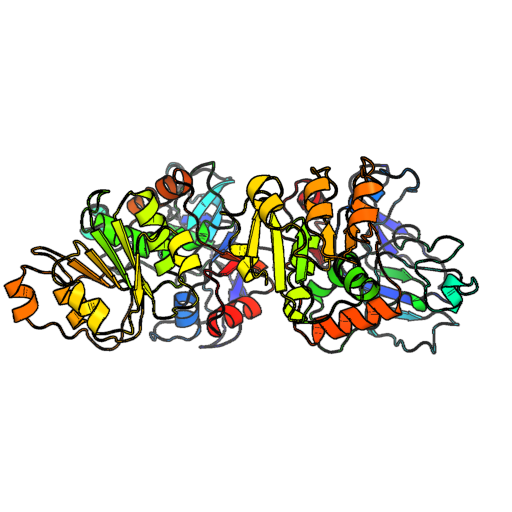 27 ? -65.341 44.216 2.487 1.00 26.37 27 ARG B CA 1
ATOM 2802 C C . ARG B 1 27 ? -65.340 45.682 2.927 1.00 22.28 27 ARG B C 1
ATOM 2803 O O . ARG B 1 27 ? -64.424 46.148 3.593 1.00 19.02 27 ARG B O 1
ATOM 2811 N N . PRO B 1 28 ? -66.404 46.422 2.611 1.00 24.29 28 PRO B N 1
ATOM 2812 C CA . PRO B 1 28 ? -66.376 47.834 2.993 1.00 20.49 28 PRO B CA 1
ATOM 2813 C C . PRO B 1 28 ? -66.232 48.065 4.507 1.00 17.89 28 PRO B C 1
ATOM 2814 O O . PRO B 1 28 ? -65.591 49.035 4.893 1.00 19.80 28 PRO B O 1
ATOM 2818 N N . GLN B 1 29 ? -66.789 47.197 5.341 1.00 19.22 29 GLN B N 1
ATOM 2819 C CA . GLN B 1 29 ? -66.679 47.499 6.763 1.00 19.33 29 GLN B CA 1
ATOM 2820 C C . GLN B 1 29 ? -65.505 46.776 7.430 1.00 23.40 29 GLN B C 1
ATOM 2821 O O . GLN B 1 29 ? -65.284 46.884 8.641 1.00 20.70 29 GLN B O 1
ATOM 2827 N N . ASP B 1 30 ? -64.736 46.043 6.639 1.00 18.23 30 ASP B N 1
ATOM 2828 C CA . ASP B 1 30 ? -63.647 45.267 7.230 1.00 16.67 30 ASP B CA 1
ATOM 2829 C C . ASP B 1 30 ? -62.377 46.093 7.367 1.00 16.79 30 ASP B C 1
ATOM 2830 O O . ASP B 1 30 ? -62.199 47.131 6.721 1.00 18.61 30 ASP B O 1
ATOM 2835 N N . VAL B 1 31 ? -61.509 45.610 8.260 1.00 15.43 31 VAL B N 1
ATOM 2836 C CA . VAL B 1 31 ? -60.178 46.153 8.507 1.00 14.16 31 VAL B CA 1
ATOM 2837 C C . VAL B 1 31 ? -59.214 44.971 8.360 1.00 12.67 31 VAL B C 1
ATOM 2838 O O . VAL B 1 31 ? -59.513 43.883 8.849 1.00 15.50 31 VAL B O 1
ATOM 2842 N N . GLU B 1 32 ? -58.135 45.159 7.609 1.00 14.49 32 GLU B N 1
ATOM 2843 C CA . GLU B 1 32 ? -57.103 44.136 7.520 1.00 14.81 32 GLU B CA 1
ATOM 2844 C C . GLU B 1 32 ? -55.978 44.487 8.479 1.00 13.20 32 GLU B C 1
ATOM 2845 O O . GLU B 1 32 ? -55.529 45.619 8.523 1.00 15.35 32 GLU B O 1
ATOM 2851 N N . VAL B 1 33 ? -55.562 43.494 9.266 1.00 15.42 33 VAL B N 1
ATOM 2852 C CA . VAL B 1 33 ? -54.587 43.694 10.325 1.00 15.03 33 VAL B CA 1
ATOM 2853 C C . VAL B 1 33 ? -53.401 42.759 10.112 1.00 12.37 33 VAL B C 1
ATOM 2854 O O . VAL B 1 33 ? -53.585 41.549 9.901 1.00 15.98 33 VAL B O 1
ATOM 2858 N N A GLN B 1 34 ? -52.205 43.331 10.140 0.48 13.03 34 GLN B N 1
ATOM 2859 N N B GLN B 1 34 ? -52.205 43.327 10.136 0.52 13.01 34 GLN B N 1
ATOM 2860 C CA A GLN B 1 34 ? -50.955 42.567 10.109 0.48 15.53 34 GLN B CA 1
ATOM 2861 C CA B GLN B 1 34 ? -50.970 42.544 10.097 0.52 15.52 34 GLN B CA 1
ATOM 2862 C C A GLN B 1 34 ? -50.682 42.061 11.517 0.48 14.20 34 GLN B C 1
ATOM 2863 C C B GLN B 1 34 ? -50.681 42.060 11.510 0.52 14.19 34 GLN B C 1
ATOM 2864 O O A GLN B 1 34 ? -50.622 42.863 12.448 0.48 15.67 34 GLN B O 1
ATOM 2865 O O B GLN B 1 34 ? -50.610 42.874 12.431 0.52 15.66 34 GLN B O 1
ATOM 2876 N N . VAL B 1 35 ? -50.504 40.753 11.676 1.00 12.33 35 VAL B N 1
ATOM 2877 C CA . VAL B 1 35 ? -50.312 40.177 13.016 1.00 14.11 35 VAL B CA 1
ATOM 2878 C C . VAL B 1 35 ? -48.912 40.445 13.505 1.00 14.28 35 VAL B C 1
ATOM 2879 O O . VAL B 1 35 ? -47.948 40.153 12.788 1.00 15.33 35 VAL B O 1
ATOM 2883 N N . ASP B 1 36 ? -48.789 41.005 14.707 1.00 12.24 36 ASP B N 1
ATOM 2884 C CA . ASP B 1 36 ? -47.492 41.079 15.387 1.00 14.01 36 ASP B CA 1
ATOM 2885 C C . ASP B 1 36 ? -47.372 39.997 16.458 1.00 17.05 36 ASP B C 1
ATOM 2886 O O . ASP B 1 36 ? -46.308 39.382 16.581 1.00 13.89 36 ASP B O 1
ATOM 2891 N N . TYR B 1 37 ? -48.453 39.771 17.220 1.00 14.03 37 TYR B N 1
ATOM 2892 C CA . TYR B 1 37 ? -48.520 38.702 18.213 1.00 13.86 37 TYR B CA 1
ATOM 2893 C C . TYR B 1 37 ? -49.891 38.067 18.169 1.00 14.30 37 TYR B C 1
ATOM 2894 O O . TYR B 1 37 ? -50.878 38.737 17.849 1.00 13.81 37 TYR B O 1
ATOM 2903 N N . CYS B 1 38 ? -49.963 36.794 18.524 1.00 11.29 38 CYS B N 1
ATOM 2904 C CA . CYS B 1 38 ? -51.264 36.163 18.708 1.00 11.97 38 CYS B CA 1
ATOM 2905 C C . CYS B 1 38 ? -51.194 35.176 19.866 1.00 15.75 38 CYS B C 1
ATOM 2906 O O . CYS B 1 38 ? -50.388 34.227 19.870 1.00 14.74 38 CYS B O 1
ATOM 2909 N N . GLY B 1 39 ? -52.035 35.388 20.860 1.00 11.55 39 GLY B N 1
ATOM 2910 C CA . GLY B 1 39 ? -52.109 34.435 21.946 1.00 13.59 39 GLY B CA 1
ATOM 2911 C C . GLY B 1 39 ? -52.707 33.104 21.535 1.00 14.79 39 GLY B C 1
ATOM 2912 O O . GLY B 1 39 ? -53.310 32.979 20.459 1.00 15.51 39 GLY B O 1
ATOM 2913 N N . ILE B 1 40 ? -52.470 32.070 22.345 1.00 14.12 40 ILE B N 1
ATOM 2914 C CA . ILE B 1 40 ? -53.153 30.796 22.148 1.00 15.34 40 ILE B CA 1
ATOM 2915 C C . ILE B 1 40 ? -53.974 30.489 23.390 1.00 14.14 40 ILE B C 1
ATOM 2916 O O . ILE B 1 40 ? -53.490 30.656 24.505 1.00 17.22 40 ILE B O 1
ATOM 2921 N N . CYS B 1 41 ? -55.206 30.033 23.225 1.00 15.89 41 CYS B N 1
ATOM 2922 C CA . CYS B 1 41 ? -55.856 29.483 24.405 1.00 18.47 41 CYS B CA 1
ATOM 2923 C C . CYS B 1 41 ? -56.588 28.190 24.069 1.00 16.19 41 CYS B C 1
ATOM 2924 O O . CYS B 1 41 ? -56.577 27.727 22.921 1.00 15.36 41 CYS B O 1
ATOM 2927 N N . HIS B 1 42 ? -57.208 27.573 25.069 1.00 18.04 42 HIS B N 1
ATOM 2928 C CA . HIS B 1 42 ? -57.782 26.256 24.790 1.00 17.46 42 HIS B CA 1
ATOM 2929 C C . HIS B 1 42 ? -58.941 26.313 23.804 1.00 19.51 42 HIS B C 1
ATOM 2930 O O . HIS B 1 42 ? -59.244 25.306 23.173 1.00 20.36 42 HIS B O 1
ATOM 2937 N N . SER B 1 43 ? -59.575 27.477 23.620 1.00 17.87 43 SER B N 1
ATOM 2938 C CA . SER B 1 43 ? -60.615 27.540 22.598 1.00 16.75 43 SER B CA 1
ATOM 2939 C C . SER B 1 43 ? -60.065 27.359 21.175 1.00 17.09 43 SER B C 1
ATOM 2940 O O . SER B 1 43 ? -60.777 26.915 20.281 1.00 18.15 43 SER B O 1
ATOM 2943 N N . ASP B 1 44 ? -58.810 27.732 20.948 1.00 14.97 44 ASP B N 1
ATOM 2944 C CA . ASP B 1 44 ? -58.180 27.435 19.648 1.00 14.79 44 ASP B CA 1
ATOM 2945 C C . ASP B 1 44 ? -58.056 25.933 19.472 1.00 18.01 44 ASP B C 1
ATOM 2946 O O . ASP B 1 44 ? -58.306 25.399 18.381 1.00 18.53 44 ASP B O 1
ATOM 2951 N N . LEU B 1 45 ? -57.659 25.265 20.551 1.00 19.30 45 LEU B N 1
ATOM 2952 C CA . LEU B 1 45 ? -57.495 23.824 20.528 1.00 17.52 45 LEU B CA 1
ATOM 2953 C C . LEU B 1 45 ? -58.854 23.151 20.330 1.00 19.43 45 LEU B C 1
ATOM 2954 O O . LEU B 1 45 ? -58.976 22.225 19.527 1.00 22.75 45 LEU B O 1
ATOM 2959 N N . SER B 1 46 ? -59.874 23.620 21.045 1.00 20.58 46 SER B N 1
ATOM 2960 C CA . SER B 1 46 ? -61.212 23.048 20.877 1.00 21.20 46 SER B CA 1
ATOM 2961 C C . SER B 1 46 ? -61.672 23.195 19.434 1.00 21.14 46 SER B C 1
ATOM 2962 O O . SER B 1 46 ? -62.299 22.285 18.891 1.00 23.71 46 SER B O 1
ATOM 2965 N N . MET B 1 47 ? -61.373 24.327 18.797 1.00 18.77 47 MET B N 1
ATOM 2966 C CA . MET B 1 47 ? -61.812 24.484 17.414 1.00 19.04 47 MET B CA 1
ATOM 2967 C C . MET B 1 47 ? -61.000 23.603 16.471 1.00 22.61 47 MET B C 1
ATOM 2968 O O . MET B 1 47 ? -61.546 22.968 15.566 1.00 25.15 47 MET B O 1
ATOM 2973 N N . ILE B 1 48 ? -59.691 23.560 16.672 1.00 19.98 48 ILE B N 1
ATOM 2974 C CA . ILE B 1 48 ? -58.853 22.677 15.862 1.00 20.04 48 ILE B CA 1
ATOM 2975 C C . ILE B 1 48 ? -59.344 21.222 15.962 1.00 22.75 48 ILE B C 1
ATOM 2976 O O . ILE B 1 48 ? -59.396 20.494 14.966 1.00 22.93 48 ILE B O 1
ATOM 2981 N N . ASP B 1 49 ? -59.731 20.818 17.164 1.00 22.38 49 ASP B N 1
ATOM 2982 C CA . ASP B 1 49 ? -60.137 19.437 17.409 1.00 27.28 49 ASP B CA 1
ATOM 2983 C C . ASP B 1 49 ? -61.592 19.160 17.054 1.00 27.80 49 ASP B C 1
ATOM 2984 O O . ASP B 1 49 ? -62.042 18.031 17.183 1.00 27.23 49 ASP B O 1
ATOM 2989 N N . ASN B 1 50 ? -62.314 20.187 16.610 1.00 21.65 50 ASN B N 1
ATOM 2990 C CA . ASN B 1 50 ? -63.757 20.109 16.395 1.00 23.63 50 ASN B CA 1
ATOM 2991 C C . ASN B 1 50 ? -64.518 19.608 17.610 1.00 28.21 50 ASN B C 1
ATOM 2992 O O . ASN B 1 50 ? -65.413 18.771 17.489 1.00 28.67 50 ASN B O 1
ATOM 2997 N N . GLU B 1 51 ? -64.176 20.116 18.786 1.00 23.56 51 GLU B N 1
ATOM 2998 C CA . GLU B 1 51 ? -64.794 19.624 20.009 1.00 24.04 51 GLU B CA 1
ATOM 2999 C C . GLU B 1 51 ? -66.289 19.925 20.043 1.00 33.83 51 GLU B C 1
ATOM 3000 O O . GLU B 1 51 ? -67.059 19.188 20.654 1.00 34.77 51 GLU B O 1
ATOM 3006 N N . TRP B 1 52 ? -66.702 20.987 19.360 1.00 30.26 52 TRP B N 1
ATOM 3007 C CA . TRP B 1 52 ? -68.070 21.473 19.471 1.00 36.32 52 TRP B CA 1
ATOM 3008 C C . TRP B 1 52 ? -68.884 21.181 18.217 1.00 36.85 52 TRP B C 1
ATOM 3009 O O . TRP B 1 52 ? -70.070 21.497 18.155 1.00 40.64 52 TRP B O 1
ATOM 3020 N N . GLY B 1 53 ? -68.236 20.587 17.219 1.00 32.83 53 GLY B N 1
ATOM 3021 C CA . GLY B 1 53 ? -68.931 20.080 16.049 1.00 30.63 53 GLY B CA 1
ATOM 3022 C C . GLY B 1 53 ? -69.194 21.043 14.908 1.00 35.36 53 GLY B C 1
ATOM 3023 O O . GLY B 1 53 ? -69.820 20.659 13.923 1.00 37.65 53 GLY B O 1
ATOM 3024 N N . PHE B 1 54 ? -68.739 22.288 15.006 1.00 31.49 54 PHE B N 1
ATOM 3025 C CA . PHE B 1 54 ? -69.025 23.216 13.918 1.00 33.31 54 PHE B CA 1
ATOM 3026 C C . PHE B 1 54 ? -67.761 23.763 13.260 1.00 30.77 54 PHE B C 1
ATOM 3027 O O . PHE B 1 54 ? -67.804 24.776 12.559 1.00 32.06 54 PHE B O 1
ATOM 3035 N N . SER B 1 55 ? -66.640 23.081 13.462 1.00 35.57 55 SER B N 1
ATOM 3036 C CA . SER B 1 55 ? -65.410 23.460 12.773 1.00 25.36 55 SER B CA 1
ATOM 3037 C C . SER B 1 55 ? -65.467 23.115 11.289 1.00 29.38 55 SER B C 1
ATOM 3038 O O . SER B 1 55 ? -65.950 22.036 10.918 1.00 29.99 55 SER B O 1
ATOM 3041 N N . GLN B 1 56 ? -64.985 24.042 10.460 1.00 24.45 56 GLN B N 1
ATOM 3042 C CA . GLN B 1 56 ? -64.837 23.851 9.014 1.00 26.07 56 GLN B CA 1
ATOM 3043 C C . GLN B 1 56 ? -63.354 23.844 8.609 1.00 26.33 56 GLN B C 1
ATOM 3044 O O . GLN B 1 56 ? -62.616 24.768 8.948 1.00 22.38 56 GLN B O 1
ATOM 3050 N N . TYR B 1 57 ? -62.923 22.830 7.859 1.00 25.21 57 TYR B N 1
ATOM 3051 C CA . TYR B 1 57 ? -61.511 22.721 7.455 1.00 24.55 57 TYR B CA 1
ATOM 3052 C C . TYR B 1 57 ? -61.313 23.001 5.968 1.00 28.24 57 TYR B C 1
ATOM 3053 O O . TYR B 1 57 ? -62.192 22.677 5.170 1.00 29.44 57 TYR B O 1
ATOM 3062 N N . PRO B 1 58 ? -60.165 23.599 5.588 1.00 27.12 58 PRO B N 1
ATOM 3063 C CA . PRO B 1 58 ? -59.052 24.031 6.458 1.00 23.19 58 PRO B CA 1
ATOM 3064 C C . PRO B 1 58 ? -59.447 25.116 7.463 1.00 25.17 58 PRO B C 1
ATOM 3065 O O . PRO B 1 58 ? -60.237 26.006 7.146 1.00 23.42 58 PRO B O 1
ATOM 3069 N N . LEU B 1 59 ? -58.886 25.033 8.660 1.00 21.27 59 LEU B N 1
ATOM 3070 C CA . LEU B 1 59 ? -59.301 25.920 9.757 1.00 17.49 59 LEU B CA 1
ATOM 3071 C C . LEU B 1 59 ? -58.117 26.756 10.199 1.00 18.31 59 LEU B C 1
ATOM 3072 O O . LEU B 1 59 ? -57.081 26.195 10.546 1.00 19.74 59 LEU B O 1
ATOM 3077 N N . VAL B 1 60 ? -58.266 28.080 10.187 1.00 16.47 60 VAL B N 1
ATOM 3078 C CA . VAL B 1 60 ? -57.217 28.983 10.654 1.00 15.84 60 VAL B CA 1
ATOM 3079 C C . VAL B 1 60 ? -57.663 29.558 11.982 1.00 17.80 60 VAL B C 1
ATOM 3080 O O . VAL B 1 60 ? -58.576 30.381 12.028 1.00 17.46 60 VAL B O 1
ATOM 3084 N N . ALA B 1 61 ? -57.067 29.084 13.064 1.00 16.67 61 ALA B N 1
ATOM 3085 C CA . ALA B 1 61 ? -57.485 29.540 14.394 1.00 13.86 61 ALA B CA 1
ATOM 3086 C C . ALA B 1 61 ? -56.703 30.782 14.782 1.00 13.11 61 ALA B C 1
ATOM 3087 O O . ALA B 1 61 ? -56.150 31.461 13.925 1.00 14.61 61 ALA B O 1
ATOM 3089 N N . GLY B 1 62 ? -56.679 31.082 16.084 1.00 13.18 62 GLY B N 1
ATOM 3090 C CA . GLY B 1 62 ? -56.058 32.286 16.598 1.00 12.44 62 GLY B CA 1
ATOM 3091 C C . GLY B 1 62 ? -57.047 33.438 16.736 1.00 14.98 62 GLY B C 1
ATOM 3092 O O . GLY B 1 62 ? -57.694 33.861 15.769 1.00 13.70 62 GLY B O 1
ATOM 3093 N N . HIS B 1 63 ? -57.150 33.971 17.941 1.00 11.99 63 HIS B N 1
ATOM 3094 C CA . HIS B 1 63 ? -58.176 34.977 18.178 1.00 17.03 63 HIS B CA 1
ATOM 3095 C C . HIS B 1 63 ? -57.736 35.938 19.301 1.00 13.70 63 HIS B C 1
ATOM 3096 O O . HIS B 1 63 ? -58.564 36.481 20.023 1.00 13.35 63 HIS B O 1
ATOM 3103 N N . GLU B 1 64 ? -56.425 36.132 19.465 1.00 12.19 64 GLU B N 1
ATOM 3104 C CA . GLU B 1 64 ? -55.896 36.979 20.540 1.00 13.46 64 GLU B CA 1
ATOM 3105 C C . GLU B 1 64 ? -54.772 37.816 19.948 1.00 13.32 64 GLU B C 1
ATOM 3106 O O . GLU B 1 64 ? -53.615 37.782 20.395 1.00 13.64 64 GLU B O 1
ATOM 3112 N N . VAL B 1 65 ? -55.143 38.629 18.962 1.00 11.42 65 VAL B N 1
ATOM 3113 C CA . VAL B 1 65 ? -54.177 39.271 18.097 1.00 13.39 65 VAL B CA 1
ATOM 3114 C C . VAL B 1 65 ? -53.837 40.676 18.530 1.00 12.12 65 VAL B C 1
ATOM 3115 O O . VAL B 1 65 ? -54.738 41.494 18.781 1.00 12.61 65 VAL B O 1
ATOM 3119 N N . ILE B 1 66 ? -52.544 40.989 18.572 1.00 12.98 66 ILE B N 1
ATOM 3120 C CA . ILE B 1 66 ? -52.078 42.365 18.614 1.00 11.22 66 ILE B CA 1
ATOM 3121 C C . ILE B 1 66 ? -51.380 42.592 17.290 1.00 13.32 66 ILE B C 1
ATOM 3122 O O . ILE B 1 66 ? -50.543 41.778 16.897 1.00 12.90 66 ILE B O 1
ATOM 3127 N N . GLY B 1 67 ? -51.748 43.645 16.569 1.00 12.58 67 GLY B N 1
ATOM 3128 C CA . GLY B 1 67 ? -51.145 43.897 15.264 1.00 13.96 67 GLY B CA 1
ATOM 3129 C C . GLY B 1 67 ? -51.332 45.339 14.835 1.00 13.20 67 GLY B C 1
ATOM 3130 O O . GLY B 1 67 ? -51.511 46.218 15.667 1.00 13.65 67 GLY B O 1
ATOM 3131 N N . ARG B 1 68 ? -51.203 45.584 13.535 1.00 13.42 68 ARG B N 1
ATOM 3132 C CA . ARG B 1 68 ? -51.286 46.945 13.004 1.00 15.45 68 ARG B CA 1
ATOM 3133 C C . ARG B 1 68 ? -52.217 46.953 11.817 1.00 15.08 68 ARG B C 1
ATOM 3134 O O . ARG B 1 68 ? -52.246 46.020 11.029 1.00 15.51 68 ARG B O 1
ATOM 3142 N N . VAL B 1 69 ? -52.982 48.031 11.691 1.00 16.24 69 VAL B N 1
ATOM 3143 C CA . VAL B 1 69 ? -53.881 48.197 10.572 1.00 14.37 69 VAL B CA 1
ATOM 3144 C C . VAL B 1 69 ? -53.074 48.313 9.297 1.00 14.27 69 VAL B C 1
ATOM 3145 O O . VAL B 1 69 ? -52.183 49.155 9.231 1.00 17.83 69 VAL B O 1
ATOM 3149 N N . VAL B 1 70 ? -53.343 47.458 8.315 1.00 15.01 70 VAL B N 1
ATOM 3150 C CA . VAL B 1 70 ? -52.655 47.640 7.050 1.00 17.71 70 VAL B CA 1
ATOM 3151 C C . VAL B 1 70 ? -53.609 48.148 5.972 1.00 17.78 70 VAL B C 1
ATOM 3152 O O . VAL B 1 70 ? -53.159 48.791 5.027 1.00 20.51 70 VAL B O 1
ATOM 3156 N N . ALA B 1 71 ? -54.914 47.971 6.159 1.00 17.28 71 ALA B N 1
ATOM 3157 C CA . ALA B 1 71 ? -55.904 48.511 5.213 1.00 19.21 71 ALA B CA 1
ATOM 3158 C C . ALA B 1 71 ? -57.261 48.711 5.864 1.00 17.75 71 ALA B C 1
ATOM 3159 O O . ALA B 1 71 ? -57.698 47.904 6.670 1.00 16.31 71 ALA B O 1
ATOM 3161 N N . LEU B 1 72 ? -57.934 49.782 5.475 1.00 18.28 72 LEU B N 1
ATOM 3162 C CA . LEU B 1 72 ? -59.268 50.089 5.967 1.00 17.32 72 LEU B CA 1
ATOM 3163 C C . LEU B 1 72 ? -60.245 49.968 4.813 1.00 18.96 72 LEU B C 1
ATOM 3164 O O . LEU B 1 72 ? -60.029 50.579 3.767 1.00 19.69 72 LEU B O 1
ATOM 3169 N N . GLY B 1 73 ? -61.302 49.201 4.989 1.00 18.71 73 GLY B N 1
ATOM 3170 C CA . GLY B 1 73 ? -62.356 49.126 3.983 1.00 17.38 73 GLY B CA 1
ATOM 3171 C C . GLY B 1 73 ? -62.969 50.493 3.697 1.00 19.73 73 GLY B C 1
ATOM 3172 O O . GLY B 1 73 ? -62.853 51.429 4.487 1.00 19.35 73 GLY B O 1
ATOM 3173 N N . SER B 1 74 ? -63.625 50.604 2.547 1.00 22.78 74 SER B N 1
ATOM 3174 C CA . SER B 1 74 ? -64.162 51.880 2.095 1.00 30.37 74 SER B CA 1
ATOM 3175 C C . SER B 1 74 ? -65.093 52.500 3.118 1.00 34.48 74 SER B C 1
ATOM 3176 O O . SER B 1 74 ? -65.143 53.722 3.271 1.00 43.68 74 SER B O 1
ATOM 3179 N N . ALA B 1 75 ? -65.845 51.648 3.810 1.00 28.27 75 ALA B N 1
ATOM 3180 C CA . ALA B 1 75 ? -66.779 52.122 4.824 1.00 27.87 75 ALA B CA 1
ATOM 3181 C C . ALA B 1 75 ? -66.150 52.176 6.211 1.00 33.46 75 ALA B C 1
ATOM 3182 O O . ALA B 1 75 ? -66.846 52.419 7.200 1.00 35.00 75 ALA B O 1
ATOM 3184 N N . ALA B 1 76 ? -64.836 51.954 6.294 1.00 23.85 76 ALA B N 1
ATOM 3185 C CA . ALA B 1 76 ? -64.162 51.947 7.583 1.00 22.30 76 ALA B CA 1
ATOM 3186 C C . ALA B 1 76 ? -63.087 53.001 7.617 1.00 20.04 76 ALA B C 1
ATOM 3187 O O . ALA B 1 76 ? -62.218 52.979 8.472 1.00 24.46 76 ALA B O 1
ATOM 3189 N N . GLN B 1 77 ? -63.168 53.948 6.688 1.00 25.65 77 GLN B N 1
ATOM 3190 C CA . GLN B 1 77 ? -62.162 54.987 6.581 1.00 24.26 77 GLN B CA 1
ATOM 3191 C C . GLN B 1 77 ? -62.263 56.105 7.604 1.00 28.68 77 GLN B C 1
ATOM 3192 O O . GLN B 1 77 ? -61.260 56.755 7.923 1.00 28.77 77 GLN B O 1
ATOM 3198 N N . ASP B 1 78 ? -63.470 56.350 8.099 1.00 23.20 78 ASP B N 1
ATOM 3199 C CA . ASP B 1 78 ? -63.652 57.406 9.088 1.00 22.39 78 ASP B CA 1
ATOM 3200 C C . ASP B 1 78 ? -64.269 56.814 10.336 1.00 21.43 78 ASP B C 1
ATOM 3201 O O . ASP B 1 78 ? -65.344 57.240 10.793 1.00 24.18 78 ASP B O 1
ATOM 3206 N N . LYS B 1 79 ? -63.597 55.794 10.858 1.00 20.56 79 LYS B N 1
ATOM 3207 C CA . LYS B 1 79 ? -64.104 55.046 12.013 1.00 19.41 79 LYS B CA 1
ATOM 3208 C C . LYS B 1 79 ? -63.078 55.011 13.142 1.00 17.70 79 LYS B C 1
ATOM 3209 O O . LYS B 1 79 ? -63.040 54.057 13.928 1.00 19.34 79 LYS B O 1
ATOM 3215 N N . GLY B 1 80 ? -62.293 56.071 13.241 1.00 18.82 80 GLY B N 1
ATOM 3216 C CA . GLY B 1 80 ? -61.368 56.237 14.345 1.00 17.97 80 GLY B CA 1
ATOM 3217 C C . GLY B 1 80 ? -60.040 55.519 14.206 1.00 21.61 80 GLY B C 1
ATOM 3218 O O . GLY B 1 80 ? -59.151 55.717 15.031 1.00 21.13 80 GLY B O 1
ATOM 3219 N N . LEU B 1 81 ? -59.899 54.719 13.154 1.00 18.18 81 LEU B N 1
ATOM 3220 C CA . LEU B 1 81 ? -58.685 53.946 12.948 1.00 15.84 81 LEU B CA 1
ATOM 3221 C C . LEU B 1 81 ? -57.841 54.553 11.830 1.00 18.22 81 LEU B C 1
ATOM 3222 O O . LEU B 1 81 ? -58.358 55.176 10.890 1.00 19.62 81 LEU B O 1
ATOM 3227 N N . GLN B 1 82 ? -56.543 54.343 11.937 1.00 17.24 82 GLN B N 1
ATOM 3228 C CA . GLN B 1 82 ? -55.602 54.811 10.924 1.00 18.04 82 GLN B CA 1
ATOM 3229 C C . GLN B 1 82 ? -54.688 53.680 10.489 1.00 17.15 82 GLN B C 1
ATOM 3230 O O . GLN B 1 82 ? -54.374 52.784 11.271 1.00 16.77 82 GLN B O 1
ATOM 3236 N N . VAL B 1 83 ? -54.257 53.706 9.228 1.00 16.54 83 VAL B N 1
ATOM 3237 C CA . VAL B 1 83 ? -53.272 52.729 8.803 1.00 17.28 83 VAL B CA 1
ATOM 3238 C C . VAL B 1 83 ? -51.999 52.879 9.660 1.00 17.12 83 VAL B C 1
ATOM 3239 O O . VAL B 1 83 ? -51.580 53.983 9.973 1.00 18.05 83 VAL B O 1
ATOM 3243 N N . GLY B 1 84 ? -51.441 51.748 10.102 1.00 17.54 84 GLY B N 1
ATOM 3244 C CA . GLY B 1 84 ? -50.291 51.756 10.987 1.00 17.09 84 GLY B CA 1
ATOM 3245 C C . GLY B 1 84 ? -50.623 51.669 12.468 1.00 17.34 84 GLY B C 1
ATOM 3246 O O . GLY B 1 84 ? -49.765 51.374 13.295 1.00 19.89 84 GLY B O 1
ATOM 3247 N N . GLN B 1 85 ? -51.877 51.927 12.804 1.00 16.68 85 GLN B N 1
ATOM 3248 C CA . GLN B 1 85 ? -52.264 51.961 14.203 1.00 17.63 85 GLN B CA 1
ATOM 3249 C C . GLN B 1 85 ? -52.222 50.584 14.841 1.00 15.04 85 GLN B C 1
ATOM 3250 O O . GLN B 1 85 ? -52.652 49.590 14.249 1.00 14.43 85 GLN B O 1
ATOM 3256 N N . ARG B 1 86 ? -51.744 50.536 16.076 1.00 16.68 86 ARG B N 1
ATOM 3257 C CA . ARG B 1 86 ? -51.715 49.265 16.804 1.00 15.06 86 ARG B CA 1
ATOM 3258 C C . ARG B 1 86 ? -53.103 48.958 17.328 1.00 14.35 86 ARG B C 1
ATOM 3259 O O . ARG B 1 86 ? -53.714 49.788 18.006 1.00 14.63 86 ARG B O 1
ATOM 3267 N N . VAL B 1 87 ? -53.568 47.746 17.036 1.00 11.81 87 VAL B N 1
ATOM 3268 C CA . VAL B 1 87 ? -54.925 47.342 17.361 1.00 14.46 87 VAL B CA 1
ATOM 3269 C C . VAL B 1 87 ? -54.998 45.889 17.816 1.00 13.97 87 VAL B C 1
ATOM 3270 O O . VAL B 1 87 ? -54.073 45.103 17.594 1.00 12.91 87 VAL B O 1
ATOM 3274 N N . GLY B 1 88 ? -56.115 45.521 18.448 1.00 11.06 88 GLY B N 1
ATOM 3275 C CA . GLY B 1 88 ? -56.329 44.135 18.842 1.00 11.57 88 GLY B CA 1
ATOM 3276 C C . GLY B 1 88 ? -57.540 43.504 18.194 1.00 13.38 88 GLY B C 1
ATOM 3277 O O . GLY B 1 88 ? -58.485 44.225 17.883 1.00 14.11 88 GLY B O 1
ATOM 3278 N N . ILE B 1 89 ? -57.530 42.184 18.011 1.00 11.23 89 ILE B N 1
ATOM 3279 C CA . ILE B 1 89 ? -58.745 41.435 17.653 1.00 10.89 89 ILE B CA 1
ATOM 3280 C C . ILE B 1 89 ? -58.873 40.252 18.602 1.00 11.84 89 ILE B C 1
ATOM 3281 O O . ILE B 1 89 ? -57.928 39.481 18.773 1.00 12.67 89 ILE B O 1
ATOM 3286 N N . GLY B 1 90 ? -60.032 40.111 19.241 1.00 11.12 90 GLY B N 1
ATOM 3287 C CA . GLY B 1 90 ? -60.253 39.017 20.171 1.00 11.76 90 GLY B CA 1
ATOM 3288 C C . GLY B 1 90 ? -61.077 37.885 19.578 1.00 12.62 90 GLY B C 1
ATOM 3289 O O . GLY B 1 90 ? -61.013 37.625 18.381 1.00 11.85 90 GLY B O 1
ATOM 3290 N N . TRP B 1 91 ? -61.878 37.229 20.426 1.00 12.43 91 TRP B N 1
ATOM 3291 C CA . TRP B 1 91 ? -62.694 36.087 20.026 1.00 13.68 91 TRP B CA 1
ATOM 3292 C C . TRP B 1 91 ? -63.666 36.387 18.870 1.00 14.96 91 TRP B C 1
ATOM 3293 O O . TRP B 1 91 ? -63.919 35.523 18.034 1.00 14.17 91 TRP B O 1
ATOM 3304 N N . THR B 1 92 ? -64.207 37.610 18.819 1.00 11.98 92 THR B N 1
ATOM 3305 C CA . THR B 1 92 ? -65.240 37.944 17.856 1.00 13.65 92 THR B CA 1
ATOM 3306 C C . THR B 1 92 ? -64.787 38.855 16.737 1.00 12.35 92 THR B C 1
ATOM 3307 O O . THR B 1 92 ? -64.056 39.810 16.986 1.00 12.23 92 THR B O 1
ATOM 3311 N N . ALA B 1 93 ? -65.241 38.599 15.503 1.00 11.96 93 ALA B N 1
ATOM 3312 C CA . ALA B 1 93 ? -64.840 39.438 14.367 1.00 13.92 93 ALA B CA 1
ATOM 3313 C C . ALA B 1 93 ? -65.963 40.225 13.714 1.00 11.83 93 ALA B C 1
ATOM 3314 O O . ALA B 1 93 ? -65.708 41.215 13.047 1.00 14.75 93 ALA B O 1
ATOM 3316 N N . ARG B 1 94 ? -67.210 39.817 13.965 1.00 13.06 94 ARG B N 1
ATOM 3317 C CA . ARG B 1 94 ? -68.353 40.444 13.295 1.00 15.34 94 ARG B CA 1
ATOM 3318 C C . ARG B 1 94 ? -69.652 40.252 14.078 1.00 13.33 94 ARG B C 1
ATOM 3319 O O . ARG B 1 94 ? -69.847 39.243 14.756 1.00 14.10 94 ARG B O 1
ATOM 3327 N N . SER B 1 95 ? -70.530 41.241 13.998 1.00 14.13 95 SER B N 1
ATOM 3328 C CA . SER B 1 95 ? -71.880 41.081 14.518 1.00 16.04 95 SER B CA 1
ATOM 3329 C C . SER B 1 95 ? -72.815 41.815 13.560 1.00 14.24 95 SER B C 1
ATOM 3330 O O . SER B 1 95 ? -72.358 42.505 12.644 1.00 15.09 95 SER B O 1
ATOM 3333 N N . CYS B 1 96 ? -74.129 41.650 13.737 1.00 13.02 96 CYS B N 1
ATOM 3334 C CA . CYS B 1 96 ? -75.045 42.088 12.655 1.00 15.48 96 CYS B CA 1
ATOM 3335 C C . CYS B 1 96 ? -75.297 43.585 12.654 1.00 14.66 96 CYS B C 1
ATOM 3336 O O . CYS B 1 96 ? -75.588 44.165 11.610 1.00 15.60 96 CYS B O 1
ATOM 3339 N N . GLY B 1 97 ? -75.201 44.203 13.831 1.00 15.48 97 GLY B N 1
ATOM 3340 C CA . GLY B 1 97 ? -75.332 45.650 13.962 1.00 15.42 97 GLY B CA 1
ATOM 3341 C C . GLY B 1 97 ? -76.743 46.172 14.225 1.00 17.08 97 GLY B C 1
ATOM 3342 O O . GLY B 1 97 ? -76.903 47.302 14.719 1.00 17.96 97 GLY B O 1
ATOM 3343 N N . HIS B 1 98 ? -77.765 45.393 13.875 1.00 15.30 98 HIS B N 1
ATOM 3344 C CA . HIS B 1 98 ? -79.128 45.944 13.848 1.00 15.89 98 HIS B CA 1
ATOM 3345 C C . HIS B 1 98 ? -80.114 45.297 14.818 1.00 16.40 98 HIS B C 1
ATOM 3346 O O . HIS B 1 98 ? -81.192 45.849 15.076 1.00 16.35 98 HIS B O 1
ATOM 3353 N N . CYS B 1 99 ? -79.780 44.150 15.383 1.00 12.48 99 CYS B N 1
ATOM 3354 C CA . CYS B 1 99 ? -80.661 43.541 16.367 1.00 12.88 99 CYS B CA 1
ATOM 3355 C C . CYS B 1 99 ? -80.647 44.359 17.674 1.00 12.84 99 CYS B C 1
ATOM 3356 O O . CYS B 1 99 ? -79.808 45.248 17.856 1.00 14.96 99 CYS B O 1
ATOM 3359 N N . ASP B 1 100 ? -81.576 44.038 18.568 1.00 15.19 100 ASP B N 1
ATOM 3360 C CA . ASP B 1 100 ? -81.675 44.777 19.838 1.00 14.92 100 ASP B CA 1
ATOM 3361 C C . ASP B 1 100 ? -80.336 44.768 20.577 1.00 14.29 100 ASP B C 1
ATOM 3362 O O . ASP B 1 100 ? -79.908 45.792 21.113 1.00 15.78 100 ASP B O 1
ATOM 3367 N N . ALA B 1 101 ? -79.688 43.603 20.601 1.00 13.91 101 ALA B N 1
ATOM 3368 C CA . ALA B 1 101 ? -78.418 43.471 21.311 1.00 14.29 101 ALA B CA 1
ATOM 3369 C C . ALA B 1 101 ? -77.366 44.362 20.673 1.00 13.44 101 ALA B C 1
ATOM 3370 O O . ALA B 1 101 ? -76.658 45.107 21.353 1.00 12.99 101 ALA B O 1
ATOM 3372 N N . CYS B 1 102 ? -77.255 44.293 19.351 1.00 12.18 102 CYS B N 1
ATOM 3373 C CA . CYS B 1 102 ? -76.227 45.058 18.693 1.00 12.80 102 CYS B CA 1
ATOM 3374 C C . CYS B 1 102 ? -76.453 46.570 18.780 1.00 13.14 102 CYS B C 1
ATOM 3375 O O . CYS B 1 102 ? -75.508 47.319 19.048 1.00 13.79 102 CYS B O 1
ATOM 3378 N N . ILE B 1 103 ? -77.679 47.008 18.523 1.00 14.31 103 ILE B N 1
ATOM 3379 C CA . ILE B 1 103 ? -77.944 48.442 18.427 1.00 14.21 103 ILE B CA 1
ATOM 3380 C C . ILE B 1 103 ? -77.821 49.121 19.793 1.00 13.70 103 ILE B C 1
ATOM 3381 O O . ILE B 1 103 ? -77.546 50.323 19.872 1.00 15.65 103 ILE B O 1
ATOM 3386 N N . SER B 1 104 ? -77.991 48.333 20.849 1.00 13.45 104 SER B N 1
ATOM 3387 C CA . SER B 1 104 ? -77.923 48.838 22.218 1.00 12.87 104 SER B CA 1
ATOM 3388 C C . SER B 1 104 ? -76.492 48.821 22.796 1.00 14.07 104 SER B C 1
ATOM 3389 O O . SER B 1 104 ? -76.297 49.163 23.971 1.00 15.01 104 SER B O 1
ATOM 3392 N N . GLY B 1 105 ? -75.504 48.398 22.017 1.00 14.05 105 GLY B N 1
ATOM 3393 C CA . GLY B 1 105 ? -74.147 48.388 22.525 1.00 14.34 105 GLY B CA 1
ATOM 3394 C C . GLY B 1 105 ? -73.772 47.063 23.178 1.00 14.82 105 GLY B C 1
ATOM 3395 O O . GLY B 1 105 ? -72.809 47.002 23.940 1.00 14.35 105 GLY B O 1
ATOM 3396 N N . ASN B 1 106 ? -74.548 46.019 22.887 1.00 12.23 106 ASN B N 1
ATOM 3397 C CA . ASN B 1 106 ? -74.329 44.674 23.432 1.00 12.32 106 ASN B CA 1
ATOM 3398 C C . ASN B 1 106 ? -74.040 43.680 22.308 1.00 12.70 106 ASN B C 1
ATOM 3399 O O . ASN B 1 106 ? -74.664 42.615 22.212 1.00 12.65 106 ASN B O 1
ATOM 3404 N N . GLN B 1 107 ? -73.059 44.029 21.471 1.00 11.84 107 GLN B N 1
ATOM 3405 C CA . GLN B 1 107 ? -72.855 43.329 20.198 1.00 10.45 107 GLN B CA 1
ATOM 3406 C C . GLN B 1 107 ? -72.432 41.879 20.379 1.00 10.06 107 GLN B C 1
ATOM 3407 O O . GLN B 1 107 ? -72.675 41.047 19.504 1.00 12.57 107 GLN B O 1
ATOM 3413 N N . ILE B 1 108 ? -71.815 41.551 21.516 1.00 11.63 108 ILE B N 1
ATOM 3414 C CA . ILE B 1 108 ? -71.393 40.167 21.753 1.00 13.33 108 ILE B CA 1
ATOM 3415 C C . ILE B 1 108 ? -72.619 39.253 21.916 1.00 12.47 108 ILE B C 1
ATOM 3416 O O . ILE B 1 108 ? -72.567 38.049 21.647 1.00 13.56 108 ILE B O 1
ATOM 3421 N N . ASN B 1 109 ? -73.751 39.853 22.295 1.00 10.73 109 ASN B N 1
ATOM 3422 C CA . ASN B 1 109 ? -74.991 39.106 22.437 1.00 13.71 109 ASN B CA 1
ATOM 3423 C C . ASN B 1 109 ? -75.858 39.143 21.187 1.00 13.88 109 ASN B C 1
ATOM 3424 O O . ASN B 1 109 ? -77.047 38.827 21.258 1.00 13.91 109 ASN B O 1
ATOM 3429 N N . CYS B 1 110 ? -75.260 39.497 20.053 1.00 13.22 110 CYS B N 1
ATOM 3430 C CA . CYS B 1 110 ? -75.974 39.512 18.778 1.00 12.30 110 CYS B CA 1
ATOM 3431 C C . CYS B 1 110 ? -76.925 38.344 18.604 1.00 13.91 110 CYS B C 1
ATOM 3432 O O . CYS B 1 110 ? -76.550 37.189 18.776 1.00 14.88 110 CYS B O 1
ATOM 3435 N N . GLU B 1 111 ? -78.171 38.692 18.286 1.00 14.05 111 GLU B N 1
ATOM 3436 C CA . GLU B 1 111 ? -79.260 37.745 18.114 1.00 15.39 111 GLU B CA 1
ATOM 3437 C C . GLU B 1 111 ? -78.984 36.694 17.033 1.00 21.16 111 GLU B C 1
ATOM 3438 O O . GLU B 1 111 ? -79.479 35.560 17.126 1.00 24.42 111 GLU B O 1
ATOM 3444 N N . GLN B 1 112 ? -78.190 37.062 16.022 1.00 17.52 112 GLN B N 1
ATOM 3445 C CA . GLN B 1 112 ? -77.837 36.129 14.945 1.00 21.28 112 GLN B CA 1
ATOM 3446 C C . GLN B 1 112 ? -76.673 35.224 15.309 1.00 23.90 112 GLN B C 1
ATOM 3447 O O . GLN B 1 112 ? -76.357 34.283 14.571 1.00 24.60 112 GLN B O 1
ATOM 3453 N N . GLY B 1 113 ? -76.031 35.517 16.433 1.00 17.15 113 GLY B N 1
ATOM 3454 C CA . GLY B 1 113 ? -74.791 34.856 16.806 1.00 17.82 113 GLY B CA 1
ATOM 3455 C C . GLY B 1 113 ? -73.603 35.652 16.300 1.00 17.91 113 GLY B C 1
ATOM 3456 O O . GLY B 1 113 ? -73.365 35.740 15.085 1.00 18.12 113 GLY B O 1
ATOM 3457 N N . ALA B 1 114 ? -72.827 36.223 17.219 1.00 14.89 114 ALA B N 1
ATOM 3458 C CA . ALA B 1 114 ? -71.678 36.995 16.781 1.00 12.95 114 ALA B CA 1
ATOM 3459 C C . ALA B 1 114 ? -70.671 36.029 16.165 1.00 14.84 114 ALA B C 1
ATOM 3460 O O . ALA B 1 114 ? -70.576 34.885 16.611 1.00 19.14 114 ALA B O 1
ATOM 3462 N N . VAL B 1 115 ? -69.993 36.468 15.117 1.00 14.79 115 VAL B N 1
ATOM 3463 C CA . VAL B 1 115 ? -69.114 35.581 14.341 1.00 13.61 115 VAL B CA 1
ATOM 3464 C C . VAL B 1 115 ? -67.718 35.470 14.954 1.00 12.18 115 VAL B C 1
ATOM 3465 O O . VAL B 1 115 ? -67.021 36.480 15.050 1.00 15.43 115 VAL B O 1
ATOM 3469 N N . PRO B 1 116 ? -67.340 34.264 15.392 1.00 12.83 116 PRO B N 1
ATOM 3470 C CA . PRO B 1 116 ? -65.978 34.103 15.925 1.00 14.35 116 PRO B CA 1
ATOM 3471 C C . PRO B 1 116 ? -64.921 34.353 14.874 1.00 16.11 116 PRO B C 1
ATOM 3472 O O . PRO B 1 116 ? -65.043 33.945 13.709 1.00 17.63 116 PRO B O 1
ATOM 3476 N N . THR B 1 117 ? -63.895 35.070 15.307 1.00 12.29 117 THR B N 1
ATOM 3477 C CA . THR B 1 117 ? -62.679 35.308 14.537 1.00 14.21 117 THR B CA 1
ATOM 3478 C C . THR B 1 117 ? -62.166 34.051 13.864 1.00 13.32 117 THR B C 1
ATOM 3479 O O . THR B 1 117 ? -61.788 34.093 12.697 1.00 15.81 117 THR B O 1
ATOM 3483 N N . ILE B 1 118 ? -62.232 32.929 14.565 1.00 15.15 118 ILE B N 1
ATOM 3484 C CA . ILE B 1 118 ? -61.708 31.692 13.975 1.00 15.33 118 ILE B CA 1
ATOM 3485 C C . ILE B 1 118 ? -62.373 31.280 12.639 1.00 18.02 118 ILE B C 1
ATOM 3486 O O . ILE B 1 118 ? -61.858 30.555 11.870 1.00 22.48 118 ILE B O 1
ATOM 3491 N N A MET B 1 119 ? -63.698 31.456 12.740 0.48 19.01 119 MET B N 1
ATOM 3492 N N B MET B 1 119 ? -63.701 31.447 12.770 0.52 18.95 119 MET B N 1
ATOM 3493 C CA A MET B 1 119 ? -64.636 30.949 11.761 0.48 18.16 119 MET B CA 1
ATOM 3494 C CA B MET B 1 119 ? -64.677 30.989 11.801 0.52 18.21 119 MET B CA 1
ATOM 3495 C C A MET B 1 119 ? -64.560 31.924 10.651 0.48 19.44 119 MET B C 1
ATOM 3496 C C B MET B 1 119 ? -64.505 31.909 10.666 0.52 19.38 119 MET B C 1
ATOM 3497 O O A MET B 1 119 ? -64.770 31.570 9.484 0.48 22.62 119 MET B O 1
ATOM 3498 O O B MET B 1 119 ? -64.620 31.508 9.500 0.52 22.67 119 MET B O 1
ATOM 3507 N N . ASN B 1 120 ? -64.251 33.174 11.002 1.00 18.81 120 ASN B N 1
ATOM 3508 C CA . ASN B 1 120 ? -63.899 34.095 9.926 1.00 19.77 120 ASN B CA 1
ATOM 3509 C C . ASN B 1 120 ? -62.484 34.006 9.285 1.00 19.10 120 ASN B C 1
ATOM 3510 O O . ASN B 1 120 ? -62.185 34.775 8.379 1.00 23.21 120 ASN B O 1
ATOM 3515 N N . ARG B 1 121 ? -61.678 33.051 9.764 1.00 21.22 121 ARG B N 1
ATOM 3516 C CA . ARG B 1 121 ? -60.223 32.893 9.503 1.00 20.57 121 ARG B CA 1
ATOM 3517 C C . ARG B 1 121 ? -59.420 33.786 10.453 1.00 16.36 121 ARG B C 1
ATOM 3518 O O . ARG B 1 121 ? -59.464 35.017 10.359 1.00 16.97 121 ARG B O 1
ATOM 3526 N N . GLY B 1 122 ? -58.661 33.143 11.347 1.00 15.50 122 GLY B N 1
ATOM 3527 C CA . GLY B 1 122 ? -58.077 33.822 12.491 1.00 15.64 122 GLY B CA 1
ATOM 3528 C C . GLY B 1 122 ? -56.646 34.294 12.370 1.00 14.73 122 GLY B C 1
ATOM 3529 O O . GLY B 1 122 ? -56.136 34.508 11.277 1.00 15.64 122 GLY B O 1
ATOM 3530 N N . GLY B 1 123 ? -56.032 34.489 13.537 1.00 15.59 123 GLY B N 1
ATOM 3531 C CA . GLY B 1 123 ? -54.786 35.218 13.660 1.00 14.21 123 GLY B CA 1
ATOM 3532 C C . GLY B 1 123 ? -53.527 34.346 13.613 1.00 13.04 123 GLY B C 1
ATOM 3533 O O . GLY B 1 123 ? -52.426 34.873 13.773 1.00 14.58 123 GLY B O 1
ATOM 3534 N N . PHE B 1 124 ? -53.712 33.038 13.439 1.00 12.75 124 PHE B N 1
ATOM 3535 C CA . PHE B 1 124 ? -52.559 32.128 13.210 1.00 13.67 124 PHE B CA 1
ATOM 3536 C C . PHE B 1 124 ? -52.142 32.317 11.755 1.00 14.54 124 PHE B C 1
ATOM 3537 O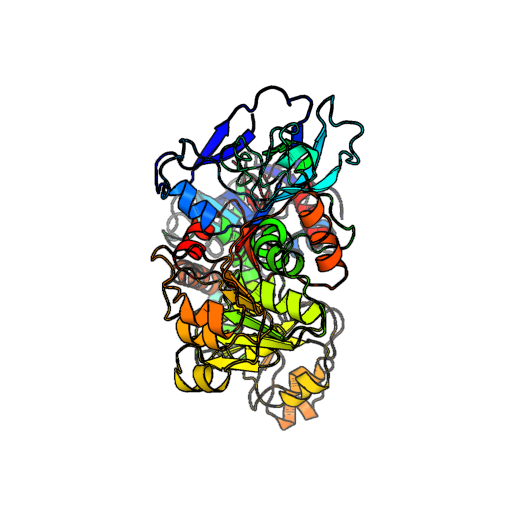 O . PHE B 1 124 ? -52.236 31.402 10.932 1.00 17.51 124 PHE B O 1
ATOM 3545 N N . ALA B 1 125 ? -51.733 33.525 11.429 1.00 14.89 125 ALA B N 1
ATOM 3546 C CA . ALA B 1 125 ? -51.513 33.908 10.039 1.00 16.54 125 ALA B CA 1
ATOM 3547 C C . ALA B 1 125 ? -50.753 35.203 9.971 1.00 14.19 125 ALA B C 1
ATOM 3548 O O . ALA B 1 125 ? -50.517 35.851 10.992 1.00 16.51 125 ALA B O 1
ATOM 3550 N N . GLU B 1 126 ? -50.333 35.607 8.771 1.00 14.44 126 GLU B N 1
ATOM 3551 C CA . GLU B 1 126 ? -49.613 36.870 8.669 1.00 15.75 126 GLU B CA 1
ATOM 3552 C C . GLU B 1 126 ? -50.537 38.083 8.841 1.00 13.23 126 GLU B C 1
ATOM 3553 O O . GLU B 1 126 ? -50.100 39.141 9.288 1.00 14.46 126 GLU B O 1
ATOM 3559 N N . LYS B 1 127 ? -51.774 37.902 8.407 1.00 14.43 127 LYS B N 1
ATOM 3560 C CA . LYS B 1 127 ? -52.801 38.949 8.432 1.00 14.27 127 LYS B CA 1
ATOM 3561 C C . LYS B 1 127 ? -54.152 38.314 8.698 1.00 16.85 127 LYS B C 1
ATOM 3562 O O . LYS B 1 127 ? -54.350 37.120 8.447 1.00 14.88 127 LYS B O 1
ATOM 3568 N N . LEU B 1 128 ? -55.101 39.111 9.198 1.00 14.56 128 LEU B N 1
ATOM 3569 C CA . LEU B 1 128 ? -56.488 38.674 9.217 1.00 15.87 128 LEU B CA 1
ATOM 3570 C C . LEU B 1 128 ? -57.378 39.899 9.002 1.00 11.93 128 LEU B C 1
ATOM 3571 O O . LEU B 1 128 ? -56.905 41.017 9.010 1.00 13.59 128 LEU B O 1
ATOM 3576 N N . ARG B 1 129 ? -58.681 39.653 8.877 1.00 16.72 129 ARG B N 1
ATOM 3577 C CA . ARG B 1 129 ? -59.659 40.724 8.707 1.00 16.82 129 ARG B CA 1
ATOM 3578 C C . ARG B 1 129 ? -60.747 40.610 9.760 1.00 14.78 129 ARG B C 1
ATOM 3579 O O . ARG B 1 129 ? -61.062 39.507 10.213 1.00 14.92 129 ARG B O 1
ATOM 3587 N N . ALA B 1 130 ? -61.325 41.747 10.140 1.00 15.71 130 ALA B N 1
ATOM 3588 C CA . ALA B 1 130 ? -62.507 41.732 11.004 1.00 14.62 130 ALA B CA 1
ATOM 3589 C C . ALA B 1 130 ? -63.325 42.986 10.727 1.00 14.41 130 ALA B C 1
ATOM 3590 O O . ALA B 1 130 ? -62.801 43.953 10.185 1.00 14.33 130 ALA B O 1
ATOM 3592 N N . ASP B 1 131 ? -64.595 42.994 11.130 1.00 14.83 131 ASP B N 1
ATOM 3593 C CA . ASP B 1 131 ? -65.357 44.233 11.086 1.00 14.31 131 ASP B CA 1
ATOM 3594 C C . ASP B 1 131 ? -64.700 45.339 11.920 1.00 15.94 131 ASP B C 1
ATOM 3595 O O . ASP B 1 131 ? -64.175 45.068 13.005 1.00 15.34 131 ASP B O 1
ATOM 3600 N N . TRP B 1 132 ? -64.715 46.581 11.439 1.00 15.52 132 TRP B N 1
ATOM 3601 C CA . TRP B 1 132 ? -64.024 47.646 12.161 1.00 12.53 132 TRP B CA 1
ATOM 3602 C C . TRP B 1 132 ? -64.510 47.764 13.619 1.00 15.17 132 TRP B C 1
ATOM 3603 O O . TRP B 1 132 ? -63.724 48.158 14.475 1.00 16.22 132 TRP B O 1
ATOM 3614 N N . GLN B 1 133 ? -65.778 47.439 13.901 1.00 14.50 133 GLN B N 1
ATOM 3615 C CA . GLN B 1 133 ? -66.259 47.584 15.277 1.00 13.79 133 GLN B CA 1
ATOM 3616 C C . GLN B 1 133 ? -65.513 46.667 16.242 1.00 13.43 133 GLN B C 1
ATOM 3617 O O . GLN B 1 133 ? -65.417 46.974 17.456 1.00 14.00 133 GLN B O 1
ATOM 3623 N N . TRP B 1 134 ? -64.956 45.569 15.722 1.00 13.13 134 TRP B N 1
ATOM 3624 C CA . TRP B 1 134 ? -64.323 44.560 16.575 1.00 11.71 134 TRP B CA 1
ATOM 3625 C C . TRP B 1 134 ? -62.792 44.678 16.565 1.00 12.46 134 TRP B C 1
ATOM 3626 O O . TRP B 1 134 ? -62.098 43.862 17.171 1.00 13.36 134 TRP B O 1
ATOM 3637 N N . VAL B 1 135 ? -62.294 45.722 15.921 1.00 12.57 135 VAL B N 1
ATOM 3638 C CA . VAL B 1 135 ? -60.861 46.020 15.892 1.00 13.41 135 VAL B CA 1
ATOM 3639 C C . VAL B 1 135 ? -60.579 47.025 16.991 1.00 16.32 135 VAL B C 1
ATOM 3640 O O . VAL B 1 135 ? -60.960 48.203 16.903 1.00 18.19 135 VAL B O 1
ATOM 3644 N N . ILE B 1 136 ? -59.987 46.539 18.079 1.00 12.74 136 ILE B N 1
ATOM 3645 C CA . ILE B 1 136 ? -59.940 47.299 19.323 1.00 13.39 136 ILE B CA 1
ATOM 3646 C C . ILE B 1 136 ? -58.738 48.233 19.363 1.00 14.13 136 ILE B C 1
ATOM 3647 O O . ILE B 1 136 ? -57.609 47.783 19.285 1.00 13.74 136 ILE B O 1
ATOM 3652 N N . PRO B 1 137 ? -58.968 49.544 19.488 1.00 12.40 137 PRO B N 1
ATOM 3653 C CA . PRO B 1 137 ? -57.823 50.453 19.579 1.00 14.70 137 PRO B CA 1
ATOM 3654 C C . PRO B 1 137 ? -57.115 50.275 20.911 1.00 15.70 137 PRO B C 1
ATOM 3655 O O . PRO B 1 137 ? -57.744 49.924 21.925 1.00 16.60 137 PRO B O 1
ATOM 3659 N N . LEU B 1 138 ? -55.810 50.489 20.898 1.00 15.30 138 LEU B N 1
ATOM 3660 C CA . LEU B 1 138 ? -54.978 50.229 22.068 1.00 17.98 138 LEU B CA 1
ATOM 3661 C C . LEU B 1 138 ? -54.340 51.497 22.577 1.00 19.02 138 LEU B C 1
ATOM 3662 O O . LEU B 1 138 ? -53.994 52.386 21.791 1.00 22.21 138 LEU B O 1
ATOM 3667 N N . PRO B 1 139 ? -54.137 51.581 23.892 1.00 17.28 139 PRO B N 1
ATOM 3668 C CA . PRO B 1 139 ? -53.352 52.679 24.467 1.00 18.25 139 PRO B CA 1
ATOM 3669 C C . PRO B 1 139 ? -51.923 52.708 23.950 1.00 17.66 139 PRO B C 1
ATOM 3670 O O . PRO B 1 139 ? -51.318 51.658 23.743 1.00 20.55 139 PRO B O 1
ATOM 3674 N N . GLU B 1 140 ? -51.376 53.911 23.791 1.00 20.90 140 GLU B N 1
ATOM 3675 C CA . GLU B 1 140 ? -50.027 54.081 23.265 1.00 27.40 140 GLU B CA 1
ATOM 3676 C C . GLU B 1 140 ? -48.959 53.335 24.053 1.00 30.04 140 GLU B C 1
ATOM 3677 O O . GLU B 1 140 ? -48.003 52.814 23.480 1.00 27.69 140 GLU B O 1
ATOM 3683 N N . ASN B 1 141 ? -49.118 53.279 25.369 1.00 24.36 141 ASN B N 1
ATOM 3684 C CA . ASN B 1 141 ? -48.046 52.739 26.193 1.00 28.81 141 ASN B CA 1
ATOM 3685 C C . ASN B 1 141 ? -48.240 51.291 26.632 1.00 26.24 141 ASN B C 1
ATOM 3686 O O . ASN B 1 141 ? -47.523 50.816 27.509 1.00 28.69 141 ASN B O 1
ATOM 3691 N N . ILE B 1 142 ? -49.185 50.571 26.034 1.00 20.74 142 ILE B N 1
ATOM 3692 C CA . ILE B 1 142 ? -49.409 49.206 26.494 1.00 17.33 142 ILE B CA 1
ATOM 3693 C C . ILE B 1 142 ? -48.270 48.277 26.050 1.00 20.57 142 ILE B C 1
ATOM 3694 O O . ILE B 1 142 ? -47.667 48.489 24.977 1.00 19.36 142 ILE B O 1
ATOM 3699 N N . ASP B 1 143 ? -47.937 47.284 26.872 1.00 18.37 143 ASP B N 1
ATOM 3700 C CA . ASP B 1 143 ? -46.989 46.286 26.397 1.00 17.73 143 ASP B CA 1
ATOM 3701 C C . ASP B 1 143 ? -47.628 45.345 25.406 1.00 18.90 143 ASP B C 1
ATOM 3702 O O . ASP B 1 143 ? -48.499 44.539 25.737 1.00 18.96 143 ASP B O 1
ATOM 3707 N N . ILE B 1 144 ? -47.175 45.449 24.161 1.00 18.80 144 ILE B N 1
ATOM 3708 C CA . ILE B 1 144 ? -47.838 44.692 23.126 1.00 17.62 144 ILE B CA 1
ATOM 3709 C C . ILE B 1 144 ? -47.522 43.199 23.147 1.00 16.60 144 ILE B C 1
ATOM 3710 O O . ILE B 1 144 ? -48.338 42.429 22.691 1.00 17.26 144 ILE B O 1
ATOM 3715 N N A GLU B 1 145 ? -46.371 42.789 23.689 0.48 18.64 145 GLU B N 1
ATOM 3716 N N B GLU B 1 145 ? -46.375 42.793 23.692 0.52 18.64 145 GLU B N 1
ATOM 3717 C CA A GLU B 1 145 ? -46.009 41.369 23.675 0.48 18.66 145 GLU B CA 1
ATOM 3718 C CA B GLU B 1 145 ? -46.007 41.379 23.684 0.52 18.66 145 GLU B CA 1
ATOM 3719 C C A GLU B 1 145 ? -46.920 40.545 24.579 0.48 19.67 145 GLU B C 1
ATOM 3720 C C B GLU B 1 145 ? -46.916 40.547 24.580 0.52 19.67 145 GLU B C 1
ATOM 3721 O O A GLU B 1 145 ? -47.181 39.372 24.307 0.48 20.71 145 GLU B O 1
ATOM 3722 O O B GLU B 1 145 ? -47.163 39.373 24.307 0.52 20.72 145 GLU B O 1
ATOM 3733 N N . SER B 1 146 ? -47.423 41.163 25.646 1.00 17.54 146 SER B N 1
ATOM 3734 C CA . SER B 1 146 ? -48.286 40.447 26.587 1.00 16.08 146 SER B CA 1
ATOM 3735 C C . SER B 1 146 ? -49.762 40.832 26.486 1.00 15.62 146 SER B C 1
ATOM 3736 O O . SER B 1 146 ? -50.590 40.256 27.185 1.00 16.64 146 SER B O 1
ATOM 3739 N N . ALA B 1 147 ? -50.096 41.784 25.621 1.00 14.28 147 ALA B N 1
ATOM 3740 C CA . ALA B 1 147 ? -51.475 42.293 25.559 1.00 13.95 147 ALA B CA 1
ATOM 3741 C C . ALA B 1 147 ? -52.485 41.337 24.935 1.00 13.08 147 ALA B C 1
ATOM 3742 O O . ALA B 1 147 ? -53.672 41.410 25.253 1.00 13.09 147 ALA B O 1
ATOM 3744 N N . GLY B 1 148 ? -52.047 40.495 24.008 1.00 12.36 148 GLY B N 1
ATOM 3745 C CA . GLY B 1 148 ? -52.939 39.605 23.283 1.00 12.10 148 GLY B CA 1
ATOM 3746 C C . GLY B 1 148 ? -53.958 38.869 24.142 1.00 13.86 148 GLY B C 1
ATOM 3747 O O . GLY B 1 148 ? -55.181 38.936 23.904 1.00 13.95 148 GLY B O 1
ATOM 3748 N N . PRO B 1 149 ? -53.477 38.167 25.177 1.00 12.30 149 PRO B N 1
ATOM 3749 C CA . PRO B 1 149 ? -54.420 37.390 25.984 1.00 13.63 149 PRO B CA 1
ATOM 3750 C C . PRO B 1 149 ? -55.411 38.255 26.765 1.00 13.64 149 PRO B C 1
ATOM 3751 O O . PRO B 1 149 ? -56.429 37.705 27.169 1.00 13.73 149 PRO B O 1
ATOM 3755 N N . LEU B 1 150 ? -55.145 39.541 26.970 1.00 12.51 150 LEU B N 1
ATOM 3756 C CA . LEU B 1 150 ? -56.157 40.410 27.604 1.00 11.10 150 LEU B CA 1
ATOM 3757 C C . LEU B 1 150 ? -57.431 40.447 26.770 1.00 11.87 150 LEU B C 1
ATOM 3758 O O . LEU B 1 150 ? -58.544 40.636 27.302 1.00 13.11 150 LEU B O 1
ATOM 3763 N N . LEU B 1 151 ? -57.288 40.289 25.458 1.00 11.25 151 LEU B N 1
ATOM 3764 C CA . LEU B 1 151 ? -58.447 40.422 24.577 1.00 11.15 151 LEU B CA 1
ATOM 3765 C C . LEU B 1 151 ? -59.431 39.271 24.696 1.00 14.61 151 LEU B C 1
ATOM 3766 O O . LEU B 1 151 ? -60.578 39.392 24.245 1.00 14.79 151 LEU B O 1
ATOM 3771 N N . CYS B 1 152 ? -59.007 38.163 25.310 1.00 12.19 152 CYS B N 1
ATOM 3772 C CA . CYS B 1 152 ? -59.852 36.985 25.469 1.00 12.89 152 CYS B CA 1
ATOM 3773 C C . CYS B 1 152 ? -59.908 36.590 26.931 1.00 13.02 152 CYS B C 1
ATOM 3774 O O . CYS B 1 152 ? -60.952 36.730 27.578 1.00 12.06 152 CYS B O 1
ATOM 3777 N N . GLY B 1 153 ? -58.783 36.148 27.489 1.00 13.20 153 GLY B N 1
ATOM 3778 C CA . GLY B 1 153 ? -58.765 35.840 28.910 1.00 14.48 153 GLY B CA 1
ATOM 3779 C C . GLY B 1 153 ? -59.059 37.036 29.798 1.00 12.66 153 GLY B C 1
ATOM 3780 O O . GLY B 1 153 ? -59.823 36.957 30.773 1.00 13.18 153 GLY B O 1
ATOM 3781 N N . GLY B 1 154 ? -58.447 38.167 29.472 1.00 12.16 154 GLY B N 1
ATOM 3782 C CA . GLY B 1 154 ? -58.677 39.373 30.234 1.00 11.16 154 GLY B CA 1
ATOM 3783 C C . GLY B 1 154 ? -60.134 39.798 30.257 1.00 11.97 154 GLY B C 1
ATOM 3784 O O . GLY B 1 154 ? -60.671 40.074 31.318 1.00 12.32 154 GLY B O 1
ATOM 3785 N N . ILE B 1 155 ? -60.752 39.893 29.086 1.00 10.75 155 ILE B N 1
ATOM 3786 C CA . ILE B 1 155 ? -62.123 40.400 29.032 1.00 10.65 155 ILE B CA 1
ATOM 3787 C C . ILE B 1 155 ? -63.032 39.381 29.725 1.00 13.01 155 ILE B C 1
ATOM 3788 O O . ILE B 1 155 ? -64.017 39.759 30.360 1.00 11.54 155 ILE B O 1
ATOM 3793 N N . THR B 1 156 ? -62.684 38.100 29.641 1.00 11.79 156 THR B N 1
ATOM 3794 C CA . THR B 1 156 ? -63.495 37.072 30.259 1.00 10.93 156 THR B CA 1
ATOM 3795 C C . THR B 1 156 ? -63.569 37.255 31.768 1.00 10.89 156 THR B C 1
ATOM 3796 O O . THR B 1 156 ? -64.657 37.124 32.340 1.00 12.70 156 THR B O 1
ATOM 3800 N N . VAL B 1 157 ? -62.468 37.616 32.421 1.00 10.88 157 VAL B N 1
ATOM 3801 C CA . VAL B 1 157 ? -62.544 37.803 33.865 1.00 11.65 157 VAL B CA 1
ATOM 3802 C C . VAL B 1 157 ? -62.899 39.236 34.251 1.00 14.56 157 VAL B C 1
ATOM 3803 O O . VAL B 1 157 ? -63.363 39.459 35.359 1.00 14.99 157 VAL B O 1
ATOM 3807 N N . PHE B 1 158 ? -62.696 40.192 33.346 1.00 10.43 158 PHE B N 1
ATOM 3808 C CA . PHE B 1 158 ? -63.127 41.576 33.581 1.00 12.96 158 PHE B CA 1
ATOM 3809 C C . PHE B 1 158 ? -64.641 41.733 33.517 1.00 15.20 158 PHE B C 1
ATOM 3810 O O . PHE B 1 158 ? -65.249 42.486 34.297 1.00 14.14 158 PHE B O 1
ATOM 3818 N N . LYS B 1 159 ? -65.277 41.030 32.582 1.00 11.93 159 LYS B N 1
ATOM 3819 C CA . LYS B 1 159 ? -66.712 41.230 32.377 1.00 12.40 159 LYS B CA 1
ATOM 3820 C C . LYS B 1 159 ? -67.588 41.003 33.634 1.00 14.97 159 LYS B C 1
ATOM 3821 O O . LYS B 1 159 ? -68.469 41.819 33.905 1.00 13.72 159 LYS B O 1
ATOM 3827 N N . PRO B 1 160 ? -67.357 39.947 34.427 1.00 12.13 160 PRO B N 1
ATOM 3828 C CA . PRO B 1 160 ? -68.169 39.844 35.648 1.00 14.31 160 PRO B CA 1
ATOM 3829 C C . PRO B 1 160 ? -67.951 41.000 36.618 1.00 12.53 160 PRO B C 1
ATOM 3830 O O . PRO B 1 160 ? -68.855 41.282 37.420 1.00 13.55 160 PRO B O 1
ATOM 3834 N N . LEU B 1 161 ? -66.789 41.638 36.576 1.00 11.68 161 LEU B N 1
ATOM 3835 C CA . LEU B 1 161 ? -66.542 42.776 37.467 1.00 12.52 161 LEU B CA 1
A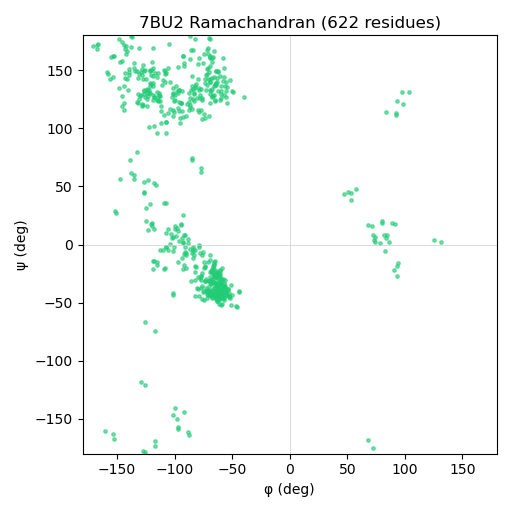TOM 3836 C C . LEU B 1 161 ? -67.465 43.915 37.075 1.00 14.96 161 LEU B C 1
ATOM 3837 O O . LEU B 1 161 ? -67.919 44.684 37.931 1.00 14.12 161 LEU B O 1
ATOM 3842 N N . LEU B 1 162 ? -67.749 44.021 35.783 1.00 13.68 162 LEU B N 1
ATOM 3843 C CA . LEU B 1 162 ? -68.740 44.993 35.298 1.00 15.03 162 LEU B CA 1
ATOM 3844 C C . LEU B 1 162 ? -70.183 44.560 35.611 1.00 15.84 162 LEU B C 1
ATOM 3845 O O . LEU B 1 162 ? -71.003 45.361 36.097 1.00 19.37 162 LEU B O 1
ATOM 3850 N N . MET B 1 163 ? -70.517 43.311 35.310 1.00 13.82 163 MET B N 1
ATOM 3851 C CA . MET B 1 163 ? -71.858 42.803 35.513 1.00 14.14 163 MET B CA 1
ATOM 3852 C C . MET B 1 163 ? -72.298 42.933 36.965 1.00 16.95 163 MET B C 1
ATOM 3853 O O . MET B 1 163 ? -73.465 43.236 37.236 1.00 18.39 163 MET B O 1
ATOM 3858 N N . HIS B 1 164 ? -71.377 42.724 37.899 1.00 14.40 164 HIS B N 1
ATOM 3859 C CA . HIS B 1 164 ? -71.748 42.752 39.314 1.00 14.28 164 HIS B CA 1
ATOM 3860 C C . HIS B 1 164 ? -71.308 44.019 40.042 1.00 16.23 164 HIS B C 1
ATOM 3861 O O . HIS B 1 164 ? -71.313 44.068 41.276 1.00 18.39 164 HIS B O 1
ATOM 3868 N N A HIS B 1 165 ? -70.988 45.051 39.263 0.45 15.52 165 HIS B N 1
ATOM 3869 N N B HIS B 1 165 ? -70.870 45.008 39.267 0.55 15.36 165 HIS B N 1
ATOM 3870 C CA A HIS B 1 165 ? -70.578 46.357 39.788 0.45 18.59 165 HIS B CA 1
ATOM 3871 C CA B HIS B 1 165 ? -70.617 46.343 39.797 0.55 18.58 165 HIS B CA 1
ATOM 3872 C C A HIS B 1 165 ? -69.608 46.220 40.951 0.45 20.69 165 HIS B C 1
ATOM 3873 C C B HIS B 1 165 ? -69.566 46.333 40.903 0.55 20.69 165 HIS B C 1
ATOM 3874 O O A HIS B 1 165 ? -69.884 46.620 42.085 0.45 20.27 165 HIS B O 1
ATOM 3875 O O B HIS B 1 165 ? -69.741 46.958 41.948 0.55 20.48 165 HIS B O 1
ATOM 3888 N N . ILE B 1 166 ? -68.471 45.615 40.655 1.00 15.56 166 ILE B N 1
ATOM 3889 C CA . ILE B 1 166 ? -67.433 45.422 41.638 1.00 16.71 166 ILE B CA 1
ATOM 3890 C C . ILE B 1 166 ? -66.624 46.701 41.825 1.00 19.68 166 ILE B C 1
ATOM 3891 O O . ILE B 1 166 ? -66.206 47.345 40.845 1.00 16.96 166 ILE B O 1
ATOM 3896 N N . THR B 1 167 ? -66.410 47.069 43.085 1.00 17.18 167 THR B N 1
ATOM 3897 C CA . THR B 1 167 ? -65.527 48.192 43.401 1.00 17.73 167 THR B CA 1
ATOM 3898 C C . THR B 1 167 ? -64.466 47.782 44.418 1.00 20.15 167 THR B C 1
ATOM 3899 O O . THR B 1 167 ? -64.403 46.637 44.850 1.00 15.76 167 THR B O 1
ATOM 3903 N N . ALA B 1 168 ? -63.626 48.725 44.829 1.00 19.85 168 ALA B N 1
ATOM 3904 C CA . ALA B 1 168 ? -62.548 48.413 45.759 1.00 17.50 168 ALA B CA 1
ATOM 3905 C C . ALA B 1 168 ? -63.043 47.865 47.107 1.00 13.72 168 ALA B C 1
ATOM 3906 O O . ALA B 1 168 ? -62.277 47.209 47.815 1.00 16.82 168 ALA B O 1
ATOM 3908 N N . THR B 1 169 ? -64.294 48.130 47.478 1.00 15.13 169 THR B N 1
ATOM 3909 C CA . THR B 1 169 ? -64.764 47.632 48.769 1.00 16.43 169 THR B CA 1
ATOM 3910 C C . THR B 1 169 ? -65.267 46.202 48.691 1.00 16.51 169 THR B C 1
ATOM 3911 O O . THR B 1 169 ? -65.551 45.578 49.714 1.00 16.94 169 THR B O 1
ATOM 3915 N N . SER B 1 170 ? -65.352 45.672 47.473 1.00 14.69 170 SER B N 1
ATOM 3916 C CA . SER B 1 170 ? -65.855 44.311 47.282 1.00 13.09 170 SER B CA 1
ATOM 3917 C C . SER B 1 170 ? -64.867 43.253 47.778 1.00 13.87 170 SER B C 1
ATOM 3918 O O . SER B 1 170 ? -63.640 43.376 47.620 1.00 15.88 170 SER B O 1
ATOM 3921 N N . ARG B 1 171 ? -65.437 42.197 48.356 1.00 13.51 171 ARG B N 1
ATOM 3922 C CA . ARG B 1 171 ? -64.662 41.036 48.751 1.00 14.24 171 ARG B CA 1
ATOM 3923 C C . ARG B 1 171 ? -64.867 39.964 47.686 1.00 13.21 171 ARG B C 1
ATOM 3924 O O . ARG B 1 171 ? -65.979 39.491 47.485 1.00 14.64 171 ARG B O 1
ATOM 3932 N N . VAL B 1 172 ? -63.805 39.633 46.962 1.00 13.89 172 VAL B N 1
ATOM 3933 C CA . VAL B 1 172 ? -63.925 38.772 45.802 1.00 12.65 172 VAL B CA 1
ATOM 3934 C C . VAL B 1 172 ? -63.029 37.543 45.907 1.00 13.61 172 VAL B C 1
ATOM 3935 O O . VAL B 1 172 ? -61.831 37.654 46.209 1.00 15.12 172 VAL B O 1
ATOM 3939 N N . GLY B 1 173 ? -63.603 36.375 45.619 1.00 13.27 173 GLY B N 1
ATOM 3940 C CA . GLY B 1 173 ? -62.810 35.149 45.551 1.00 13.19 173 GLY B CA 1
ATOM 3941 C C . GLY B 1 173 ? -62.643 34.652 44.125 1.00 13.22 173 GLY B C 1
ATOM 3942 O O . GLY B 1 173 ? -63.515 34.887 43.275 1.00 14.11 173 GLY B O 1
ATOM 3943 N N . VAL B 1 174 ? -61.517 33.989 43.852 1.00 12.06 174 VAL B N 1
ATOM 3944 C CA . VAL B 1 174 ? -61.245 33.497 42.527 1.00 12.17 174 VAL B CA 1
ATOM 3945 C C . VAL B 1 174 ? -60.898 32.024 42.673 1.00 15.81 174 VAL B C 1
ATOM 3946 O O . VAL B 1 174 ? -59.940 31.693 43.375 1.00 14.90 174 VAL B O 1
ATOM 3950 N N . ILE B 1 175 ? -61.666 31.167 42.011 1.00 12.69 175 ILE B N 1
ATOM 3951 C CA . ILE B 1 175 ? -61.396 29.725 42.058 1.00 14.24 175 ILE B CA 1
ATOM 3952 C C . ILE B 1 175 ? -60.534 29.359 40.879 1.00 15.88 175 ILE B C 1
ATOM 3953 O O . ILE B 1 175 ? -60.956 29.464 39.736 1.00 14.83 175 ILE B O 1
ATOM 3958 N N . GLY B 1 176 ? -59.303 28.921 41.154 1.00 14.88 176 GLY B N 1
ATOM 3959 C CA . GLY B 1 176 ? -58.425 28.514 40.083 1.00 18.18 176 GLY B CA 1
ATOM 3960 C C . GLY B 1 176 ? -57.402 29.604 39.834 1.00 23.12 176 GLY B C 1
ATOM 3961 O O . GLY B 1 176 ? -57.745 30.792 39.743 1.00 22.94 176 GLY B O 1
ATOM 3962 N N . ILE B 1 177 ? -56.127 29.240 39.754 1.00 17.17 177 ILE B N 1
ATOM 3963 C CA . ILE B 1 177 ? -55.135 30.288 39.494 1.00 18.15 177 ILE B CA 1
ATOM 3964 C C . ILE B 1 177 ? -54.276 29.919 38.294 1.00 22.57 177 ILE B C 1
ATOM 3965 O O . ILE B 1 177 ? -53.053 30.053 38.319 1.00 30.49 177 ILE B O 1
ATOM 3970 N N . GLY B 1 178 ? -54.931 29.441 37.246 1.00 18.37 178 GLY B N 1
ATOM 3971 C CA . GLY B 1 178 ? -54.267 29.223 35.970 1.00 18.40 178 GLY B CA 1
ATOM 3972 C C . GLY B 1 178 ? -54.373 30.431 35.042 1.00 16.92 178 GLY B C 1
ATOM 3973 O O . GLY B 1 178 ? -54.355 31.586 35.488 1.00 18.63 178 GLY B O 1
ATOM 3974 N N . GLY B 1 179 ? -54.510 30.151 33.749 1.00 17.77 179 GLY B N 1
ATOM 3975 C CA . GLY B 1 179 ? -54.534 31.180 32.732 1.00 21.92 179 GLY B CA 1
ATOM 3976 C C . GLY B 1 179 ? -55.543 32.273 33.024 1.00 22.28 179 GLY B C 1
ATOM 3977 O O . GLY B 1 179 ? -55.234 33.453 32.943 1.00 27.62 179 GLY B O 1
ATOM 3978 N N . LEU B 1 180 ? -56.748 31.881 33.403 1.00 17.14 180 LEU B N 1
ATOM 3979 C CA . LEU B 1 180 ? -57.760 32.911 33.676 1.00 14.39 180 LEU B CA 1
ATOM 3980 C C . LEU B 1 180 ? -57.633 33.494 35.077 1.00 16.34 180 LEU B C 1
ATOM 3981 O O . LEU B 1 180 ? -57.780 34.712 35.273 1.00 17.95 180 LEU B O 1
ATOM 3986 N N . GLY B 1 181 ? -57.441 32.621 36.059 1.00 14.40 181 GLY B N 1
ATOM 3987 C CA . GLY B 1 181 ? -57.396 33.042 37.450 1.00 14.25 181 GLY B CA 1
ATOM 3988 C C . GLY B 1 181 ? -56.305 34.050 37.737 1.00 14.46 181 GLY B C 1
ATOM 3989 O O . GLY B 1 181 ? -56.506 35.013 38.479 1.00 14.14 181 GLY B O 1
ATOM 3990 N N . HIS B 1 182 ? -55.118 33.834 37.179 1.00 14.08 182 HIS B N 1
ATOM 3991 C CA . HIS B 1 182 ? -54.050 34.754 37.453 1.00 11.41 182 HIS B CA 1
ATOM 3992 C C . HIS B 1 182 ? -54.351 36.165 36.926 1.00 13.76 182 HIS B C 1
ATOM 3993 O O . HIS B 1 182 ? -54.014 37.124 37.591 1.00 14.23 182 HIS B O 1
ATOM 4000 N N . ILE B 1 183 ? -55.000 36.282 35.768 1.00 14.79 183 ILE B N 1
ATOM 4001 C CA . ILE B 1 183 ? -55.372 37.608 35.264 1.00 11.89 183 ILE B CA 1
ATOM 4002 C C . ILE B 1 183 ? -56.458 38.223 36.159 1.00 12.40 183 ILE B C 1
ATOM 4003 O O . ILE B 1 183 ? -56.432 39.418 36.454 1.00 13.55 183 ILE B O 1
ATOM 4008 N N . ALA B 1 184 ? -57.383 37.389 36.608 1.00 12.57 184 ALA B N 1
ATOM 4009 C CA . ALA B 1 184 ? -58.466 37.887 37.477 1.00 12.85 184 ALA B CA 1
ATOM 4010 C C . ALA B 1 184 ? -57.849 38.475 38.746 1.00 12.73 184 ALA B C 1
ATOM 4011 O O . ALA B 1 184 ? -58.226 39.541 39.207 1.00 12.52 184 ALA B O 1
ATOM 4013 N N . ILE B 1 185 ? -56.885 37.759 39.325 1.00 12.31 185 ILE B N 1
ATOM 4014 C CA . ILE B 1 185 ? -56.269 38.248 40.542 1.00 14.04 185 ILE B CA 1
ATOM 4015 C C . ILE B 1 185 ? -55.542 39.578 40.323 1.00 13.14 185 ILE B C 1
ATOM 4016 O O . ILE B 1 185 ? -55.669 40.501 41.129 1.00 14.28 185 ILE B O 1
ATOM 4021 N N . LYS B 1 186 ? -54.796 39.699 39.231 1.00 13.22 186 LYS B N 1
ATOM 4022 C CA . LYS B 1 186 ? -54.060 40.929 38.950 1.00 12.20 186 LYS B CA 1
ATOM 4023 C C . LYS B 1 186 ? -55.031 42.095 38.784 1.00 13.31 186 LYS B C 1
ATOM 4024 O O . LYS B 1 186 ? -54.787 43.195 39.296 1.00 15.32 186 LYS B O 1
ATOM 4030 N N . LEU B 1 187 ? -56.134 41.860 38.072 1.00 12.80 187 LEU B N 1
ATOM 4031 C CA . LEU B 1 187 ? -57.099 42.921 37.837 1.00 12.20 187 LEU B CA 1
ATOM 4032 C C . LEU B 1 187 ? -57.792 43.342 39.123 1.00 15.26 187 LEU B C 1
ATOM 4033 O O . LEU B 1 187 ? -57.974 44.540 39.366 1.00 14.96 187 LEU B O 1
ATOM 4038 N N . LEU B 1 188 ? -58.216 42.369 39.930 1.00 13.86 188 LEU B N 1
ATOM 4039 C CA . LEU B 1 188 ? -58.887 42.663 41.186 1.00 15.11 188 LEU B CA 1
ATOM 4040 C C . LEU B 1 188 ? -57.965 43.408 42.124 1.00 14.28 188 LEU B C 1
ATOM 4041 O O . LEU B 1 188 ? -58.405 44.320 42.817 1.00 15.95 188 LEU B O 1
ATOM 4046 N N . HIS B 1 189 ? -56.688 43.047 42.136 1.00 14.13 189 HIS B N 1
ATOM 4047 C CA . HIS B 1 189 ? -55.748 43.778 42.960 1.00 17.04 189 HIS B CA 1
ATOM 4048 C C . HIS B 1 189 ? -55.610 45.227 42.489 1.00 15.71 189 HIS B C 1
ATOM 4049 O O . HIS B 1 189 ? -55.572 46.146 43.313 1.00 16.45 189 HIS B O 1
ATOM 4056 N N . ALA B 1 190 ? -55.531 45.432 41.174 1.00 14.49 190 ALA B N 1
ATOM 4057 C CA . ALA B 1 190 ? -55.438 46.791 40.637 1.00 16.31 190 ALA B CA 1
ATOM 4058 C C . ALA B 1 190 ? -56.683 47.613 40.958 1.00 17.48 190 ALA B C 1
ATOM 4059 O O . ALA B 1 190 ? -56.641 48.848 41.001 1.00 19.37 190 ALA B O 1
ATOM 4061 N N . MET B 1 191 ? -57.809 46.937 41.161 1.00 14.57 191 MET B N 1
ATOM 4062 C CA . MET B 1 191 ? -59.024 47.638 41.577 1.00 14.19 191 MET B CA 1
ATOM 4063 C C . MET B 1 191 ? -59.136 47.900 43.094 1.00 16.88 191 MET B C 1
ATOM 4064 O O . MET B 1 191 ? -60.104 48.522 43.560 1.00 18.14 191 MET B O 1
ATOM 4069 N N . GLY B 1 192 ? -58.192 47.374 43.866 1.00 14.57 192 GLY B N 1
ATOM 4070 C CA . GLY B 1 192 ? -58.158 47.624 45.309 1.00 15.12 192 GLY B CA 1
ATOM 4071 C C . GLY B 1 192 ? -59.044 46.679 46.111 1.00 17.48 192 GLY B C 1
ATOM 4072 O O . GLY B 1 192 ? -59.229 46.858 47.317 1.00 18.05 192 GLY B O 1
ATOM 4073 N N . CYS B 1 193 ? -59.587 45.664 45.451 1.00 16.34 193 CYS B N 1
ATOM 4074 C CA . CYS B 1 193 ? -60.484 44.721 46.126 1.00 16.73 193 CYS B CA 1
ATOM 4075 C C . CYS B 1 193 ? -59.767 43.883 47.164 1.00 15.36 193 CYS B C 1
ATOM 4076 O O . CYS B 1 193 ? -58.539 43.734 47.114 1.00 16.82 193 CYS B O 1
ATOM 4079 N N . GLU B 1 194 ? -60.540 43.304 48.091 1.00 15.34 194 GLU B N 1
ATOM 4080 C CA . GLU B 1 194 ? -59.984 42.290 48.984 1.00 14.60 194 GLU B CA 1
ATOM 4081 C C . GLU B 1 194 ? -60.110 40.948 48.291 1.00 15.22 194 GLU B C 1
ATOM 4082 O O . GLU B 1 194 ? -61.228 40.469 48.074 1.00 16.29 194 GLU B O 1
ATOM 4088 N N . VAL B 1 195 ? -58.978 40.337 47.980 1.00 14.46 195 VAL B N 1
ATOM 4089 C CA . VAL B 1 195 ? -58.935 39.225 47.042 1.00 14.11 195 VAL B CA 1
ATOM 4090 C C . VAL B 1 195 ? -58.494 37.928 47.695 1.00 15.47 195 VAL B C 1
ATOM 4091 O O . VAL B 1 195 ? -57.423 37.865 48.300 1.00 17.13 195 VAL B O 1
ATOM 4095 N N . THR B 1 196 ? -59.321 36.895 47.557 1.00 13.76 196 THR B N 1
ATOM 4096 C CA . THR B 1 196 ? -58.971 35.555 48.013 1.00 13.02 196 THR B CA 1
ATOM 4097 C C . THR B 1 196 ? -58.828 34.633 46.815 1.00 15.48 196 THR B C 1
ATOM 4098 O O . THR B 1 196 ? -59.695 34.579 45.949 1.00 15.35 196 THR B O 1
ATOM 4102 N N . ALA B 1 197 ? -57.713 33.908 46.767 1.00 14.57 197 ALA B N 1
ATOM 4103 C CA . ALA B 1 197 ? -57.505 32.906 45.730 1.00 14.73 197 ALA B CA 1
ATOM 4104 C C . ALA B 1 197 ? -57.775 31.528 46.314 1.00 17.11 197 ALA B C 1
ATOM 4105 O O . ALA B 1 197 ? -57.250 31.193 47.377 1.00 19.50 197 ALA B O 1
ATOM 4107 N N . PHE B 1 198 ? -58.577 30.744 45.619 1.00 14.09 198 PHE B N 1
ATOM 4108 C CA . PHE B 1 198 ? -58.829 29.363 46.004 1.00 14.83 198 PHE B CA 1
ATOM 4109 C C . PHE B 1 198 ? -57.985 28.475 45.104 1.00 16.12 198 PHE B C 1
ATOM 4110 O O . PHE B 1 198 ? -58.239 28.353 43.911 1.00 16.00 198 PHE B O 1
ATOM 4118 N N . SER B 1 199 ? -56.975 27.865 45.720 1.00 18.93 199 SER B N 1
ATOM 4119 C CA . SER B 1 199 ? -55.895 27.187 45.029 1.00 23.21 199 SER B CA 1
ATOM 4120 C C . SER B 1 199 ? -55.837 25.724 45.415 1.00 22.80 199 SER B C 1
ATOM 4121 O O . SER B 1 199 ? -55.968 25.402 46.593 1.00 25.32 199 SER B O 1
ATOM 4124 N N . SER B 1 200 ? -55.608 24.855 44.432 1.00 30.45 200 SER B N 1
ATOM 4125 C CA . SER B 1 200 ? -55.418 23.429 44.702 1.00 26.70 200 SER B CA 1
ATOM 4126 C C . SER B 1 200 ? -53.950 23.046 44.896 1.00 38.80 200 SER B C 1
ATOM 4127 O O . SER B 1 200 ? -53.656 21.910 45.269 1.00 40.15 200 SER B O 1
ATOM 4130 N N . ASN B 1 201 ? -53.034 23.984 44.645 1.00 29.59 201 ASN B N 1
ATOM 4131 C CA . ASN B 1 201 ? -51.598 23.707 44.751 1.00 33.72 201 ASN B CA 1
ATOM 4132 C C . ASN B 1 201 ? -50.924 24.515 45.860 1.00 35.35 201 ASN B C 1
ATOM 4133 O O . ASN B 1 201 ? -50.532 25.664 45.651 1.00 32.16 201 ASN B O 1
ATOM 4138 N N . PRO B 1 202 ? -50.772 23.909 47.045 1.00 39.23 202 PRO B N 1
ATOM 4139 C CA . PRO B 1 202 ? -50.210 24.616 48.198 1.00 35.37 202 PRO B CA 1
ATOM 4140 C C . PRO B 1 202 ? -48.808 25.151 47.963 1.00 30.38 202 PRO B C 1
ATOM 4141 O O . PRO B 1 202 ? -48.396 26.066 48.675 1.00 37.43 202 PRO B O 1
ATOM 4145 N N . ALA B 1 203 ? -48.096 24.616 46.975 1.00 36.97 203 ALA B N 1
ATOM 4146 C CA . ALA B 1 203 ? -46.730 25.063 46.712 1.00 34.56 203 ALA B CA 1
ATOM 4147 C C . ALA B 1 203 ? -46.696 26.424 46.033 1.00 40.52 203 ALA B C 1
ATOM 4148 O O . ALA B 1 203 ? -45.675 27.106 46.061 1.00 34.54 203 ALA B O 1
ATOM 4150 N N . LYS B 1 204 ? -47.807 26.817 45.416 1.00 36.01 204 LYS B N 1
ATOM 4151 C CA . LYS B 1 204 ? -47.844 28.082 44.686 1.00 32.60 204 LYS B CA 1
ATOM 4152 C C . LYS B 1 204 ? -48.292 29.261 45.543 1.00 28.30 204 LYS B C 1
ATOM 4153 O O . LYS B 1 204 ? -48.512 30.352 45.010 1.00 27.64 204 LYS B O 1
ATOM 4159 N N . GLU B 1 205 ? -48.423 29.061 46.855 1.00 23.79 205 GLU B N 1
ATOM 4160 C CA . GLU B 1 205 ? -49.016 30.114 47.693 1.00 23.36 205 GLU B CA 1
ATOM 4161 C C . GLU B 1 205 ? -48.275 31.461 47.614 1.00 26.85 205 GLU B C 1
ATOM 4162 O O . GLU B 1 205 ? -48.895 32.514 47.448 1.00 24.21 205 GLU B O 1
ATOM 4168 N N . GLN B 1 206 ? -46.948 31.451 47.708 1.00 26.47 206 GLN B N 1
ATOM 4169 C CA . GLN B 1 206 ? -46.221 32.707 47.679 1.00 25.83 206 GLN B CA 1
ATOM 4170 C C . GLN B 1 206 ? -46.358 33.390 46.313 1.00 21.93 206 GLN B C 1
ATOM 4171 O O . GLN B 1 206 ? -46.505 34.602 46.226 1.00 24.14 206 GLN B O 1
ATOM 4177 N N . GLU B 1 207 ? -46.350 32.582 45.263 1.00 21.47 207 GLU B N 1
ATOM 4178 C CA . GLU B 1 207 ? -46.501 33.082 43.902 1.00 22.56 207 GLU B CA 1
ATOM 4179 C C . GLU B 1 207 ? -47.863 33.762 43.716 1.00 20.87 207 GLU B C 1
ATOM 4180 O O . GLU B 1 207 ? -47.958 34.827 43.117 1.00 21.66 207 GLU B O 1
ATOM 4186 N N . VAL B 1 208 ? -48.893 33.136 44.260 1.00 21.08 208 VAL B N 1
ATOM 4187 C CA . VAL B 1 208 ? -50.250 33.662 44.137 1.00 19.60 208 VAL B CA 1
ATOM 4188 C C . VAL B 1 208 ? -50.421 34.936 44.957 1.00 23.56 208 VAL B C 1
ATOM 4189 O O . VAL B 1 208 ? -51.081 35.884 44.517 1.00 19.01 208 VAL B O 1
ATOM 4193 N N . LEU B 1 209 ? -49.833 34.977 46.149 1.00 20.49 209 LEU B N 1
ATOM 4194 C CA . LEU B 1 209 ? -49.816 36.229 46.896 1.00 21.29 209 LEU B CA 1
ATOM 4195 C C . LEU B 1 209 ? -49.146 37.321 46.053 1.00 21.32 209 LEU B C 1
ATOM 4196 O O . LEU B 1 209 ? -49.602 38.458 46.006 1.00 22.20 209 LEU B O 1
ATOM 4201 N N . ALA B 1 210 ? -48.064 36.956 45.369 1.00 22.55 210 ALA B N 1
ATOM 4202 C CA . ALA B 1 210 ? -47.325 37.915 44.566 1.00 24.70 210 ALA B CA 1
ATOM 4203 C C . ALA B 1 210 ? -48.143 38.439 43.382 1.00 26.92 210 ALA B C 1
ATOM 4204 O O . ALA B 1 210 ? -47.903 39.552 42.920 1.00 27.72 210 ALA B O 1
ATOM 4206 N N . MET B 1 211 ? -49.110 37.651 42.912 1.00 22.99 211 MET B N 1
ATOM 4207 C CA . MET B 1 211 ? -50.018 38.087 41.833 1.00 22.22 211 MET B CA 1
ATOM 4208 C C . MET B 1 211 ? -50.946 39.203 42.280 1.00 24.12 211 MET B C 1
ATOM 4209 O O . MET B 1 211 ? -51.511 39.922 41.451 1.00 22.94 211 MET B O 1
ATOM 4214 N N . GLY B 1 212 ? -51.141 39.325 43.588 1.00 21.57 212 GLY B N 1
ATOM 4215 C CA . GLY B 1 212 ? -52.068 40.312 44.116 1.00 23.63 212 GLY B CA 1
ATOM 4216 C C . GLY B 1 212 ? -53.136 39.737 45.027 1.00 18.39 212 GLY B C 1
ATOM 4217 O O . GLY B 1 212 ? -54.000 40.482 45.482 1.00 21.34 212 GLY B O 1
ATOM 4218 N N . ALA B 1 213 ? -53.084 38.440 45.324 1.00 17.34 213 ALA B N 1
ATOM 4219 C CA . ALA B 1 213 ? -54.058 37.894 46.281 1.00 17.38 213 ALA B CA 1
ATOM 4220 C C . ALA B 1 213 ? -53.715 38.342 47.698 1.00 19.58 213 ALA B C 1
ATOM 4221 O O . ALA B 1 213 ? -52.543 38.348 48.092 1.00 22.78 213 ALA B O 1
ATOM 4223 N N . ASP B 1 214 ? -54.735 38.695 48.468 1.00 17.39 214 ASP B N 1
ATOM 4224 C CA . ASP B 1 214 ? -54.536 39.023 49.872 1.00 16.30 214 ASP B CA 1
ATOM 4225 C C . ASP B 1 214 ? -54.472 37.785 50.746 1.00 19.24 214 ASP B C 1
ATOM 4226 O O . ASP B 1 214 ? -53.808 37.790 51.781 1.00 21.60 214 ASP B O 1
ATOM 4231 N N . LYS B 1 215 ? -55.184 36.746 50.322 1.00 19.96 215 LYS B N 1
ATOM 4232 C CA . LYS B 1 215 ? -55.329 35.489 51.050 1.00 20.78 215 LYS B CA 1
ATOM 4233 C C . LYS B 1 215 ? -55.358 34.338 50.055 1.00 20.09 215 LYS B C 1
ATOM 4234 O O . LYS B 1 215 ? -55.923 34.452 48.972 1.00 17.25 215 LYS B O 1
ATOM 4240 N N . VAL B 1 216 ? -54.760 33.215 50.428 1.00 18.51 216 VAL B N 1
ATOM 4241 C CA . VAL B 1 216 ? -54.823 32.022 49.609 1.00 15.88 216 VAL B CA 1
ATOM 4242 C C . VAL B 1 216 ? -55.421 30.921 50.453 1.00 23.20 216 VAL B C 1
ATOM 4243 O O . VAL B 1 216 ? -54.992 30.711 51.593 1.00 24.09 216 VAL B O 1
ATOM 4247 N N . VAL B 1 217 ? -56.425 30.246 49.897 1.00 18.50 217 VAL B N 1
ATOM 4248 C CA . VAL B 1 217 ? -57.155 29.211 50.620 1.00 21.80 217 VAL B CA 1
ATOM 4249 C C . VAL B 1 217 ? -57.096 27.912 49.831 1.00 21.55 217 VAL B C 1
ATOM 4250 O O . VAL B 1 217 ? -57.292 27.894 48.615 1.00 20.91 217 VAL B O 1
ATOM 4254 N N . ASN B 1 218 ? -56.808 26.816 50.531 1.00 22.44 218 ASN B N 1
ATOM 4255 C CA . ASN B 1 218 ? -56.721 25.498 49.917 1.00 24.18 218 ASN B CA 1
ATOM 4256 C C . ASN B 1 218 ? -58.105 25.016 49.490 1.00 22.99 218 ASN B C 1
ATOM 4257 O O . ASN B 1 218 ? -58.959 24.730 50.328 1.00 26.23 218 ASN B O 1
ATOM 4262 N N . SER B 1 219 ? -58.329 24.951 48.187 1.00 24.64 219 SER B N 1
ATOM 4263 C CA . SER B 1 219 ? -59.630 24.568 47.670 1.00 20.76 219 SER B CA 1
ATOM 4264 C C . SER B 1 219 ? -59.908 23.097 47.945 1.00 26.72 219 SER B C 1
ATOM 4265 O O . SER B 1 219 ? -61.037 22.665 47.807 1.00 25.95 219 SER B O 1
ATOM 4268 N N . ARG B 1 220 ? -58.885 22.332 48.341 1.00 25.34 220 ARG B N 1
ATOM 4269 C CA . ARG B 1 220 ? -59.100 20.927 48.642 1.00 29.63 220 ARG B CA 1
ATOM 4270 C C . ARG B 1 220 ? -59.381 20.707 50.123 1.00 31.02 220 ARG B C 1
ATOM 4271 O O . ARG B 1 220 ? -59.504 19.567 50.559 1.00 33.59 220 ARG B O 1
ATOM 4279 N N . ASP B 1 221 ? -59.500 21.787 50.891 1.00 28.84 221 ASP B N 1
ATOM 4280 C CA . ASP B 1 221 ? -59.805 21.683 52.319 1.00 27.37 221 ASP B CA 1
ATOM 4281 C C . ASP B 1 221 ? -61.242 22.127 52.614 1.00 27.32 221 ASP B C 1
ATOM 4282 O O . ASP B 1 221 ? -61.497 23.308 52.849 1.00 27.15 221 ASP B O 1
ATOM 4287 N N . PRO B 1 222 ? -62.172 21.156 52.693 1.00 37.02 222 PRO B N 1
ATOM 4288 C CA . PRO B 1 222 ? -63.572 21.441 52.991 1.00 31.44 222 PRO B CA 1
ATOM 4289 C C . PRO B 1 222 ? -63.714 22.300 54.236 1.00 27.63 222 PRO B C 1
ATOM 4290 O O . PRO B 1 222 ? -64.589 23.144 54.204 1.00 31.32 222 PRO B O 1
ATOM 4294 N N . GLN B 1 223 ? -62.887 22.180 55.284 1.00 33.31 223 GLN B N 1
ATOM 4295 C CA . GLN B 1 223 ? -63.203 23.049 56.396 1.00 33.59 223 GLN B CA 1
ATOM 4296 C C . GLN B 1 223 ? -62.672 24.434 56.228 1.00 31.92 223 GLN B C 1
ATOM 4297 O O . GLN B 1 223 ? -63.183 25.313 56.904 1.00 32.16 223 GLN B O 1
ATOM 4303 N N . ALA B 1 224 ? -61.634 24.658 55.437 1.00 30.04 224 ALA B N 1
ATOM 4304 C CA . ALA B 1 224 ? -61.270 26.047 55.227 1.00 31.86 224 ALA B CA 1
ATOM 4305 C C . ALA B 1 224 ? -62.398 26.779 54.501 1.00 29.72 224 ALA B C 1
ATOM 4306 O O . ALA B 1 224 ? -62.641 27.960 54.745 1.00 27.99 224 ALA B O 1
ATOM 4308 N N . LEU B 1 225 ? -63.069 26.073 53.602 1.00 25.60 225 LEU B N 1
ATOM 4309 C CA . LEU B 1 225 ? -64.136 26.691 52.829 1.00 25.34 225 LEU B CA 1
ATOM 4310 C C . LEU B 1 225 ? -65.352 26.954 53.705 1.00 28.77 225 LEU B C 1
ATOM 4311 O O . LEU B 1 225 ? -66.004 27.993 53.593 1.00 26.47 225 LEU B O 1
ATOM 4316 N N . LYS B 1 226 ? -65.667 26.019 54.591 1.00 30.41 226 LYS B N 1
ATOM 4317 C CA . LYS B 1 226 ? -66.847 26.193 55.418 1.00 25.04 226 LYS B CA 1
ATOM 4318 C C . LYS B 1 226 ? -66.675 27.376 56.362 1.00 21.21 226 LYS B C 1
ATOM 4319 O O . LYS B 1 226 ? -67.638 28.087 56.668 1.00 25.06 226 LYS B O 1
ATOM 4325 N N . ALA B 1 227 ? -65.442 27.626 56.787 1.00 25.98 227 ALA B N 1
ATOM 4326 C CA . ALA B 1 227 ? -65.165 28.724 57.699 1.00 27.94 227 ALA B CA 1
ATOM 4327 C C . ALA B 1 227 ? -65.428 30.094 57.054 1.00 26.58 227 ALA B C 1
ATOM 4328 O O . ALA B 1 227 ? -65.512 31.111 57.747 1.00 27.30 227 ALA B O 1
ATOM 4330 N N . LEU B 1 228 ? -65.554 30.111 55.730 1.00 22.88 228 LEU B N 1
ATOM 4331 C CA . LEU B 1 228 ? -65.732 31.373 55.007 1.00 23.67 228 LEU B CA 1
ATOM 4332 C C . LEU B 1 228 ? -67.196 31.677 54.677 1.00 20.87 228 LEU B C 1
ATOM 4333 O O . LEU B 1 228 ? -67.491 32.567 53.877 1.00 19.46 228 LEU B O 1
ATOM 4338 N N . ALA B 1 229 ? -68.128 30.964 55.312 1.00 21.53 229 ALA B N 1
ATOM 4339 C CA . ALA B 1 229 ? -69.548 31.211 55.090 1.00 19.00 229 ALA B CA 1
ATOM 4340 C C . ALA B 1 229 ? -69.915 32.685 55.211 1.00 19.81 229 ALA B C 1
ATOM 4341 O O . ALA B 1 229 ? -69.490 33.362 56.161 1.00 19.74 229 ALA B O 1
ATOM 4343 N N . GLY B 1 230 ? -70.660 33.181 54.219 1.00 18.42 230 GLY B N 1
ATOM 4344 C CA . GLY B 1 230 ? -71.184 34.543 54.224 1.00 21.50 230 GLY B CA 1
ATOM 4345 C C . GLY B 1 230 ? -70.176 35.675 54.021 1.00 21.18 230 GLY B C 1
ATOM 4346 O O . GLY B 1 230 ? -70.499 36.833 54.277 1.00 21.61 230 GLY B O 1
ATOM 4347 N N . GLN B 1 231 ? -68.971 35.377 53.542 1.00 19.34 231 GLN B N 1
ATOM 4348 C CA . GLN B 1 231 ? -67.933 36.416 53.550 1.00 19.47 231 GLN B CA 1
ATOM 4349 C C . GLN B 1 231 ? -67.672 37.103 52.212 1.00 21.73 231 GLN B C 1
ATOM 4350 O O . GLN B 1 231 ? -66.909 38.071 52.160 1.00 28.03 231 GLN B O 1
ATOM 4356 N N . PHE B 1 232 ? -68.301 36.636 51.144 1.00 16.51 232 PHE B N 1
ATOM 4357 C CA . PHE B 1 232 ? -67.913 37.139 49.821 1.00 17.18 232 PHE B CA 1
ATOM 4358 C C . PHE B 1 232 ? -69.018 37.833 49.072 1.00 16.06 232 PHE B C 1
ATOM 4359 O O . PHE B 1 232 ? -70.171 37.393 49.049 1.00 15.08 232 PHE B O 1
ATOM 4367 N N . ASP B 1 233 ? -68.646 38.926 48.418 1.00 14.64 233 ASP B N 1
ATOM 4368 C CA . ASP B 1 233 ? -69.595 39.612 47.559 1.00 14.28 233 ASP B CA 1
ATOM 4369 C C . ASP B 1 233 ? -69.701 38.911 46.207 1.00 12.43 233 ASP B C 1
ATOM 4370 O O . ASP B 1 233 ? -70.757 38.794 45.631 1.00 13.35 233 ASP B O 1
ATOM 4375 N N . LEU B 1 234 ? -68.566 38.424 45.716 1.00 12.00 234 LEU B N 1
ATOM 4376 C CA . LEU B 1 234 ? -68.505 37.772 44.414 1.00 12.56 234 LEU B CA 1
ATOM 4377 C C . LEU B 1 234 ? -67.497 36.638 44.504 1.00 12.78 234 LEU B C 1
ATOM 4378 O O . LEU B 1 234 ? -66.425 36.831 45.063 1.00 13.33 234 LEU B O 1
ATOM 4383 N N . ILE B 1 235 ? -67.836 35.476 43.948 1.00 10.50 235 ILE B N 1
ATOM 4384 C CA . ILE B 1 235 ? -66.849 34.418 43.734 1.00 12.56 235 ILE B CA 1
ATOM 4385 C C . ILE B 1 235 ? -66.865 34.068 42.256 1.00 12.73 235 ILE B C 1
ATOM 4386 O O . ILE B 1 235 ? -67.914 33.780 41.699 1.00 13.12 235 ILE B O 1
ATOM 4391 N N . ILE B 1 236 ? -65.693 34.137 41.607 1.00 11.86 236 ILE B N 1
ATOM 4392 C CA . ILE B 1 236 ? -65.564 33.841 40.176 1.00 10.92 236 ILE B CA 1
ATOM 4393 C C . ILE B 1 236 ? -64.947 32.472 40.008 1.00 13.54 236 ILE B C 1
ATOM 4394 O O . ILE B 1 236 ? -63.816 32.267 40.448 1.00 13.41 236 ILE B O 1
ATOM 4399 N N . ASN B 1 237 ? -65.695 31.548 39.410 1.00 12.51 237 ASN B N 1
ATOM 4400 C CA . ASN B 1 237 ? -65.097 30.268 39.039 1.00 12.02 237 ASN B CA 1
ATOM 4401 C C . ASN B 1 237 ? -64.410 30.371 37.712 1.00 14.19 237 ASN B C 1
ATOM 4402 O O . ASN B 1 237 ? -65.030 30.732 36.721 1.00 13.99 237 ASN B O 1
ATOM 4407 N N . THR B 1 238 ? -63.132 30.010 37.671 1.00 14.95 238 THR B N 1
ATOM 4408 C CA . THR B 1 238 ? -62.426 29.995 36.408 1.00 15.80 238 THR B CA 1
ATOM 4409 C C . THR B 1 238 ? -62.098 28.575 35.953 1.00 21.64 238 THR B C 1
ATOM 4410 O O . THR B 1 238 ? -61.573 28.404 34.847 1.00 25.23 238 THR B O 1
ATOM 4414 N N . VAL B 1 239 ? -62.383 27.561 36.766 1.00 17.17 239 VAL B N 1
ATOM 4415 C CA . VAL B 1 239 ? -61.969 26.208 36.333 1.00 24.65 239 VAL B CA 1
ATOM 4416 C C . VAL B 1 239 ? -63.087 25.505 35.562 1.00 19.42 239 VAL B C 1
ATOM 4417 O O . VAL B 1 239 ? -64.267 25.854 35.685 1.00 17.98 239 VAL B O 1
ATOM 4421 N N . ASN B 1 240 ? -62.724 24.535 34.719 1.00 21.87 240 ASN B N 1
ATOM 4422 C CA . ASN B 1 240 ? -63.720 23.895 33.890 1.00 18.95 240 ASN B CA 1
ATOM 4423 C C . ASN B 1 240 ? -64.013 22.473 34.367 1.00 22.52 240 ASN B C 1
ATOM 4424 O O . ASN B 1 240 ? -64.702 21.729 33.693 1.00 34.45 240 ASN B O 1
ATOM 4429 N N . VAL B 1 241 ? -63.485 22.129 35.538 1.00 25.10 241 VAL B N 1
ATOM 4430 C CA . VAL B 1 241 ? -63.817 20.851 36.158 1.00 33.60 241 VAL B CA 1
ATOM 4431 C C . VAL B 1 241 ? -64.924 21.029 37.178 1.00 32.41 241 VAL B C 1
ATOM 4432 O O . VAL B 1 241 ? -65.094 22.111 37.755 1.00 23.66 241 VAL B O 1
ATOM 4436 N N . SER B 1 242 ? -65.686 19.960 37.386 1.00 27.02 242 SER B N 1
ATOM 4437 C CA . SER B 1 242 ? -66.777 19.999 38.330 1.00 26.78 242 SER B CA 1
ATOM 4438 C C . SER B 1 242 ? -66.233 19.833 39.727 1.00 30.09 242 SER B C 1
ATOM 4439 O O . SER B 1 242 ? -65.639 18.808 40.064 1.00 31.06 242 SER B O 1
ATOM 4442 N N . LEU B 1 243 ? -66.397 20.875 40.527 1.00 23.49 243 LEU B N 1
ATOM 4443 C CA . LEU B 1 243 ? -66.076 20.850 41.940 1.00 20.86 243 LEU B CA 1
ATOM 4444 C C . LEU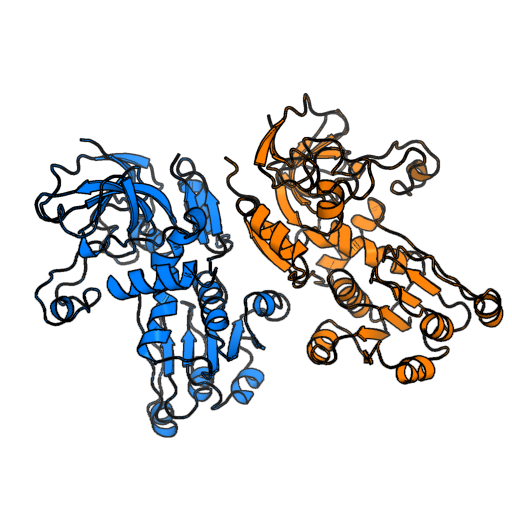 B 1 243 ? -67.357 20.779 42.743 1.00 20.46 243 LEU B C 1
ATOM 4445 O O . LEU B 1 243 ? -68.463 20.917 42.197 1.00 21.49 243 LEU B O 1
ATOM 4450 N N . ASP B 1 244 ? -67.218 20.597 44.046 1.00 19.67 244 ASP B N 1
ATOM 4451 C CA . ASP B 1 244 ? -68.364 20.795 44.910 1.00 20.07 244 ASP B CA 1
ATOM 4452 C C . ASP B 1 244 ? -68.579 22.300 45.061 1.00 19.65 244 ASP B C 1
ATOM 4453 O O . ASP B 1 244 ? -67.806 22.958 45.740 1.00 19.81 244 ASP B O 1
ATOM 4458 N N . TRP B 1 245 ? -69.630 22.823 44.438 1.00 18.67 245 TRP B N 1
ATOM 4459 C CA . TRP B 1 245 ? -69.820 24.283 44.442 1.00 20.59 245 TRP B CA 1
ATOM 4460 C C . TRP B 1 245 ? -70.493 24.760 45.722 1.00 19.75 245 TRP B C 1
ATOM 4461 O O . TRP B 1 245 ? -70.437 25.937 46.054 1.00 19.58 245 TRP B O 1
ATOM 4472 N N . GLN B 1 246 ? -71.140 23.850 46.443 1.00 20.38 246 GLN B N 1
ATOM 4473 C CA . GLN B 1 246 ? -71.933 24.254 47.589 1.00 18.92 246 GLN B CA 1
ATOM 4474 C C . GLN B 1 246 ? -71.223 25.131 48.631 1.00 15.81 246 GLN B C 1
ATOM 4475 O O . GLN B 1 246 ? -71.802 26.109 49.091 1.00 19.51 246 GLN B O 1
ATOM 4481 N N . PRO B 1 247 ? -69.979 24.801 49.019 1.00 18.01 247 PRO B N 1
ATOM 4482 C CA . PRO B 1 247 ? -69.327 25.661 50.006 1.00 15.83 247 PRO B CA 1
ATOM 4483 C C . PRO B 1 247 ? -69.115 27.080 49.465 1.00 16.12 247 PRO B C 1
ATOM 4484 O O . PRO B 1 247 ? -69.092 28.035 50.239 1.00 17.25 247 PRO B O 1
ATOM 4488 N N . TYR B 1 248 ? -69.002 27.203 48.154 1.00 17.78 248 TYR B N 1
ATOM 4489 C CA . TYR B 1 248 ? -68.764 28.538 47.565 1.00 16.16 248 TYR B CA 1
ATOM 4490 C C . TYR B 1 248 ? -70.074 29.328 47.546 1.00 16.34 248 TYR B C 1
ATOM 4491 O O . TYR B 1 248 ? -70.079 30.536 47.793 1.00 16.32 248 TYR B O 1
ATOM 4500 N N . PHE B 1 249 ? -71.182 28.641 47.270 1.00 14.01 249 PHE B N 1
ATOM 4501 C CA . PHE B 1 249 ? -72.495 29.293 47.354 1.00 12.93 249 PHE B CA 1
ATOM 4502 C C . PHE B 1 249 ? -72.706 29.803 48.785 1.00 14.92 249 PHE B C 1
ATOM 4503 O O . PHE B 1 249 ? -73.212 30.905 49.013 1.00 15.56 249 PHE B O 1
ATOM 4511 N N . GLU B 1 250 ? -72.352 28.972 49.770 1.00 17.33 250 GLU B N 1
ATOM 4512 C CA . GLU B 1 250 ? -72.567 29.337 51.162 1.00 18.47 250 GLU B CA 1
ATOM 4513 C C . GLU B 1 250 ? -71.570 30.405 51.611 1.00 17.63 250 GLU B C 1
ATOM 4514 O O . GLU B 1 250 ? -71.778 31.096 52.613 1.00 18.27 250 GLU B O 1
ATOM 4520 N N . ALA B 1 251 ? -70.483 30.545 50.853 1.00 15.23 251 ALA B N 1
ATOM 4521 C CA . ALA B 1 251 ? -69.485 31.571 51.162 1.00 16.44 251 ALA B CA 1
ATOM 4522 C C . ALA B 1 251 ? -69.937 32.955 50.698 1.00 16.65 251 ALA B C 1
ATOM 4523 O O . ALA B 1 251 ? -69.302 33.959 51.012 1.00 15.83 251 ALA B O 1
ATOM 4525 N N . LEU B 1 252 ? -71.042 33.007 49.976 1.00 14.65 252 LEU B N 1
ATOM 4526 C CA . LEU B 1 252 ? -71.608 34.291 49.573 1.00 16.35 252 LEU B CA 1
ATOM 4527 C C . LEU B 1 252 ? -72.392 34.976 50.685 1.00 17.20 252 LEU B C 1
ATOM 4528 O O . LEU B 1 252 ? -73.237 34.371 51.337 1.00 17.18 252 LEU B O 1
ATOM 4533 N N . THR B 1 253 ? -72.146 36.269 50.852 1.00 15.66 253 THR B N 1
ATOM 4534 C CA . THR B 1 253 ? -72.987 37.092 51.716 1.00 16.34 253 THR B CA 1
ATOM 4535 C C . THR B 1 253 ? -74.372 37.276 51.103 1.00 16.16 253 THR B C 1
ATOM 4536 O O . THR B 1 253 ? -74.644 36.798 49.995 1.00 14.39 253 THR B O 1
ATOM 4540 N N . TYR B 1 254 ? -75.275 37.957 51.811 1.00 15.88 254 TYR B N 1
ATOM 4541 C CA . TYR B 1 254 ? -76.601 38.170 51.266 1.00 15.07 254 TYR B CA 1
ATOM 4542 C C . TYR B 1 254 ? -76.497 39.041 50.019 1.00 15.24 254 TYR B C 1
ATOM 4543 O O . TYR B 1 254 ? -75.724 40.009 49.997 1.00 17.43 254 TYR B O 1
ATOM 4552 N N . GLY B 1 255 ? -77.244 38.680 48.976 1.00 14.32 255 GLY B N 1
ATOM 4553 C CA . GLY B 1 255 ? -77.155 39.370 47.704 1.00 13.97 255 GLY B CA 1
ATOM 4554 C C . GLY B 1 255 ? -75.887 39.025 46.952 1.00 14.59 255 GLY B C 1
ATOM 4555 O O . GLY B 1 255 ? -75.625 39.604 45.901 1.00 16.03 255 GLY B O 1
ATOM 4556 N N . GLY B 1 256 ? -75.113 38.074 47.452 1.00 14.33 256 GLY B N 1
ATOM 4557 C CA . GLY B 1 256 ? -73.853 37.723 46.792 1.00 15.48 256 GLY B CA 1
ATOM 4558 C C . GLY B 1 256 ? -74.013 36.997 45.470 1.00 14.94 256 GLY B C 1
ATOM 4559 O O . GLY B 1 256 ? -75.071 36.448 45.153 1.00 14.80 256 GLY B O 1
ATOM 4560 N N . ASN B 1 257 ? -72.930 36.975 44.704 1.00 11.42 257 ASN B N 1
ATOM 4561 C CA . ASN B 1 257 ? -72.923 36.390 43.368 1.00 13.75 257 ASN B CA 1
ATOM 4562 C C . ASN B 1 257 ? -71.838 35.346 43.169 1.00 12.42 257 ASN B C 1
ATOM 4563 O O . ASN B 1 257 ? -70.654 35.631 43.406 1.00 13.95 257 ASN B O 1
ATOM 4568 N N . PHE B 1 258 ? -72.247 34.165 42.705 1.00 11.21 258 PHE B N 1
ATOM 4569 C CA . PHE B 1 258 ? -71.298 33.171 42.175 1.00 11.39 258 PHE B CA 1
ATOM 4570 C C . PHE B 1 258 ? -71.337 33.269 40.674 1.00 12.40 258 PHE B C 1
ATOM 4571 O O . PHE B 1 258 ? -72.407 33.208 40.074 1.00 14.62 258 PHE B O 1
ATOM 4579 N N . HIS B 1 259 ? -70.178 33.405 40.045 1.00 11.57 259 HIS B N 1
ATOM 4580 C CA . HIS B 1 259 ? -70.160 33.649 38.614 1.00 11.74 259 HIS B CA 1
ATOM 4581 C C . HIS B 1 259 ? -69.181 32.715 37.977 1.00 11.87 259 HIS B C 1
ATOM 4582 O O . HIS B 1 259 ? -68.012 32.728 38.354 1.00 13.50 259 HIS B O 1
ATOM 4589 N N . THR B 1 260 ? -69.635 31.896 37.030 1.00 11.22 260 THR B N 1
ATOM 4590 C CA . THR B 1 260 ? -68.660 31.034 36.352 1.00 12.75 260 THR B CA 1
ATOM 4591 C C . THR B 1 260 ? -68.251 31.556 34.967 1.00 14.24 260 THR B C 1
ATOM 4592 O O . THR B 1 260 ? -69.092 31.907 34.148 1.00 13.05 260 THR B O 1
ATOM 4596 N N . VAL B 1 261 ? -66.935 31.635 34.728 1.00 14.23 261 VAL B N 1
ATOM 4597 C CA . VAL B 1 261 ? -66.445 31.839 33.371 1.00 12.24 261 VAL B CA 1
ATOM 4598 C C . VAL B 1 261 ? -65.815 30.548 32.870 1.00 15.91 261 VAL B C 1
ATOM 4599 O O . VAL B 1 261 ? -65.400 30.471 31.704 1.00 15.72 261 VAL B O 1
ATOM 4603 N N . GLY B 1 262 ? -65.787 29.540 33.756 1.00 15.61 262 GLY B N 1
ATOM 4604 C CA . GLY B 1 262 ? -65.377 28.192 33.381 1.00 15.77 262 GLY B CA 1
ATOM 4605 C C . GLY B 1 262 ? -66.559 27.466 32.778 1.00 16.99 262 GLY B C 1
ATOM 4606 O O . GLY B 1 262 ? -67.661 27.461 33.335 1.00 17.50 262 GLY B O 1
ATOM 4607 N N . ALA B 1 263 ? -66.337 26.865 31.619 1.00 20.48 263 ALA B N 1
ATOM 4608 C CA . ALA B 1 263 ? -67.359 26.136 30.912 1.00 22.01 263 ALA B CA 1
ATOM 4609 C C . ALA B 1 263 ? -67.413 24.719 31.472 1.00 25.30 263 ALA B C 1
ATOM 4610 O O . ALA B 1 263 ? -66.937 23.767 30.846 1.00 28.36 263 ALA B O 1
ATOM 4612 N N . VAL B 1 264 ? -67.949 24.601 32.679 1.00 19.11 264 VAL B N 1
ATOM 4613 C CA . VAL B 1 264 ? -68.048 23.309 33.360 1.00 17.70 264 VAL B CA 1
ATOM 4614 C C . VAL B 1 264 ? -69.064 22.449 32.623 1.00 20.01 264 VAL B C 1
ATOM 4615 O O . VAL B 1 264 ? -70.164 22.894 32.334 1.00 18.93 264 VAL B O 1
ATOM 4619 N N . LEU B 1 265 ? -68.698 21.215 32.278 1.00 24.52 265 LEU B N 1
ATOM 4620 C CA . LEU B 1 265 ? -69.615 20.379 31.508 1.00 22.52 265 LEU B CA 1
ATOM 4621 C C . LEU B 1 265 ? -70.704 19.721 32.366 1.00 15.53 265 LEU B C 1
ATOM 4622 O O . LEU B 1 265 ? -71.820 19.620 31.914 1.00 22.33 265 LEU B O 1
ATOM 4627 N N . THR B 1 266 ? -70.360 19.292 33.576 1.00 23.24 266 THR B N 1
ATOM 4628 C CA . THR B 1 266 ? -71.380 18.814 34.516 1.00 17.87 266 THR B CA 1
ATOM 4629 C C . THR B 1 266 ? -72.211 20.026 34.954 1.00 18.31 266 THR B C 1
ATOM 4630 O O . THR B 1 266 ? -71.647 20.952 35.512 1.00 17.04 266 THR B O 1
ATOM 4634 N N . PRO B 1 267 ? -73.526 19.991 34.725 1.00 18.21 267 PRO B N 1
ATOM 4635 C CA . PRO B 1 267 ? -74.384 21.110 35.175 1.00 18.31 267 PRO B CA 1
ATOM 4636 C C . PRO B 1 267 ? -74.170 21.433 36.648 1.00 20.00 267 PRO B C 1
ATOM 4637 O O . PRO B 1 267 ? -73.944 20.569 37.496 1.00 19.66 267 PRO B O 1
ATOM 4641 N N . LEU B 1 268 ? -74.196 22.724 36.963 1.00 16.41 268 LEU B N 1
ATOM 4642 C CA . LEU B 1 268 ? -74.065 23.123 38.342 1.00 14.60 268 LEU B CA 1
ATOM 4643 C C . LEU B 1 268 ? -75.304 22.699 39.110 1.00 14.81 268 LEU B C 1
ATOM 4644 O O . LEU B 1 268 ? -76.425 22.922 38.651 1.00 16.55 268 LEU B O 1
ATOM 4649 N N . SER B 1 269 ? -75.088 22.074 40.264 1.00 14.67 269 SER B N 1
ATOM 4650 C CA . SER B 1 269 ? -76.182 21.701 41.143 1.00 17.68 269 SER B CA 1
ATOM 4651 C C . SER B 1 269 ? -76.467 22.829 42.111 1.00 15.60 269 SER B C 1
ATOM 4652 O O . SER B 1 269 ? -75.647 23.098 42.997 1.00 17.18 269 SER B O 1
ATOM 4655 N N . VAL B 1 270 ? -77.620 23.486 41.947 1.00 15.41 270 VAL B N 1
ATOM 4656 C CA . VAL B 1 270 ? -77.884 24.720 42.682 1.00 15.46 270 VAL B CA 1
ATOM 4657 C C . VAL B 1 270 ? -79.148 24.594 43.517 1.00 13.32 270 VAL B C 1
ATOM 4658 O O . VAL B 1 270 ? -80.253 24.667 42.989 1.00 15.69 270 VAL B O 1
ATOM 4662 N N . PRO B 1 271 ? -78.980 24.367 44.824 1.00 15.26 271 PRO B N 1
ATOM 4663 C CA . PRO B 1 271 ? -80.192 24.190 45.635 1.00 13.60 271 PRO B CA 1
ATOM 4664 C C . PRO B 1 271 ? -80.983 25.494 45.715 1.00 14.49 271 PRO B C 1
ATOM 4665 O O . PRO B 1 271 ? -80.407 26.528 46.084 1.00 14.88 271 PRO B O 1
ATOM 4669 N N . ALA B 1 272 ? -82.262 25.433 45.375 1.00 14.68 272 ALA B N 1
ATOM 4670 C CA . ALA B 1 272 ? -83.114 26.625 45.501 1.00 12.78 272 ALA B CA 1
ATOM 4671 C C . ALA B 1 272 ? -83.034 27.184 46.912 1.00 14.57 272 ALA B C 1
ATOM 4672 O O . ALA B 1 272 ? -83.048 28.399 47.100 1.00 15.03 272 ALA B O 1
ATOM 4674 N N . PHE B 1 273 ? -82.970 26.334 47.931 1.00 16.08 273 PHE B N 1
ATOM 4675 C CA . PHE B 1 273 ? -82.969 26.867 49.279 1.00 15.47 273 PHE B CA 1
ATOM 4676 C C . PHE B 1 273 ? -81.751 27.698 49.579 1.00 17.25 273 PHE B C 1
ATOM 4677 O O . PHE B 1 273 ? -81.803 28.607 50.394 1.00 18.28 273 PHE B O 1
ATOM 4685 N N . THR B 1 274 ? -80.626 27.326 48.976 1.00 13.73 274 THR B N 1
ATOM 4686 C CA . THR B 1 274 ? -79.397 28.074 49.181 1.00 15.34 274 THR B CA 1
ATOM 4687 C C . THR B 1 274 ? -79.490 29.444 48.534 1.00 13.13 274 THR B C 1
ATOM 4688 O O . THR B 1 274 ? -79.018 30.435 49.107 1.00 14.94 274 THR B O 1
ATOM 4692 N N . LEU B 1 275 ? -80.070 29.499 47.343 1.00 13.33 275 LEU B N 1
ATOM 4693 C CA . LEU B 1 275 ? -80.304 30.810 46.715 1.00 13.64 275 LEU B CA 1
ATOM 4694 C C . LEU B 1 275 ? -81.260 31.641 47.561 1.00 13.76 275 LEU B C 1
ATOM 4695 O O . LEU B 1 275 ? -81.013 32.820 47.843 1.00 14.22 275 LEU B O 1
ATOM 4700 N N . ILE B 1 276 ? -82.365 31.033 47.962 1.00 11.24 276 ILE B N 1
ATOM 4701 C CA . ILE B 1 276 ? -83.405 31.753 48.690 1.00 13.20 276 ILE B CA 1
ATOM 4702 C C . ILE B 1 276 ? -82.923 32.307 50.025 1.00 14.44 276 ILE B C 1
ATOM 4703 O O . ILE B 1 276 ? -83.195 33.455 50.374 1.00 15.01 276 ILE B O 1
ATOM 4708 N N . ALA B 1 277 ? -82.156 31.500 50.752 1.00 14.05 277 ALA B N 1
ATOM 4709 C CA . ALA B 1 277 ? -81.783 31.842 52.113 1.00 15.48 277 ALA B CA 1
ATOM 4710 C C . ALA B 1 277 ? -80.854 33.040 52.174 1.00 16.60 277 ALA B C 1
ATOM 4711 O O . ALA B 1 277 ? -80.789 33.739 53.182 1.00 19.89 277 ALA B O 1
ATOM 4713 N N . GLY B 1 278 ? -80.135 33.281 51.087 1.00 16.74 278 GLY B N 1
ATOM 4714 C CA . GLY B 1 278 ? -79.200 34.393 51.062 1.00 17.85 278 GLY B CA 1
ATOM 4715 C C . GLY B 1 278 ? -79.430 35.409 49.950 1.00 16.09 278 GLY B C 1
ATOM 4716 O O . GLY B 1 278 ? -78.570 36.246 49.706 1.00 15.32 278 GLY B O 1
ATOM 4717 N N . ASP B 1 279 ? -80.580 35.348 49.284 1.00 13.16 279 ASP B N 1
ATOM 4718 C CA . ASP B 1 279 ? -80.840 36.187 48.100 1.00 10.57 279 ASP B CA 1
ATOM 4719 C C . ASP B 1 279 ? -79.656 36.149 47.134 1.00 14.93 279 ASP B C 1
ATOM 4720 O O . ASP B 1 279 ? -79.217 37.178 46.606 1.00 13.75 279 ASP B O 1
ATOM 4725 N N . ARG B 1 280 ? -79.137 34.940 46.926 1.00 12.46 280 ARG B N 1
ATOM 4726 C CA . ARG B 1 280 ? -77.962 34.766 46.094 1.00 13.66 280 ARG B CA 1
ATOM 4727 C C . ARG B 1 280 ? -78.283 34.480 44.638 1.00 13.39 280 ARG B C 1
ATOM 4728 O O . ARG B 1 280 ? -79.406 34.075 44.266 1.00 12.87 280 ARG B O 1
ATOM 4736 N N . SER B 1 281 ? -77.254 34.689 43.806 1.00 14.17 281 SER B N 1
ATOM 4737 C CA . SER B 1 281 ? -77.373 34.464 42.373 1.00 11.95 281 SER B CA 1
ATOM 4738 C C . SER B 1 281 ? -76.197 33.651 41.840 1.00 13.00 281 SER B C 1
ATOM 4739 O O . SER B 1 281 ? -75.081 33.787 42.339 1.00 14.65 281 SER B O 1
ATOM 4742 N N . VAL B 1 282 ? -76.465 32.869 40.796 1.00 11.35 282 VAL B N 1
ATOM 4743 C CA . VAL B 1 282 ? -75.443 32.116 40.036 1.00 11.60 282 VAL B CA 1
ATOM 4744 C C . VAL B 1 282 ? -75.540 32.614 38.588 1.00 11.69 282 VAL B C 1
ATOM 4745 O O . VAL B 1 282 ? -76.607 32.620 37.997 1.00 13.21 282 VAL B O 1
ATOM 4749 N N A SER B 1 283 ? -74.410 33.057 38.044 0.15 12.64 283 SER B N 1
ATOM 4750 N N B SER B 1 283 ? -74.411 33.065 38.040 0.50 12.65 283 SER B N 1
ATOM 4751 N N C SER B 1 283 ? -74.412 33.062 38.040 0.35 12.64 283 SER B N 1
ATOM 4752 C CA A SER B 1 283 ? -74.378 33.652 36.713 0.15 12.94 283 SER B CA 1
ATOM 4753 C CA B SER B 1 283 ? -74.371 33.681 36.713 0.50 12.97 283 SER B CA 1
ATOM 4754 C CA C SER B 1 283 ? -74.381 33.661 36.708 0.35 12.95 283 SER B CA 1
ATOM 4755 C C A SER B 1 283 ? -73.214 33.106 35.898 0.15 11.75 283 SER B C 1
ATOM 4756 C C B SER B 1 283 ? -73.208 33.121 35.900 0.50 11.73 283 SER B C 1
ATOM 4757 C C C SER B 1 283 ? -73.210 33.116 35.899 0.35 11.74 283 SER B C 1
ATOM 4758 O O A SER B 1 283 ? -72.368 32.378 36.413 0.15 12.03 283 SER B O 1
ATOM 4759 O O B SER B 1 283 ? -72.352 32.419 36.430 0.50 11.99 283 SER B O 1
ATOM 4760 O O C SER B 1 283 ? -72.354 32.411 36.426 0.35 12.01 283 SER B O 1
ATOM 4767 N N . GLY B 1 284 ? -73.171 33.482 34.626 1.00 12.31 284 GLY B N 1
ATOM 4768 C CA . GLY B 1 284 ? -72.050 33.125 33.767 1.00 11.62 284 GLY B CA 1
ATOM 4769 C C . GLY B 1 284 ? -71.890 34.144 32.667 1.00 15.27 284 GLY B C 1
ATOM 4770 O O . GLY B 1 284 ? -72.772 34.970 32.449 1.00 12.79 284 GLY B O 1
ATOM 4771 N N . SER B 1 285 ? -70.732 34.113 31.999 1.00 12.66 285 SER B N 1
ATOM 4772 C CA . SER B 1 285 ? -70.472 34.942 30.816 1.00 10.37 285 SER B CA 1
ATOM 4773 C C . SER B 1 285 ? -69.206 34.444 30.117 1.00 12.82 285 SER B C 1
ATOM 4774 O O . SER B 1 285 ? -68.470 33.649 30.686 1.00 14.88 285 SER B O 1
ATOM 4777 N N . ALA B 1 286 ? -68.943 34.986 28.930 1.00 14.61 286 ALA B N 1
ATOM 4778 C CA . ALA B 1 286 ? -67.674 34.752 28.228 1.00 14.23 286 ALA B CA 1
ATOM 4779 C C . ALA B 1 286 ? -67.096 36.097 27.817 1.00 12.14 286 ALA B C 1
ATOM 4780 O O . ALA B 1 286 ? -66.822 36.935 28.680 1.00 14.93 286 ALA B O 1
ATOM 4782 N N . THR B 1 287 ? -66.921 36.339 26.529 1.00 12.19 287 THR B N 1
ATOM 4783 C CA . THR B 1 287 ? -66.188 37.562 26.177 1.00 12.10 287 THR B CA 1
ATOM 4784 C C . THR B 1 287 ? -67.139 38.769 26.086 1.00 13.45 287 THR B C 1
ATOM 4785 O O . THR B 1 287 ? -68.348 38.647 26.301 1.00 15.11 287 THR B O 1
ATOM 4789 N N . GLY B 1 288 ? -66.574 39.922 25.781 1.00 10.97 288 GLY B N 1
ATOM 4790 C CA . GLY B 1 288 ? -67.298 41.174 25.926 1.00 12.22 288 GLY B CA 1
ATOM 4791 C C . GLY B 1 288 ? -67.540 41.947 24.658 1.00 10.36 288 GLY B C 1
ATOM 4792 O O . GLY B 1 288 ? -67.286 41.505 23.550 1.00 13.00 288 GLY B O 1
ATOM 4793 N N . THR B 1 289 ? -68.077 43.140 24.839 1.00 11.63 289 THR B N 1
ATOM 4794 C CA . THR B 1 289 ? -68.388 44.010 23.716 1.00 9.71 289 THR B CA 1
ATOM 4795 C C . THR B 1 289 ? -67.189 44.822 23.259 1.00 12.91 289 THR B C 1
ATOM 4796 O O . THR B 1 289 ? -66.205 44.944 23.986 1.00 11.57 289 THR B O 1
ATOM 4800 N N . PRO B 1 290 ? -67.292 45.453 22.073 1.00 11.28 290 PRO B N 1
ATOM 4801 C CA . PRO B 1 290 ? -66.182 46.320 21.665 1.00 12.53 290 PRO B CA 1
ATOM 4802 C C . PRO B 1 290 ? -65.871 47.419 22.698 1.00 11.45 290 PRO B C 1
ATOM 4803 O O . PRO B 1 290 ? -64.717 47.778 22.906 1.00 11.77 290 PRO B O 1
ATOM 4807 N N . TYR B 1 291 ? -66.895 47.991 23.322 1.00 11.69 291 TYR B N 1
ATOM 4808 C CA . TYR B 1 291 ? -66.641 49.057 24.280 1.00 11.23 291 TYR B CA 1
ATOM 4809 C C . TYR B 1 291 ? -65.965 48.497 25.527 1.00 10.99 291 TYR B C 1
ATOM 4810 O O . TYR B 1 291 ? -65.027 49.102 26.065 1.00 12.11 291 TYR B O 1
ATOM 4819 N N . GLU B 1 292 ? -66.438 47.353 25.997 1.00 11.26 292 GLU B N 1
ATOM 4820 C CA . GLU B 1 292 ? -65.816 46.750 27.179 1.00 10.80 292 GLU B CA 1
ATOM 4821 C C . GLU B 1 292 ? -64.358 46.388 26.915 1.00 13.06 292 GLU B C 1
ATOM 4822 O O . GLU B 1 292 ? -63.509 46.519 27.811 1.00 11.30 292 GLU B O 1
ATOM 4828 N N . LEU B 1 293 ? -64.087 45.928 25.699 1.00 10.07 293 LEU B N 1
ATOM 4829 C CA . LEU B 1 293 ? -62.700 45.615 25.343 1.00 11.57 293 LEU B CA 1
ATOM 4830 C C . LEU B 1 293 ? -61.852 46.873 25.319 1.00 13.03 293 LEU B C 1
ATOM 4831 O O . LEU B 1 293 ? -60.718 46.886 25.813 1.00 11.29 293 LEU B O 1
ATOM 4836 N N . ARG B 1 294 ? -62.384 47.947 24.746 1.00 12.24 294 ARG B N 1
ATOM 4837 C CA . ARG B 1 294 ? -61.663 49.205 24.694 1.00 11.83 294 ARG B CA 1
ATOM 4838 C C . ARG B 1 294 ? -61.311 49.670 26.107 1.00 13.74 294 ARG B C 1
ATOM 4839 O O . ARG B 1 294 ? -60.186 50.112 26.385 1.00 13.47 294 ARG B O 1
ATOM 4847 N N A LYS B 1 295 ? -62.281 49.563 27.014 0.53 12.97 295 LYS B N 1
ATOM 4848 N N B LYS B 1 295 ? -62.288 49.553 26.999 0.47 12.98 295 LYS B N 1
ATOM 4849 C CA A LYS B 1 295 ? -62.084 50.021 28.393 0.53 13.44 295 LYS B CA 1
ATOM 4850 C CA B LYS B 1 295 ? -62.133 49.993 28.380 0.47 13.50 295 LYS B CA 1
ATOM 4851 C C A LYS B 1 295 ? -61.066 49.141 29.114 0.53 13.27 295 LYS B C 1
ATOM 4852 C C B LYS B 1 295 ? -61.100 49.139 29.120 0.47 13.29 295 LYS B C 1
ATOM 4853 O O A LYS B 1 295 ? -60.229 49.651 29.866 0.53 12.59 295 LYS B O 1
ATOM 4854 O O B LYS B 1 295 ? -60.277 49.668 29.876 0.47 12.61 295 LYS B O 1
ATOM 4865 N N . LEU B 1 296 ? -61.158 47.823 28.914 1.00 10.62 296 LEU B N 1
ATOM 4866 C CA . LEU B 1 296 ? -60.217 46.906 29.559 1.00 11.62 296 LEU B CA 1
ATOM 4867 C C . LEU B 1 296 ? -58.795 47.238 29.128 1.00 12.04 296 LEU B C 1
ATOM 4868 O O . LEU B 1 296 ? -57.893 47.305 29.971 1.00 12.79 296 LEU B O 1
ATOM 4873 N N . MET B 1 297 ? -58.568 47.445 27.835 1.00 10.98 297 MET B N 1
ATOM 4874 C CA . MET B 1 297 ? -57.178 47.662 27.426 1.00 11.17 297 MET B CA 1
ATOM 4875 C C . MET B 1 297 ? -56.633 48.965 28.003 1.00 13.58 297 MET B C 1
ATOM 4876 O O . MET B 1 297 ? -55.451 49.045 28.364 1.00 13.99 297 MET B O 1
ATOM 4881 N N . ARG B 1 298 ? -57.474 49.992 28.070 1.00 13.00 298 ARG B N 1
ATOM 4882 C CA . ARG B 1 298 ? -57.056 51.244 28.704 1.00 11.59 298 ARG B CA 1
ATOM 4883 C C . ARG B 1 298 ? -56.709 51.004 30.161 1.00 12.61 298 ARG B C 1
ATOM 4884 O O . ARG B 1 298 ? -55.667 51.464 30.634 1.00 14.35 298 ARG B O 1
ATOM 4892 N N . PHE B 1 299 ? -57.572 50.286 30.869 1.00 12.72 299 PHE B N 1
ATOM 4893 C CA . PHE B 1 299 ? -57.371 50.063 32.298 1.00 13.41 299 PHE B CA 1
ATOM 4894 C C . PHE B 1 299 ? -56.100 49.242 32.546 1.00 14.59 299 PHE B C 1
ATOM 4895 O O . PHE B 1 299 ? -55.287 49.571 33.412 1.00 14.55 299 PHE B O 1
ATOM 4903 N N . ALA B 1 300 ? -55.932 48.178 31.776 1.00 12.90 300 ALA B N 1
ATOM 4904 C CA . ALA B 1 300 ? -54.743 47.320 31.916 1.00 14.44 300 ALA B CA 1
ATOM 4905 C C . ALA B 1 300 ? -53.459 48.108 31.678 1.00 16.92 300 ALA B C 1
ATOM 4906 O O . ALA B 1 300 ? -52.500 47.979 32.434 1.00 16.75 300 ALA B O 1
ATOM 4908 N N . ALA B 1 301 ? -53.436 48.932 30.637 1.00 15.05 301 ALA B N 1
ATOM 4909 C CA . ALA B 1 301 ? -52.213 49.692 30.341 1.00 13.89 301 ALA B CA 1
ATOM 4910 C C . ALA B 1 301 ? -51.930 50.724 31.438 1.00 15.47 301 ALA B C 1
ATOM 4911 O O . ALA B 1 301 ? -50.764 50.938 31.823 1.00 19.85 301 ALA B O 1
ATOM 4913 N N . ARG B 1 302 ? -52.970 51.374 31.941 1.00 14.03 302 ARG B N 1
ATOM 4914 C CA . ARG B 1 302 ? -52.770 52.415 32.939 1.00 15.37 302 ARG B CA 1
ATOM 4915 C C . ARG B 1 302 ? -52.341 51.799 34.271 1.00 15.85 302 ARG B C 1
ATOM 4916 O O . ARG B 1 302 ? -51.475 52.343 34.970 1.00 20.19 302 ARG B O 1
ATOM 4924 N N A SER B 1 303 ? -52.947 50.673 34.619 0.53 15.15 303 SER B N 1
ATOM 4925 N N B SER B 1 303 ? -52.950 50.676 34.624 0.47 15.18 303 SER B N 1
ATOM 4926 C CA A SER B 1 303 ? -52.661 49.996 35.888 0.53 16.13 303 SER B CA 1
ATOM 4927 C CA B SER B 1 303 ? -52.663 50.016 35.899 0.47 16.14 303 SER B CA 1
ATOM 4928 C C A SER B 1 303 ? -51.455 49.069 35.810 0.53 18.45 303 SER B C 1
ATOM 4929 C C B SER B 1 303 ? -51.478 49.049 35.806 0.47 18.47 303 SER B C 1
ATOM 4930 O O A SER B 1 303 ? -51.045 48.488 36.816 0.53 21.84 303 SER B O 1
ATOM 4931 O O B SER B 1 303 ? -51.099 48.428 36.802 0.47 21.82 303 SER B O 1
ATOM 4936 N N . LYS B 1 304 ? -50.924 48.917 34.603 1.00 18.16 304 LYS B N 1
ATOM 4937 C CA . LYS B 1 304 ? -49.817 47.994 34.318 1.00 18.33 304 LYS B CA 1
ATOM 4938 C C . LYS B 1 304 ? -50.129 46.550 34.696 1.00 24.57 304 LYS B C 1
ATOM 4939 O O . LYS B 1 304 ? -49.303 45.845 35.287 1.00 25.26 304 LYS B O 1
ATOM 4945 N N . VAL B 1 305 ? -51.337 46.121 34.356 1.00 17.92 305 VAL B N 1
ATOM 4946 C CA . VAL B 1 305 ? -51.737 44.727 34.492 1.00 17.41 305 VAL B CA 1
ATOM 4947 C C . VAL B 1 305 ? -51.505 44.010 33.177 1.00 16.82 305 VAL B C 1
ATOM 4948 O O . VAL B 1 305 ? -51.978 44.441 32.123 1.00 16.85 305 VAL B O 1
ATOM 4952 N N . ALA B 1 306 ? -50.692 42.951 33.222 1.00 17.41 306 ALA B N 1
ATOM 4953 C CA . ALA B 1 306 ? -50.385 42.186 32.024 1.00 19.48 306 ALA B CA 1
ATOM 4954 C C . ALA B 1 306 ? -50.341 40.718 32.384 1.00 17.80 306 ALA B C 1
ATOM 4955 O O . ALA B 1 306 ? -49.918 40.349 33.479 1.00 17.89 306 ALA B O 1
ATOM 4957 N N . PRO B 1 307 ? -50.831 39.871 31.485 1.00 17.44 307 PRO B N 1
ATOM 4958 C CA . PRO B 1 307 ? -50.760 38.429 31.686 1.00 16.62 307 PRO B CA 1
ATOM 4959 C C . PRO B 1 307 ? -49.297 38.001 31.717 1.00 15.71 307 PRO B C 1
ATOM 4960 O O . PRO B 1 307 ? -48.460 38.641 31.111 1.00 18.04 307 PRO B O 1
ATOM 4964 N N . THR B 1 308 ? -49.022 36.952 32.477 1.00 16.98 308 THR B N 1
ATOM 4965 C CA . THR B 1 308 ? -47.716 36.297 32.464 1.00 16.95 308 THR B CA 1
ATOM 4966 C C . THR B 1 308 ? -47.636 35.388 31.237 1.00 15.74 308 THR B C 1
ATOM 4967 O O . THR B 1 308 ? -48.391 34.404 31.133 1.00 17.46 308 THR B O 1
ATOM 4971 N N . THR B 1 309 ? -46.745 35.731 30.305 1.00 18.08 309 THR B N 1
ATOM 4972 C CA . THR B 1 309 ? -46.780 35.021 29.044 1.00 16.74 309 THR B CA 1
ATOM 4973 C C . THR B 1 309 ? -45.490 34.284 28.741 1.00 18.40 309 THR B C 1
ATOM 4974 O O . THR B 1 309 ? -44.432 34.596 29.283 1.00 25.59 309 THR B O 1
ATOM 4978 N N . GLU B 1 310 ? -45.635 33.280 27.892 1.00 14.29 310 GLU B N 1
ATOM 4979 C CA . GLU B 1 310 ? -44.504 32.525 27.349 1.00 17.51 310 GLU B CA 1
ATOM 4980 C C . GLU B 1 310 ? -44.502 32.680 25.841 1.00 17.11 310 GLU B C 1
ATOM 4981 O O . GLU B 1 310 ? -45.509 32.420 25.201 1.00 17.76 310 GLU B O 1
ATOM 4987 N N . LEU B 1 311 ? -43.357 33.057 25.280 1.00 18.11 311 LEU B N 1
ATOM 4988 C CA . LEU B 1 311 ? -43.267 33.385 23.855 1.00 14.78 311 LEU B CA 1
ATOM 4989 C C . LEU B 1 311 ? -42.718 32.242 23.002 1.00 18.25 311 LEU B C 1
ATOM 4990 O O . LEU B 1 311 ? -41.752 31.570 23.394 1.00 18.87 311 LEU B O 1
ATOM 4995 N N . PHE B 1 312 ? -43.363 32.014 21.857 1.00 15.30 312 PHE B N 1
ATOM 4996 C CA . PHE B 1 312 ? -42.867 31.119 20.795 1.00 14.27 312 PHE B CA 1
ATOM 4997 C C . PHE B 1 312 ? -42.985 31.909 19.506 1.00 18.56 312 PHE B C 1
ATOM 4998 O O . PHE B 1 312 ? -43.930 32.673 19.348 1.00 15.95 312 PHE B O 1
ATOM 5006 N N . PRO B 1 313 ? -42.071 31.717 18.550 1.00 14.37 313 PRO B N 1
ATOM 5007 C CA . PRO B 1 313 ? -42.348 32.294 17.232 1.00 14.26 313 PRO B CA 1
ATOM 5008 C C . PRO B 1 313 ? -43.506 31.546 16.584 1.00 14.06 313 PRO B C 1
ATOM 5009 O O . PRO B 1 313 ? -43.747 30.348 16.873 1.00 15.06 313 PRO B O 1
ATOM 5013 N N . MET B 1 314 ? -44.234 32.229 15.695 1.00 14.82 314 MET B N 1
ATOM 5014 C CA . MET B 1 314 ? -45.337 31.557 15.009 1.00 16.51 314 MET B CA 1
ATOM 5015 C C . MET B 1 314 ? -44.824 30.413 14.128 1.00 15.10 314 MET B C 1
ATOM 5016 O O . MET B 1 314 ? -45.522 29.420 13.894 1.00 14.36 314 MET B O 1
ATOM 5021 N N . SER B 1 315 ? -43.576 30.526 13.675 1.00 17.23 315 SER B N 1
ATOM 5022 C CA . SER B 1 315 ? -43.001 29.436 12.890 1.00 16.40 315 SER B CA 1
ATOM 5023 C C . SER B 1 315 ? -42.842 28.153 13.712 1.00 20.29 315 SER B C 1
ATOM 5024 O O . SER B 1 315 ? -42.619 27.076 13.141 1.00 19.80 315 SER B O 1
ATOM 5027 N N . LYS B 1 316 ? -42.954 28.267 15.037 1.00 17.54 316 LYS B N 1
ATOM 5028 C CA . LYS B 1 316 ? -42.985 27.106 15.912 1.00 21.27 316 LYS B CA 1
ATOM 5029 C C . LYS B 1 316 ? -44.366 26.890 16.526 1.00 19.29 316 LYS B C 1
ATOM 5030 O O . LYS B 1 316 ? -44.486 26.422 17.653 1.00 17.76 316 LYS B O 1
ATOM 5036 N N . ILE B 1 317 ? -45.412 27.174 15.758 1.00 14.06 317 ILE B N 1
ATOM 5037 C CA . ILE B 1 317 ? -46.779 27.123 16.294 1.00 16.38 317 ILE B CA 1
ATOM 5038 C C . ILE B 1 317 ? -47.214 25.720 16.760 1.00 17.34 317 ILE B C 1
ATOM 5039 O O . ILE B 1 317 ? -47.950 25.577 17.749 1.00 17.43 317 ILE B O 1
ATOM 5044 N N . ASN B 1 318 ? -46.756 24.665 16.084 1.00 17.61 318 ASN B N 1
ATOM 5045 C CA . ASN B 1 318 ? -47.164 23.335 16.526 1.00 17.71 318 ASN B CA 1
ATOM 5046 C C . ASN B 1 318 ? -46.517 22.967 17.863 1.00 17.05 318 ASN B C 1
ATOM 5047 O O . ASN B 1 318 ? -47.129 22.289 18.681 1.00 19.71 318 ASN B O 1
ATOM 5052 N N . ASP B 1 319 ? -45.274 23.389 18.077 1.00 17.21 319 ASP B N 1
ATOM 5053 C CA . ASP B 1 319 ? -44.653 23.217 19.400 1.00 17.84 319 ASP B CA 1
ATOM 5054 C C . ASP B 1 319 ? -45.424 23.993 20.453 1.00 21.57 319 ASP B C 1
ATOM 5055 O O . ASP B 1 319 ? -45.628 23.513 21.580 1.00 21.04 319 ASP B O 1
ATOM 5060 N N . ALA B 1 320 ? -45.841 25.205 20.095 1.00 17.56 320 ALA B N 1
ATOM 5061 C CA . ALA B 1 320 ? -46.556 26.058 21.039 1.00 16.36 320 ALA B CA 1
ATOM 5062 C C . ALA B 1 320 ? -47.909 25.469 21.401 1.00 18.11 320 ALA B C 1
ATOM 5063 O O . ALA B 1 320 ? -48.301 25.457 22.559 1.00 17.78 320 ALA B O 1
ATOM 5065 N N . ILE B 1 321 ? -48.609 24.958 20.404 1.00 17.04 321 ILE B N 1
ATOM 5066 C CA . ILE B 1 321 ? -49.885 24.305 20.657 1.00 17.02 321 ILE B CA 1
ATOM 5067 C C . ILE B 1 321 ? -49.710 23.069 21.539 1.00 21.76 321 ILE B C 1
ATOM 5068 O O . ILE B 1 321 ? -50.477 22.860 22.471 1.00 21.38 321 ILE B O 1
ATOM 5073 N N . GLN B 1 322 ? -48.679 22.270 21.266 1.00 19.27 322 GLN B N 1
ATOM 5074 C CA . GLN B 1 322 ? -48.448 21.085 22.084 1.00 21.19 322 GLN B CA 1
ATOM 5075 C C . GLN B 1 322 ? -48.174 21.462 23.542 1.00 21.57 322 GLN B C 1
ATOM 5076 O O . GLN B 1 322 ? -48.658 20.799 24.461 1.00 24.56 322 GLN B O 1
ATOM 5082 N N . HIS B 1 323 ? -47.389 22.520 23.736 1.00 22.17 323 HIS B N 1
ATOM 5083 C CA . HIS B 1 323 ? -47.113 23.087 25.063 1.00 24.85 323 HIS B CA 1
ATOM 5084 C C . HIS B 1 323 ? -48.425 23.381 25.825 1.00 25.90 323 HIS B C 1
ATOM 5085 O O . HIS B 1 323 ? -48.573 23.032 27.003 1.00 22.14 323 HIS B O 1
ATOM 5092 N N . VAL B 1 324 ? -49.385 23.991 25.142 1.00 19.85 324 VAL B N 1
ATOM 5093 C CA . VAL B 1 324 ? -50.660 24.296 25.754 1.00 21.51 324 VAL B CA 1
ATOM 5094 C C . VAL B 1 324 ? -51.442 22.999 26.017 1.00 26.25 324 VAL B C 1
ATOM 5095 O O . VAL B 1 324 ? -51.998 22.823 27.110 1.00 24.47 324 VAL B O 1
ATOM 5099 N N . ARG B 1 325 ? -51.442 22.084 25.040 1.00 22.88 325 ARG B N 1
ATOM 5100 C CA . ARG B 1 325 ? -52.103 20.772 25.198 1.00 22.92 325 ARG B CA 1
ATOM 5101 C C . ARG B 1 325 ? -51.587 19.995 26.401 1.00 30.79 325 ARG B C 1
ATOM 5102 O O . ARG B 1 325 ? -52.363 19.320 27.094 1.00 29.22 325 ARG B O 1
ATOM 5110 N N . ASP B 1 326 ? -50.275 20.070 26.617 1.00 28.00 326 ASP B N 1
ATOM 5111 C CA . ASP B 1 326 ? -49.594 19.322 27.674 1.00 26.23 326 ASP B CA 1
ATOM 5112 C C . ASP B 1 326 ? -49.778 19.988 29.037 1.00 27.07 326 ASP B C 1
ATOM 5113 O O . ASP B 1 326 ? -49.280 19.503 30.042 1.00 30.42 326 ASP B O 1
ATOM 5118 N N . GLY B 1 327 ? -50.487 21.109 29.064 1.00 27.49 327 GLY B N 1
ATOM 5119 C CA . GLY B 1 327 ? -50.804 21.779 30.308 1.00 28.57 327 GLY B CA 1
ATOM 5120 C C . GLY B 1 327 ? -49.690 22.637 30.869 1.00 31.21 327 GLY B C 1
ATOM 5121 O O . GLY B 1 327 ? -49.711 22.988 32.047 1.00 30.57 327 GLY B O 1
ATOM 5122 N N . LYS B 1 328 ? -48.732 22.997 30.021 1.00 24.28 328 LYS B N 1
ATOM 5123 C CA . LYS B 1 328 ? -47.526 23.668 30.478 1.00 27.20 328 LYS B CA 1
ATOM 5124 C C . LYS B 1 328 ? -47.595 25.194 30.502 1.00 22.07 328 LYS B C 1
ATOM 5125 O O . LYS B 1 328 ? -46.669 25.848 30.994 1.00 22.94 328 LYS B O 1
ATOM 5131 N N . ALA B 1 329 ? -48.672 25.775 29.975 1.00 22.39 329 ALA B N 1
ATOM 5132 C CA . ALA B 1 329 ? -48.742 27.234 29.875 1.00 22.16 329 ALA B CA 1
ATOM 5133 C C . ALA B 1 329 ? -48.631 27.875 31.250 1.00 20.78 329 ALA B C 1
ATOM 5134 O O . ALA B 1 329 ? -49.347 27.498 32.194 1.00 23.39 329 ALA B O 1
ATOM 5136 N N . ARG B 1 330 ? -47.728 28.842 31.352 1.00 19.73 330 ARG B N 1
ATOM 5137 C CA . ARG B 1 330 ? -47.444 29.515 32.607 1.00 21.14 330 ARG B CA 1
ATOM 5138 C C . ARG B 1 330 ? -47.265 31.020 32.411 1.00 22.68 330 ARG B C 1
ATOM 5139 O O . ARG B 1 330 ? -46.156 31.546 32.504 1.00 24.01 330 ARG B O 1
ATOM 5147 N N . TYR B 1 331 ? -48.361 31.735 32.155 1.00 20.88 331 TYR B N 1
ATOM 5148 C CA . TYR B 1 331 ? -49.704 31.174 32.214 1.00 21.09 331 TYR B CA 1
ATOM 5149 C C . TYR B 1 331 ? -50.442 31.276 30.882 1.00 17.55 331 TYR B C 1
ATOM 5150 O O . TYR B 1 331 ? -51.471 30.627 30.690 1.00 20.77 331 TYR B O 1
ATOM 5159 N N A ARG B 1 332 ? -49.913 32.076 29.961 0.72 17.87 332 ARG B N 1
ATOM 5160 N N B ARG B 1 332 ? -49.894 32.080 29.973 0.28 17.90 332 ARG B N 1
ATOM 5161 C CA A ARG B 1 332 ? -50.530 32.217 28.639 0.72 17.04 332 ARG B CA 1
ATOM 5162 C CA B ARG B 1 332 ? -50.478 32.290 28.650 0.28 17.12 332 ARG B CA 1
ATOM 5163 C C A ARG B 1 332 ? -49.455 32.166 27.574 0.72 15.18 332 ARG B C 1
ATOM 5164 C C B ARG B 1 332 ? -49.415 32.165 27.572 0.28 15.29 332 ARG B C 1
ATOM 5165 O O A ARG B 1 332 ? -48.494 32.907 27.654 0.72 19.35 332 ARG B O 1
ATOM 5166 O O B ARG B 1 332 ? -48.391 32.824 27.654 0.28 19.25 332 ARG B O 1
ATOM 5181 N N . VAL B 1 333 ? -49.667 31.356 26.551 1.00 16.16 333 VAL B N 1
ATOM 5182 C CA . VAL B 1 333 ? -48.704 31.246 25.435 1.00 16.14 333 VAL B CA 1
ATOM 5183 C C . VAL B 1 333 ? -49.027 32.283 24.361 1.00 17.56 333 VAL B C 1
ATOM 5184 O O . VAL B 1 333 ? -50.191 32.462 23.970 1.00 15.67 333 VAL B O 1
ATOM 5188 N N . VAL B 1 334 ? -48.010 33.015 23.927 1.00 13.72 334 VAL B N 1
ATOM 5189 C CA . VAL B 1 334 ? -48.151 34.030 22.870 1.00 14.04 334 VAL B CA 1
ATOM 5190 C C . VAL B 1 334 ? -47.216 33.694 21.715 1.00 16.73 334 VAL B C 1
ATOM 5191 O O . VAL B 1 334 ? -46.037 33.413 21.933 1.00 17.46 334 VAL B O 1
ATOM 5195 N N . LEU B 1 335 ? -47.757 33.697 20.502 1.00 12.89 335 LEU B N 1
ATOM 5196 C CA . LEU B 1 335 ? -46.958 33.583 19.268 1.00 13.60 335 LEU B CA 1
ATOM 5197 C C . LEU B 1 335 ? -46.476 34.924 18.755 1.00 15.07 335 LEU B C 1
ATOM 5198 O O . LEU B 1 335 ? -47.252 35.870 18.632 1.00 15.44 335 LEU B O 1
ATOM 5203 N N . LYS B 1 336 ? -45.182 35.026 18.458 1.00 13.40 336 LYS B N 1
ATOM 5204 C CA . LYS B 1 336 ? -44.682 36.212 17.783 1.00 12.74 336 LYS B CA 1
ATOM 5205 C C . LYS B 1 336 ? -44.654 35.952 16.287 1.00 14.23 336 LYS B C 1
ATOM 5206 O O . LYS B 1 336 ? -43.984 35.012 15.813 1.00 15.06 336 LYS B O 1
ATOM 5212 N N . ALA B 1 337 ? -45.361 36.778 15.523 1.00 13.10 337 ALA B N 1
ATOM 5213 C CA . ALA B 1 337 ? -45.361 36.661 14.068 1.00 14.78 337 ALA B CA 1
ATOM 5214 C C . ALA B 1 337 ? -43.947 36.732 13.505 1.00 13.26 337 ALA B C 1
ATOM 5215 O O . ALA B 1 337 ? -43.170 37.602 13.868 1.00 15.45 337 ALA B O 1
ATOM 5217 N N . ASP B 1 338 ? -43.663 35.857 12.554 1.00 13.49 338 ASP B N 1
ATOM 5218 C CA . ASP B 1 338 ? -42.338 35.895 11.918 1.00 16.09 338 ASP B CA 1
ATOM 5219 C C . ASP B 1 338 ? -42.474 35.347 10.516 1.00 19.01 338 ASP B C 1
ATOM 5220 O O . ASP B 1 338 ? -43.588 35.190 10.012 1.00 18.52 338 ASP B O 1
ATOM 5225 N N . TYR B 1 339 ? -41.353 35.050 9.863 1.00 16.40 339 TYR B N 1
ATOM 5226 C CA . TYR B 1 339 ? -41.403 34.703 8.452 1.00 18.02 339 TYR B CA 1
ATOM 5227 C C . TYR B 1 339 ? -42.236 33.474 8.185 1.00 19.16 339 TYR B C 1
ATOM 5228 O O . TYR B 1 339 ? -42.024 32.405 8.762 1.00 19.34 339 TYR B O 1
ATOM 5237 N N . LEU B 1 340 ? -43.221 33.632 7.308 1.00 22.63 340 LEU B N 1
ATOM 5238 C CA . LEU B 1 340 ? -44.161 32.577 7.034 1.00 22.77 340 LEU B CA 1
ATOM 5239 C C . LEU B 1 340 ? -43.951 32.053 5.608 1.00 33.02 340 LEU B C 1
ATOM 5240 O O . LEU B 1 340 ? -44.289 32.726 4.644 1.00 29.89 340 LEU B O 1
ATOM 5245 N N . ALA B 1 341 ? -43.334 30.882 5.516 1.00 28.79 341 ALA B N 1
ATOM 5246 C CA . ALA B 1 341 ? -43.001 30.247 4.263 1.00 38.30 341 ALA B CA 1
ATOM 5247 C C . ALA B 1 341 ? -43.590 28.844 4.251 1.00 40.66 341 ALA B C 1
ATOM 5248 O O . ALA B 1 341 ? -44.224 28.447 3.289 1.00 48.90 341 ALA B O 1
#

Radius of gyration: 27.72 Å; Cα contacts (8 Å, |Δi|>4): 1697; chains: 2; bounding box: 84×46×66 Å

Foldseek 3Di:
DKWWFWFQQDAPRFTDTDIDDLDDAAQQKWKWFFFKFWDACVQNCLSNCVVVPHDPRWADTFLGWTFTQDHHNNGPPVPHDGGAIWTGGQFFAADQPAPCNVVQNRCVHPVHTHTCRVSHYDRTRMGMGGNQRTAGFDPQFDRQQRRCCQFLVQFLVVVCVVLVPALAFAEEEEDCAQNRLLNQLVNQLRNHAYEYEDQDVVVPVVSVVSHHPYYHHNQPPVRLQVLFQPGQEYEYEAQEDHLCVSVLRNHHANHEYEYAHNHPDDDDDDPCSCVVRVYYYYYDGGGGSVSSNVSSVSCSVSVRGGDEDEDESVPVSVQVVCNVVVNTPHIYMYGYD/DWWFFWQADAPRGTDTDDDDLDDADQQKWKWFFQKFWDACVQNCLSNVVVPPHDPRWGDTFLTWTFTQDHHNNRPPVPHDGGAIWTGGQFFAADQPDPCNVVQNRCVHPVHTHTCRNQHHDRTRMGMGGNLRTAGFDPQADRQQRRCCQFLVQQLVVVCVVLVPALDFAEEEEDCAQNNLLNQLVNQLRNHQYEYADCDPVCQVVSVVSRHPYYHDNVDVVSLQVLFQPGQEYEYEAQEDDLCVSVLRNHHAQHEYEYQHNHPPDDDDDPVSCVVRVYYYYYDGGGGSVSSNVSNVSCSVSVRGGDEDEDASVCVSVQVVCVVVVNTPHIYMHGYDDRD

Solvent-accessible surface area: 28131 Å² total; per-residue (Å²): 95,97,1,118,2,44,0,0,88,120,55,45,19,132,11,85,104,49,91,24,92,36,37,167,38,98,71,74,2,0,15,0,53,4,22,14,0,0,3,16,111,30,0,10,12,0,1,55,49,109,115,58,91,16,135,62,39,5,0,1,0,0,0,0,0,0,79,1,48,33,26,3,96,34,0,121,129,78,68,14,132,101,42,49,106,0,0,0,3,49,5,0,37,20,43,26,129,9,117,22,6,131,73,37,66,27,33,92,9,134,118,46,22,45,22,0,4,65,55,64,0,0,0,2,44,49,0,31,0,14,62,61,4,4,1,32,24,28,189,105,19,54,38,40,4,1,0,0,2,1,13,0,0,0,12,0,7,23,0,4,49,80,35,151,22,80,56,124,12,84,0,0,0,1,9,17,34,22,40,0,0,0,1,0,44,0,0,111,43,43,51,7,79,0,7,0,0,6,67,74,34,88,105,18,50,32,0,31,26,34,8,8,80,109,28,26,37,6,140,50,86,138,30,6,163,83,33,55,28,81,8,39,0,0,0,0,14,35,98,81,64,21,119,16,54,34,0,1,77,2,1,16,182,44,1,26,0,0,25,18,8,80,26,158,80,118,44,92,51,52,67,154,10,55,123,65,10,107,42,51,46,32,40,26,64,15,0,5,11,131,33,5,95,72,0,0,127,34,1,12,175,37,174,16,35,5,14,5,2,8,34,20,10,67,113,2,52,84,0,9,89,24,5,88,77,49,112,21,73,31,16,0,0,1,60,26,107,129,3,64,0,18,0,0,88,118,58,44,17,125,12,87,62,48,80,22,102,43,34,160,46,120,79,77,1,0,23,0,55,3,22,14,0,0,3,17,113,32,0,10,15,1,1,53,48,107,122,58,90,8,141,61,41,5,0,1,0,0,0,0,0,0,84,1,56,34,34,2,87,37,0,128,132,78,70,11,133,99,44,50,106,0,0,0,3,50,5,0,45,19,44,29,128,10,117,20,6,131,71,37,66,27,32,90,10,133,110,45,22,45,16,0,3,101,28,67,0,0,0,0,47,47,0,35,0,15,50,53,3,3,1,33,23,29,187,111,20,41,42,28,10,0,0,0,1,1,13,1,0,0,12,0,12,22,0,4,77,94,37,148,21,55,54,123,12,84,0,0,0,2,11,10,33,21,41,0,0,0,1,0,36,0,0,104,39,44,50,7,78,0,6,0,2,6,75,66,99,96,38,72,128,31,0,60,80,23,9,7,76,109,33,22,60,26,192,54,85,133,32,11,87,74,30,63,31,80,8,41,0,0,0,0,14,38,101,85,62,62,102,11,41,9,4,1,59,2,2,20,184,43,1,27,0,0,22,19,8,84,25,158,77,116,47,90,51,55,64,151,10,51,123,64,7,108,44,50,46,32,40,28,64,16,0,5,11,129,35,6,90,87,0,0,118,36,1,9,177,37,172,13,24,6,12,7,24,21,39,6,3,24,35,3,46,77,0,10,82,34,4,89,76,63,122,30,71,18,16,1,0,0,23,24,26,56,13,65

Organism: Escherichia coli (strain K12) (NCBI:txid83333)